Protein AF-A0A0D2I7X1-F1 (afdb_monomer_lite)

pLDDT: mean 73.24, std 20.26, range [32.94, 96.56]

Secondary structure (DSSP, 8-state):
----PPPP-HHHHT--HHHHHHHHHHHHHHHHTS----------------------------------TTSHHHHHHHHHHHHHHHHHHHHHHHHHHHHHHHHHHHHHHHHHHHHS-GGGSS-TTS--------TTTHHHHHHHHHHHHHHHHHHHHHHHHHHHHHHHHHHHHHHHHHHHHHHHHHHHHHHHHHHHHHHHHHHHHHS-------------------------------------PPPHHHHEEEETTTTEEEETTT--B--GGGHHHHHHSTTT---HHHHHHHHHHHHTSTT----HHHHHHHHTSS-B---TTSPPPEEEEEE-SSTTT---EESSHHHHHHHHHHHSTT-----SS--S---------SS-SEEEEEEEES-SSSTT--EEEEPPP--TT----

Sequence (417 aa):
VMHGLPRPDIDLAFLRSEQIIERLDDLEEVENDHDVDDTTEDEDDVDIEGLDEGAIVADNYSEDSSVWDSDDSQLTEYHDRRRLREEEKEHQRRRERLRILRRSLRIEQQAFYKSIPRSVVATDSIHNNDDDDDDGKTRRHEDLDEVIRRYDERLARIDEEEKEHAQVVSRLVNRRYHSVLRIRLRQRERRVLEARARAEEARIQREPTIRPEESFISRENHRVPSPEMRSLEMAPANNNMEVRRPNVDEVWEYCSPIQLPVCRICHHCVWPDGIRRHLQTRPHRWARRDAQQMQDAIQTWPNLRRDRDHIDRWCQQPARDPIASLPPPVQGVRCDIYPDQCRYICRDETSMKVHFARRHPGSRGPCGARCHTQRELPAPPARPLWQTVFCQQLFPRGPGSLYFEVHAPVDETTPPA

Organism: NCBI:txid1442369

Radius of gyration: 36.91 Å; chains: 1; bounding box: 100×66×123 Å

Structure (mmCIF, N/CA/C/O backbone):
data_AF-A0A0D2I7X1-F1
#
_entry.id   AF-A0A0D2I7X1-F1
#
loop_
_atom_site.group_PDB
_atom_site.id
_atom_site.type_symbol
_atom_site.label_atom_id
_atom_site.label_alt_id
_atom_site.label_comp_id
_atom_site.label_asym_id
_atom_site.label_entity_id
_atom_site.label_seq_id
_atom_site.pdbx_PDB_ins_code
_atom_site.Cartn_x
_atom_site.Cartn_y
_atom_site.Cartn_z
_atom_site.occupancy
_atom_site.B_iso_or_equiv
_atom_site.auth_seq_id
_atom_site.auth_c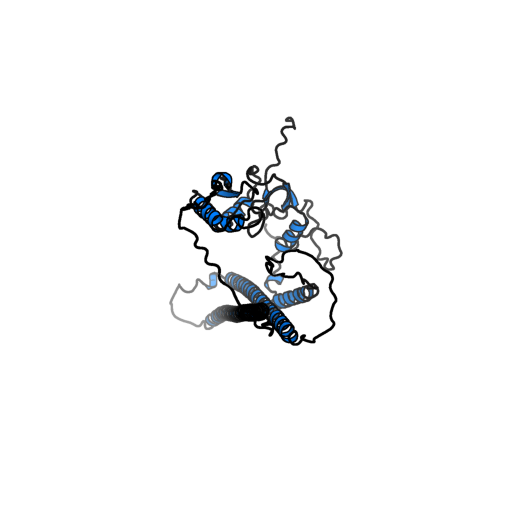omp_id
_atom_site.auth_asym_id
_atom_site.auth_atom_id
_atom_site.pdbx_PDB_model_num
ATOM 1 N N . VAL A 1 1 ? 21.737 1.757 -45.252 1.00 39.91 1 VAL A N 1
ATOM 2 C CA . VAL A 1 1 ? 21.385 3.102 -44.740 1.00 39.91 1 VAL A CA 1
ATOM 3 C C . VAL A 1 1 ? 20.669 2.940 -43.404 1.00 39.91 1 VAL A C 1
ATOM 5 O O . VAL A 1 1 ? 19.455 2.926 -43.380 1.00 39.91 1 VAL A O 1
ATOM 8 N N . MET A 1 2 ? 21.420 2.705 -42.324 1.00 36.44 2 MET A N 1
ATOM 9 C CA . MET A 1 2 ? 20.971 2.786 -40.920 1.00 36.44 2 MET A CA 1
ATOM 10 C C . MET A 1 2 ? 22.225 3.040 -40.058 1.00 36.44 2 MET A C 1
ATOM 12 O O . MET A 1 2 ? 22.623 2.222 -39.237 1.00 36.44 2 MET A O 1
ATOM 16 N N . HIS A 1 3 ? 22.915 4.151 -40.329 1.00 38.44 3 HIS A N 1
ATOM 17 C CA . HIS A 1 3 ? 23.921 4.729 -39.435 1.00 38.44 3 HIS A CA 1
ATOM 18 C C . HIS A 1 3 ? 23.276 5.970 -38.818 1.00 38.44 3 HIS A C 1
ATOM 20 O O . HIS A 1 3 ? 22.864 6.845 -39.574 1.00 38.44 3 HIS A O 1
ATOM 26 N N . GLY A 1 4 ? 23.162 6.046 -37.489 1.00 37.72 4 GLY A N 1
ATOM 27 C CA . GLY A 1 4 ? 22.754 7.299 -36.840 1.00 37.72 4 GLY A CA 1
ATOM 28 C C . GLY A 1 4 ? 21.870 7.216 -35.599 1.00 37.72 4 GLY A C 1
ATOM 29 O O . GLY A 1 4 ? 21.430 8.263 -35.143 1.00 37.72 4 GLY A O 1
ATOM 30 N N . LEU A 1 5 ? 21.613 6.040 -35.016 1.00 34.69 5 LEU A N 1
ATOM 31 C CA . LEU A 1 5 ? 21.129 6.025 -33.633 1.00 34.69 5 LEU A CA 1
ATOM 32 C C . LEU A 1 5 ? 22.333 6.248 -32.706 1.00 34.69 5 LEU A C 1
ATOM 34 O O . LEU A 1 5 ? 23.317 5.510 -32.842 1.00 34.69 5 LEU A O 1
ATOM 38 N N . PRO A 1 6 ? 22.301 7.242 -31.797 1.00 34.66 6 PRO A N 1
ATOM 39 C CA . PRO A 1 6 ? 23.317 7.350 -30.764 1.00 34.66 6 PRO A CA 1
ATOM 40 C C . PRO A 1 6 ? 23.329 6.027 -29.998 1.00 34.66 6 PRO A C 1
ATOM 42 O O . PRO A 1 6 ? 22.284 5.534 -29.565 1.00 34.66 6 PRO A O 1
ATOM 45 N N . ARG A 1 7 ? 24.509 5.406 -29.903 1.00 39.56 7 ARG A N 1
ATOM 46 C CA . ARG A 1 7 ? 24.702 4.263 -29.012 1.00 39.56 7 ARG A CA 1
ATOM 47 C C . ARG A 1 7 ? 24.246 4.709 -27.616 1.00 39.56 7 ARG A C 1
ATOM 49 O O . ARG A 1 7 ? 24.593 5.826 -27.236 1.00 39.56 7 ARG A O 1
ATOM 56 N N . PRO A 1 8 ? 23.470 3.897 -26.876 1.00 37.41 8 PRO A N 1
ATOM 57 C CA . PRO A 1 8 ? 23.226 4.192 -25.470 1.00 37.41 8 PRO A CA 1
ATOM 58 C C . PRO A 1 8 ? 24.586 4.385 -24.802 1.00 37.41 8 PRO A C 1
ATOM 60 O O . PRO A 1 8 ? 25.483 3.576 -25.047 1.00 37.41 8 PRO A O 1
ATOM 63 N N . ASP A 1 9 ? 24.739 5.479 -24.052 1.00 32.94 9 ASP A N 1
ATOM 64 C CA . ASP A 1 9 ? 25.959 5.820 -23.320 1.00 32.94 9 ASP A CA 1
ATOM 65 C C . ASP A 1 9 ? 26.456 4.579 -22.577 1.00 32.94 9 ASP A C 1
ATOM 67 O O . ASP A 1 9 ? 25.883 4.151 -21.570 1.00 32.94 9 ASP A O 1
ATOM 71 N N . ILE A 1 10 ? 27.511 3.970 -23.117 1.00 42.75 10 ILE A N 1
ATOM 72 C CA . ILE A 1 10 ? 28.158 2.795 -22.534 1.00 42.75 10 ILE A CA 1
ATOM 73 C C . ILE A 1 10 ? 28.721 3.168 -21.153 1.00 42.75 10 ILE A C 1
ATOM 75 O O . ILE A 1 10 ? 28.781 2.322 -20.268 1.00 42.75 10 ILE A O 1
ATOM 79 N N . ASP A 1 11 ? 28.982 4.450 -20.908 1.00 38.88 11 ASP A N 1
ATOM 80 C CA . ASP A 1 11 ? 29.536 4.961 -19.656 1.00 38.88 11 ASP A CA 1
ATOM 81 C C . ASP A 1 11 ? 28.576 4.855 -18.453 1.00 38.88 11 ASP A C 1
ATOM 83 O O . ASP A 1 11 ? 29.025 4.905 -17.310 1.00 38.88 11 ASP A O 1
ATOM 87 N N . LEU A 1 12 ? 27.271 4.619 -18.662 1.00 42.62 12 LEU A N 1
ATOM 88 C CA . LEU A 1 12 ? 26.330 4.306 -17.569 1.00 42.62 12 LEU A CA 1
ATOM 89 C C . LEU A 1 12 ? 26.247 2.808 -17.244 1.00 42.62 12 LEU A C 1
ATOM 91 O O . LEU A 1 12 ? 25.890 2.455 -16.123 1.00 42.62 12 LEU A O 1
ATOM 95 N N . ALA A 1 13 ? 26.593 1.930 -18.189 1.00 41.59 13 ALA A N 1
ATOM 96 C CA . ALA A 1 13 ? 26.665 0.484 -17.958 1.00 41.59 13 ALA A CA 1
ATOM 97 C C . ALA A 1 13 ? 27.966 0.061 -17.245 1.00 41.59 13 ALA A C 1
ATOM 99 O O . ALA A 1 13 ? 28.093 -1.092 -16.842 1.00 41.59 13 ALA A O 1
ATOM 100 N N . PHE A 1 14 ? 28.913 0.993 -17.091 1.00 41.75 14 PHE A N 1
ATOM 101 C CA . PHE A 1 14 ? 30.215 0.789 -16.455 1.00 41.75 14 PHE A CA 1
ATOM 102 C C . PHE A 1 14 ? 30.427 1.621 -15.187 1.00 41.75 14 PHE A C 1
ATOM 104 O O . PHE A 1 14 ? 31.543 1.635 -14.662 1.00 41.75 14 PHE A O 1
ATOM 111 N N . LEU A 1 15 ? 29.386 2.274 -14.651 1.00 47.41 15 LEU A N 1
ATOM 112 C CA . LEU A 1 15 ? 29.481 2.740 -13.272 1.00 47.41 15 LEU A CA 1
ATOM 113 C C . LEU A 1 15 ? 29.681 1.502 -12.402 1.00 47.41 15 LEU A C 1
ATOM 115 O O . LEU A 1 15 ? 28.811 0.632 -12.338 1.00 47.41 15 LEU A O 1
ATOM 119 N N . ARG A 1 16 ? 30.850 1.396 -11.763 1.00 54.94 16 ARG A N 1
ATOM 120 C CA . ARG A 1 16 ? 31.095 0.324 -10.797 1.00 54.94 16 ARG A CA 1
ATOM 121 C C . ARG A 1 16 ? 29.992 0.420 -9.752 1.00 54.94 16 ARG A C 1
ATOM 123 O O . ARG A 1 16 ? 29.640 1.523 -9.345 1.00 54.94 16 ARG A O 1
ATOM 130 N N . SER A 1 17 ? 29.477 -0.711 -9.281 1.00 51.91 17 SER A N 1
ATOM 131 C CA . SER A 1 17 ? 28.481 -0.768 -8.199 1.00 51.91 17 SER A CA 1
ATOM 132 C C . SER A 1 17 ? 28.807 0.159 -7.012 1.00 51.91 17 SER A C 1
ATOM 134 O O . SER A 1 17 ? 27.906 0.646 -6.346 1.00 51.91 17 SER A O 1
ATOM 136 N N . GLU A 1 18 ? 30.095 0.428 -6.776 1.00 49.44 18 GLU A N 1
ATOM 137 C CA . GLU A 1 18 ? 30.631 1.356 -5.770 1.00 49.44 18 GLU A CA 1
ATOM 138 C C . GLU A 1 18 ? 30.261 2.828 -6.037 1.00 49.44 18 GLU A C 1
ATOM 140 O O . GLU A 1 18 ? 29.866 3.529 -5.117 1.00 49.44 18 GLU A O 1
ATOM 145 N N . GLN A 1 19 ? 30.260 3.278 -7.294 1.00 63.44 19 GLN A N 1
ATOM 146 C CA . GLN A 1 19 ? 29.876 4.644 -7.685 1.00 63.44 19 GLN A CA 1
ATOM 147 C C . GLN A 1 19 ? 28.361 4.875 -7.618 1.00 63.44 19 GLN A C 1
ATOM 149 O O . GLN A 1 19 ? 27.903 6.010 -7.505 1.00 63.44 19 GLN A O 1
ATOM 154 N N . ILE A 1 20 ? 27.568 3.801 -7.709 1.00 61.34 20 ILE A N 1
ATOM 155 C CA . ILE A 1 20 ? 26.127 3.849 -7.434 1.00 61.34 20 ILE A CA 1
ATOM 156 C C . ILE A 1 20 ? 25.898 3.999 -5.924 1.00 61.34 20 ILE A C 1
ATOM 158 O O . ILE A 1 20 ? 24.991 4.725 -5.535 1.00 61.34 20 ILE A O 1
ATOM 162 N N . ILE A 1 21 ? 26.724 3.358 -5.087 1.00 57.34 21 ILE A N 1
ATOM 163 C CA . ILE A 1 21 ? 26.656 3.479 -3.622 1.00 57.34 21 ILE A CA 1
ATOM 164 C C . ILE A 1 21 ? 27.061 4.885 -3.172 1.00 57.34 21 ILE A C 1
ATOM 166 O O . ILE A 1 21 ? 26.278 5.503 -2.464 1.00 57.34 21 ILE A O 1
ATOM 170 N N . GLU A 1 22 ? 28.195 5.420 -3.637 1.00 64.94 22 GLU A N 1
ATOM 171 C CA . GLU A 1 22 ? 28.629 6.792 -3.301 1.00 64.94 22 GLU A CA 1
ATOM 172 C C . GLU A 1 22 ? 27.553 7.824 -3.665 1.00 64.94 22 GLU A C 1
ATOM 174 O O . GLU A 1 22 ? 27.198 8.674 -2.859 1.00 64.94 22 GLU A O 1
ATOM 179 N N . ARG A 1 23 ? 26.921 7.683 -4.838 1.00 61.31 23 ARG A N 1
ATOM 180 C CA . ARG A 1 23 ? 25.804 8.553 -5.238 1.00 61.31 23 ARG A CA 1
ATOM 181 C C . ARG A 1 23 ? 24.543 8.396 -4.395 1.00 61.31 23 ARG A C 1
ATOM 183 O O . ARG A 1 23 ? 23.738 9.321 -4.364 1.00 61.31 23 ARG A O 1
ATOM 190 N N . LEU A 1 24 ? 24.309 7.222 -3.814 1.00 60.09 24 LEU A N 1
ATOM 191 C CA . LEU A 1 24 ? 23.190 7.012 -2.896 1.00 60.09 24 LEU A CA 1
ATOM 192 C C . LEU A 1 24 ? 23.501 7.606 -1.518 1.00 60.09 24 LEU A C 1
ATOM 194 O O . LEU A 1 24 ? 22.595 8.165 -0.913 1.00 60.09 24 LEU A O 1
ATOM 198 N N . ASP A 1 25 ? 24.757 7.543 -1.068 1.00 62.41 25 ASP A N 1
ATOM 199 C CA . ASP A 1 25 ? 25.211 8.182 0.171 1.00 62.41 25 ASP A CA 1
ATOM 200 C C . ASP A 1 25 ? 25.137 9.722 0.065 1.00 62.41 25 ASP A C 1
ATOM 202 O O . ASP A 1 25 ? 24.561 10.359 0.946 1.00 62.41 25 ASP A O 1
ATOM 206 N N . ASP A 1 26 ? 25.561 10.312 -1.062 1.00 65.50 26 ASP A N 1
ATOM 207 C CA . ASP A 1 26 ? 25.461 11.762 -1.326 1.00 65.50 26 ASP A CA 1
ATOM 208 C C . ASP A 1 26 ? 24.008 12.282 -1.346 1.00 65.50 26 ASP A C 1
ATOM 210 O O . ASP A 1 26 ? 23.738 13.443 -1.036 1.00 65.50 26 ASP A O 1
ATOM 214 N N . LEU A 1 27 ? 23.050 11.443 -1.754 1.00 56.38 27 LEU A N 1
ATOM 215 C CA . LEU A 1 27 ? 21.626 11.797 -1.757 1.00 56.38 27 LEU A CA 1
ATOM 216 C C . LEU A 1 27 ? 20.995 11.686 -0.360 1.00 56.38 27 LEU A C 1
ATOM 218 O O . LEU A 1 27 ? 19.992 12.348 -0.104 1.00 56.38 27 LEU A O 1
ATOM 222 N N . GLU A 1 28 ? 21.576 10.884 0.533 1.00 57.22 28 GLU A N 1
ATOM 223 C CA . GLU A 1 28 ? 21.068 10.634 1.887 1.00 57.22 28 GLU A CA 1
ATOM 224 C C . GLU A 1 28 ? 21.547 11.691 2.896 1.00 57.22 28 GLU A C 1
ATOM 226 O O . GLU A 1 28 ? 20.792 12.057 3.798 1.00 57.22 28 GLU A O 1
ATOM 231 N N . GLU A 1 29 ? 22.741 12.270 2.708 1.00 57.44 29 GLU A N 1
ATOM 232 C CA . GLU A 1 29 ? 23.184 13.442 3.487 1.00 57.44 29 GLU A CA 1
ATOM 233 C C . GLU A 1 29 ? 22.230 14.637 3.322 1.00 57.44 29 GLU A C 1
ATOM 235 O O . GLU A 1 29 ? 22.018 15.396 4.262 1.00 57.44 29 GLU A O 1
ATOM 240 N N . VAL A 1 30 ? 21.575 14.757 2.162 1.00 54.84 30 VAL A N 1
ATOM 241 C CA . VAL A 1 30 ? 20.609 15.831 1.877 1.00 54.84 30 VAL A CA 1
ATOM 242 C C . VAL A 1 30 ? 19.230 15.570 2.507 1.00 54.84 30 VAL A C 1
ATOM 244 O O . VAL A 1 30 ? 18.492 16.522 2.761 1.00 54.84 30 VAL A O 1
ATOM 247 N N . GLU A 1 31 ? 18.863 14.312 2.786 1.00 53.56 31 GLU A N 1
ATOM 248 C CA . GLU A 1 31 ? 17.580 13.970 3.429 1.00 53.56 31 GLU A CA 1
ATOM 249 C C . GLU A 1 31 ? 17.639 14.074 4.965 1.00 53.56 31 GLU A C 1
ATOM 251 O O . GLU A 1 31 ? 16.639 14.443 5.579 1.00 53.56 31 GLU A O 1
ATOM 256 N N . ASN A 1 32 ? 18.804 13.856 5.592 1.00 50.81 32 ASN A N 1
ATOM 257 C CA . ASN A 1 32 ? 18.957 13.990 7.051 1.00 50.81 32 ASN A CA 1
ATOM 258 C C . ASN A 1 32 ? 18.778 15.433 7.568 1.00 50.81 32 ASN A C 1
ATOM 260 O O . ASN A 1 32 ? 18.419 15.618 8.729 1.00 50.81 32 ASN A O 1
ATOM 264 N N . ASP A 1 33 ? 18.960 16.448 6.719 1.00 48.31 33 ASP A N 1
ATOM 265 C CA . ASP A 1 33 ? 18.765 17.857 7.095 1.00 48.31 33 ASP A CA 1
ATOM 266 C C . ASP A 1 33 ? 17.293 18.318 7.010 1.00 48.31 33 ASP A C 1
ATOM 268 O O . ASP A 1 33 ? 16.980 19.463 7.350 1.00 48.31 33 ASP A O 1
ATOM 272 N N . HIS A 1 34 ? 16.368 17.457 6.557 1.00 47.56 34 HIS A N 1
ATOM 273 C CA . HIS A 1 34 ? 14.939 17.788 6.439 1.00 47.56 34 HIS A CA 1
ATOM 274 C C . HIS A 1 34 ? 14.004 17.022 7.381 1.00 47.56 34 HIS A C 1
ATOM 276 O O . HIS A 1 34 ? 12.812 17.325 7.403 1.00 47.56 34 HIS A O 1
ATOM 282 N N . ASP A 1 35 ? 14.529 16.145 8.240 1.00 46.06 35 ASP A N 1
ATOM 283 C CA . ASP A 1 35 ? 13.783 15.551 9.361 1.00 46.06 35 ASP A CA 1
ATOM 284 C C . ASP A 1 35 ? 13.718 16.527 10.560 1.00 46.06 35 ASP A C 1
ATOM 286 O O . ASP A 1 35 ? 13.948 16.170 11.720 1.00 46.06 35 ASP A O 1
ATOM 290 N N . VAL A 1 36 ? 13.407 17.798 10.273 1.00 50.34 36 VAL A N 1
ATOM 291 C CA . VAL A 1 36 ? 12.967 18.765 11.281 1.00 50.34 36 VAL A CA 1
ATOM 292 C C . VAL A 1 36 ? 11.603 18.298 11.769 1.00 50.34 36 VAL A C 1
ATOM 294 O O . VAL A 1 36 ? 10.582 18.568 11.148 1.00 50.34 36 VAL A O 1
ATOM 297 N N . ASP A 1 37 ? 11.633 17.585 12.890 1.00 45.84 37 ASP A N 1
ATOM 298 C CA . ASP A 1 37 ? 10.550 17.537 13.866 1.00 45.84 37 ASP A CA 1
ATOM 299 C C . ASP A 1 37 ? 9.180 17.139 13.287 1.00 45.84 37 ASP A C 1
ATOM 301 O O . ASP A 1 37 ? 8.188 17.840 13.467 1.00 45.84 37 ASP A O 1
ATOM 305 N N . ASP A 1 38 ? 9.093 15.974 12.631 1.00 46.44 38 ASP A N 1
ATOM 306 C CA . ASP A 1 38 ? 7.803 15.283 12.475 1.00 46.44 38 ASP A CA 1
ATOM 307 C C . ASP A 1 38 ? 7.447 14.611 13.816 1.00 46.44 38 ASP A C 1
ATOM 309 O O . ASP A 1 38 ? 7.390 13.390 13.970 1.00 46.44 38 ASP A O 1
ATOM 313 N N . THR A 1 39 ? 7.284 15.455 14.838 1.00 48.19 39 THR A N 1
ATOM 314 C CA . THR A 1 39 ? 6.583 15.184 16.094 1.00 48.19 39 THR A CA 1
ATOM 315 C C . THR A 1 39 ? 5.078 15.273 15.886 1.00 48.19 39 THR A C 1
ATOM 317 O O . THR A 1 39 ? 4.348 15.597 16.817 1.00 48.19 39 THR A O 1
ATOM 320 N N . THR A 1 40 ? 4.557 14.887 14.715 1.00 49.78 40 THR A N 1
ATOM 321 C CA . THR A 1 40 ? 3.189 14.370 14.662 1.00 49.78 40 THR A CA 1
ATOM 322 C C . THR A 1 40 ? 3.187 13.045 15.420 1.00 49.78 40 THR A C 1
ATOM 324 O O . THR A 1 40 ? 3.290 11.971 14.835 1.00 49.78 40 THR A O 1
ATOM 327 N N . GLU A 1 41 ? 3.241 13.128 16.751 1.00 48.41 41 GLU A N 1
ATOM 328 C CA . GLU A 1 41 ? 2.142 12.687 17.586 1.00 48.41 41 GLU A CA 1
ATOM 329 C C . GLU A 1 41 ? 1.311 11.615 16.874 1.00 48.41 41 GLU A C 1
ATOM 331 O O . GLU A 1 41 ? 0.177 11.824 16.454 1.00 48.41 41 GLU A O 1
ATOM 336 N N . ASP A 1 42 ? 1.894 10.416 16.788 1.00 44.97 42 ASP A N 1
ATOM 337 C CA . ASP A 1 42 ? 1.149 9.196 17.059 1.00 44.97 42 ASP A CA 1
ATOM 338 C C . ASP A 1 42 ? 0.619 9.342 18.502 1.00 44.97 42 ASP A C 1
ATOM 340 O O . ASP A 1 42 ? 1.106 8.705 19.442 1.00 44.97 42 ASP A O 1
ATOM 344 N N . GLU A 1 43 ? -0.339 10.254 18.695 1.00 50.47 43 GLU A N 1
ATOM 345 C CA . GLU A 1 43 ? -1.371 10.116 19.697 1.00 50.47 43 GLU A CA 1
ATOM 346 C C . GLU A 1 43 ? -2.037 8.791 19.344 1.00 50.47 43 GLU A C 1
ATOM 348 O O . GLU A 1 43 ? -2.937 8.695 18.512 1.00 50.47 43 GLU A O 1
ATOM 353 N N . ASP A 1 44 ? -1.504 7.714 19.923 1.00 44.75 44 ASP A N 1
ATOM 354 C CA . ASP A 1 44 ? -2.314 6.557 20.233 1.00 44.75 44 ASP A CA 1
ATOM 355 C C . ASP A 1 44 ? -3.572 7.140 20.885 1.00 44.75 44 ASP A C 1
ATOM 357 O O . ASP A 1 44 ? -3.486 7.629 22.010 1.00 44.75 44 ASP A O 1
ATOM 361 N N . ASP A 1 45 ? -4.686 7.154 20.143 1.00 43.41 45 ASP A N 1
ATOM 362 C CA . ASP A 1 45 ? -6.041 7.413 20.619 1.00 43.41 45 ASP A CA 1
ATOM 363 C C . ASP A 1 45 ? -6.247 6.563 21.882 1.00 43.41 45 ASP A C 1
ATOM 365 O O . ASP A 1 45 ? -6.655 5.396 21.845 1.00 43.41 45 ASP A O 1
ATOM 369 N N . VAL A 1 46 ? -5.875 7.116 23.034 1.00 47.78 46 VAL A N 1
ATOM 370 C CA . VAL A 1 46 ? -6.277 6.587 24.319 1.00 47.78 46 VAL A CA 1
ATOM 371 C C . VAL A 1 46 ? -7.720 7.030 24.410 1.00 47.78 46 VAL A C 1
ATOM 373 O O . VAL A 1 46 ? -7.990 8.180 24.736 1.00 47.78 46 VAL A O 1
ATOM 376 N N . ASP A 1 47 ? -8.639 6.135 24.055 1.00 44.94 47 ASP A N 1
ATOM 377 C CA . ASP A 1 47 ? -10.063 6.298 24.320 1.00 44.94 47 ASP A CA 1
ATOM 378 C C . ASP A 1 47 ? -10.243 6.554 25.832 1.00 44.94 47 ASP A C 1
ATOM 380 O O . ASP A 1 47 ? -10.381 5.630 26.640 1.00 44.94 47 ASP A O 1
ATOM 384 N N . ILE A 1 48 ? -10.194 7.826 26.238 1.00 44.06 48 ILE A N 1
ATOM 385 C CA . ILE A 1 48 ? -10.674 8.317 27.528 1.00 44.06 48 ILE A CA 1
ATOM 386 C C . ILE A 1 48 ? -12.195 8.378 27.384 1.00 44.06 48 ILE A C 1
ATOM 388 O O . ILE A 1 48 ? -12.811 9.433 27.266 1.00 44.06 48 ILE A O 1
ATOM 392 N N . GLU A 1 49 ? -12.823 7.208 27.324 1.00 49.34 49 GLU A N 1
ATOM 393 C CA . GLU A 1 49 ? -14.257 7.109 27.540 1.00 49.34 49 GLU A CA 1
ATOM 394 C C . GLU A 1 49 ? -14.515 7.239 29.048 1.00 49.34 49 GLU A C 1
ATOM 396 O O . GLU A 1 49 ? -14.153 6.360 29.833 1.00 49.34 49 GLU A O 1
ATOM 401 N N . GLY A 1 50 ? -15.162 8.337 29.449 1.00 50.12 50 GLY A N 1
ATOM 402 C CA . GLY A 1 50 ? -15.932 8.384 30.693 1.00 50.12 50 GLY A CA 1
ATOM 403 C C . GLY A 1 50 ? -15.378 9.241 31.831 1.00 50.12 50 GLY A C 1
ATOM 404 O O . GLY A 1 50 ? -15.283 8.752 32.955 1.00 50.12 50 GLY A O 1
ATOM 405 N N . LEU A 1 51 ? -15.099 10.524 31.589 1.00 44.34 51 LEU A N 1
ATOM 406 C CA . LEU A 1 51 ? -15.165 11.522 32.660 1.00 44.34 51 LEU A CA 1
ATOM 407 C C . LEU A 1 51 ? -16.263 12.533 32.333 1.00 44.34 51 LEU A C 1
ATOM 409 O O . LEU A 1 51 ? -16.159 13.318 31.398 1.00 44.34 51 LEU A O 1
ATOM 413 N N . ASP A 1 52 ? -17.342 12.409 33.099 1.00 45.19 52 ASP A N 1
ATOM 414 C CA . ASP A 1 52 ? -18.507 13.283 33.137 1.00 45.19 52 ASP A CA 1
ATOM 415 C C . ASP A 1 52 ? -18.048 14.723 33.426 1.00 45.19 52 ASP A C 1
ATOM 417 O O . ASP A 1 52 ? -17.439 14.996 34.465 1.00 45.19 52 ASP A O 1
ATOM 421 N N . GLU A 1 53 ? -18.323 15.647 32.505 1.00 49.31 53 GLU A N 1
ATOM 422 C CA . GLU A 1 53 ? -18.119 17.086 32.693 1.00 49.31 53 GLU A CA 1
ATOM 423 C C . GLU A 1 53 ? -19.183 17.621 33.665 1.00 49.31 53 GLU A C 1
ATOM 425 O O . GLU A 1 53 ? -20.195 18.206 33.282 1.00 49.31 53 GLU A O 1
ATOM 430 N N . GLY A 1 54 ? -18.967 17.379 34.957 1.00 49.06 54 GLY A N 1
ATOM 431 C CA . GLY A 1 54 ? -19.838 17.822 36.037 1.00 49.06 54 GLY A CA 1
ATOM 432 C C . GLY A 1 54 ? -19.080 18.627 37.087 1.00 49.06 54 GLY A C 1
ATOM 433 O O . GLY A 1 54 ? -18.431 18.053 37.951 1.00 49.06 54 GLY A O 1
ATOM 434 N N . ALA A 1 55 ? -19.262 19.949 37.043 1.00 44.91 55 ALA A N 1
ATOM 435 C CA . ALA A 1 55 ? -19.005 20.921 38.113 1.00 44.91 55 ALA A CA 1
ATOM 436 C C . ALA A 1 55 ? -17.539 21.139 38.551 1.00 44.91 55 ALA A C 1
ATOM 438 O O . ALA A 1 55 ? -17.030 20.536 39.492 1.00 44.91 55 ALA A O 1
ATOM 439 N N . ILE A 1 56 ? -16.914 22.153 37.945 1.00 40.31 56 ILE A N 1
ATOM 440 C CA . ILE A 1 56 ? -15.757 22.856 38.508 1.00 40.31 56 ILE A CA 1
ATOM 441 C C . ILE A 1 56 ? -16.245 23.653 39.730 1.00 40.31 56 ILE A C 1
ATOM 443 O O . ILE A 1 56 ? -16.809 24.739 39.591 1.00 40.31 56 ILE A O 1
ATOM 447 N N . VAL A 1 57 ? -16.049 23.101 40.928 1.00 44.22 57 VAL A N 1
ATOM 448 C CA . VAL A 1 57 ? -16.033 23.865 42.181 1.00 44.22 57 VAL A CA 1
ATOM 449 C C . VAL A 1 57 ? -14.575 24.213 42.452 1.00 44.22 57 VAL A C 1
ATOM 451 O O . VAL A 1 57 ? -13.725 23.334 42.575 1.00 44.22 57 VAL A O 1
ATOM 454 N N . ALA A 1 58 ? -14.283 25.510 42.468 1.00 49.88 58 ALA A N 1
ATOM 455 C CA . ALA A 1 58 ? -12.980 26.041 42.819 1.00 49.88 58 ALA A CA 1
ATOM 456 C C . ALA A 1 58 ? -12.773 25.908 44.331 1.00 49.88 58 ALA A C 1
ATOM 458 O O . ALA A 1 58 ? -13.258 26.750 45.079 1.00 49.88 58 ALA A O 1
ATOM 459 N N . ASP A 1 59 ? -12.046 24.879 44.763 1.00 40.03 59 ASP A N 1
ATOM 460 C CA . ASP A 1 59 ? -11.557 24.775 46.136 1.00 40.03 59 ASP A CA 1
ATOM 461 C C . ASP A 1 59 ? -10.032 24.602 46.163 1.00 40.03 59 ASP A C 1
ATOM 463 O O . ASP A 1 59 ? -9.467 23.643 45.646 1.00 40.03 59 ASP A O 1
ATOM 467 N N . ASN A 1 60 ? -9.404 25.621 46.753 1.00 45.88 60 ASN A N 1
ATOM 468 C CA . ASN A 1 60 ? -8.112 25.681 47.435 1.00 45.88 60 ASN A CA 1
ATOM 469 C C . ASN A 1 60 ? -7.092 24.565 47.151 1.00 45.88 60 ASN A C 1
ATOM 471 O O . ASN A 1 60 ? -7.107 23.498 47.765 1.00 45.88 60 ASN A O 1
ATOM 475 N N . TYR A 1 61 ? -6.100 24.915 46.328 1.00 41.53 61 TYR A N 1
ATOM 476 C CA . TYR A 1 61 ? -4.797 24.258 46.270 1.00 41.53 61 TYR A CA 1
ATOM 477 C C . TYR A 1 61 ? -4.116 24.326 47.646 1.00 41.53 61 TYR A C 1
ATOM 479 O O . TYR A 1 61 ? -3.546 25.345 48.030 1.00 41.53 61 TYR A O 1
ATOM 487 N N . SER A 1 62 ? -4.198 23.225 48.390 1.00 45.41 62 SER A N 1
ATOM 488 C CA . SER A 1 62 ? -3.320 22.942 49.520 1.00 45.41 62 SER A CA 1
ATOM 489 C C . SER A 1 62 ? -1.967 22.511 48.962 1.00 45.41 62 SER A C 1
ATOM 491 O O . SER A 1 62 ? -1.847 21.437 48.373 1.00 45.41 62 SER A O 1
ATOM 493 N N . GLU A 1 63 ? -0.960 23.364 49.128 1.00 54.88 63 GLU A N 1
ATOM 494 C CA . GLU A 1 63 ? 0.453 23.056 48.915 1.00 54.88 63 GLU A CA 1
ATOM 495 C C . GLU A 1 63 ? 0.907 22.023 49.956 1.00 54.88 63 GLU A C 1
ATOM 497 O O . GLU A 1 63 ? 1.477 22.375 50.985 1.00 54.88 63 GLU A O 1
ATOM 502 N N . ASP A 1 64 ? 0.620 20.739 49.738 1.00 47.12 64 ASP A N 1
ATOM 503 C CA . ASP A 1 64 ? 1.222 19.688 50.552 1.00 47.12 64 ASP A CA 1
ATOM 504 C C . ASP A 1 64 ? 1.499 18.409 49.747 1.00 47.12 64 ASP A C 1
ATOM 506 O O . ASP A 1 64 ? 0.654 17.901 49.013 1.00 47.12 64 ASP A O 1
ATOM 510 N N . SER A 1 65 ? 2.706 17.887 49.969 1.00 43.41 65 SER A N 1
ATOM 511 C CA . SER A 1 65 ? 3.168 16.522 49.700 1.00 43.41 65 SER A CA 1
ATOM 512 C C . SER A 1 65 ? 3.577 16.116 48.277 1.00 43.41 65 SER A C 1
ATOM 514 O O . SER A 1 65 ? 2.927 15.352 47.571 1.00 43.41 65 SER A O 1
ATOM 516 N N . SER A 1 66 ? 4.784 16.558 47.916 1.00 47.22 66 SER A N 1
ATOM 517 C CA . SER A 1 66 ? 5.970 15.711 47.659 1.00 47.22 66 SER A CA 1
ATOM 518 C C . SER A 1 66 ? 5.788 14.202 47.362 1.00 47.22 66 SER A C 1
ATOM 520 O O . SER A 1 66 ? 6.287 13.359 48.110 1.00 47.22 66 SER A O 1
ATOM 522 N N . VAL A 1 67 ? 5.181 13.838 46.229 1.00 48.38 67 VAL A N 1
ATOM 523 C CA . VAL A 1 67 ? 5.266 12.471 45.665 1.00 48.38 67 VAL A CA 1
ATOM 524 C C . VAL A 1 67 ? 5.530 12.543 44.153 1.00 48.38 67 VAL A C 1
ATOM 526 O O . VAL A 1 67 ? 4.733 12.100 43.335 1.00 48.38 67 VAL A O 1
ATOM 529 N N . TRP A 1 68 ? 6.664 13.136 43.771 1.00 46.72 68 TRP A N 1
ATOM 530 C CA . TRP A 1 68 ? 7.169 13.146 42.384 1.00 46.72 68 TRP A CA 1
ATOM 531 C C . TRP A 1 68 ? 8.271 12.095 42.146 1.00 46.72 68 TRP A C 1
ATOM 533 O O . TRP A 1 68 ? 8.994 12.147 41.155 1.00 46.72 68 TRP A O 1
ATOM 543 N N . ASP A 1 69 ? 8.382 11.097 43.026 1.00 45.69 69 ASP A N 1
ATOM 544 C CA . ASP A 1 69 ? 9.279 9.952 42.846 1.00 45.69 69 ASP A CA 1
ATOM 545 C C . ASP A 1 69 ? 8.678 8.950 41.843 1.00 45.69 69 ASP A C 1
ATOM 547 O O . ASP A 1 69 ? 8.132 7.926 42.257 1.00 45.69 69 ASP A O 1
ATOM 551 N N . SER A 1 70 ? 8.721 9.231 40.527 1.00 52.84 70 SER A N 1
ATOM 552 C CA . SER A 1 70 ? 8.617 8.199 39.458 1.00 52.84 70 SER A CA 1
ATOM 553 C C . SER A 1 70 ? 8.770 8.667 37.991 1.00 52.84 70 SER A C 1
ATOM 555 O O . SER A 1 70 ? 8.444 7.882 37.095 1.00 52.84 70 SER A O 1
ATOM 557 N N . ASP A 1 71 ? 9.265 9.871 37.682 1.00 56.88 71 ASP A N 1
ATOM 558 C CA . ASP A 1 71 ? 9.353 10.316 36.269 1.00 56.88 71 ASP A CA 1
ATOM 559 C C . ASP A 1 71 ? 10.597 9.825 35.500 1.00 56.88 71 ASP A C 1
ATOM 561 O O . ASP A 1 71 ? 10.545 9.635 34.280 1.00 56.88 71 ASP A O 1
ATOM 565 N N . ASP A 1 72 ? 11.682 9.464 36.190 1.00 66.62 72 ASP A N 1
ATOM 566 C CA . ASP A 1 72 ? 12.914 9.004 35.525 1.00 66.62 72 ASP A CA 1
ATOM 567 C C . ASP A 1 72 ? 12.735 7.668 34.773 1.00 66.62 72 ASP A C 1
ATOM 569 O O . ASP A 1 72 ? 13.389 7.403 33.757 1.00 66.62 72 ASP A O 1
ATOM 573 N N . SER A 1 73 ? 11.801 6.814 35.214 1.00 68.81 73 SER A N 1
ATOM 574 C CA . SER A 1 73 ? 11.526 5.539 34.536 1.00 68.81 73 SER A CA 1
ATOM 575 C C . SER A 1 73 ? 10.770 5.715 33.215 1.00 68.81 73 SER A C 1
ATOM 577 O O . SER A 1 73 ? 10.870 4.839 32.356 1.00 68.81 73 SER A O 1
ATOM 579 N N . GLN A 1 74 ? 9.992 6.787 33.050 1.00 73.12 74 GLN A N 1
ATOM 580 C CA . GLN A 1 74 ? 9.238 7.017 31.813 1.00 73.12 74 GLN A CA 1
ATOM 581 C C . GLN A 1 74 ? 10.127 7.644 30.742 1.00 73.12 74 GLN A C 1
ATOM 583 O O . GLN A 1 74 ? 10.053 7.265 29.571 1.00 73.12 74 GLN A O 1
ATOM 588 N N . LEU A 1 75 ? 11.018 8.547 31.159 1.00 76.00 75 LEU A N 1
ATOM 589 C CA . LEU A 1 75 ? 11.971 9.197 30.269 1.00 76.00 75 LEU A CA 1
ATOM 590 C C . LEU A 1 75 ? 12.988 8.194 29.704 1.00 76.00 75 LEU A C 1
ATOM 592 O O . LEU A 1 75 ? 13.226 8.158 28.497 1.00 76.00 75 LEU A O 1
ATOM 596 N N . THR A 1 76 ? 13.522 7.306 30.549 1.00 83.31 76 THR A N 1
ATOM 597 C CA . THR A 1 76 ? 14.423 6.222 30.111 1.00 83.31 76 THR A CA 1
ATOM 598 C C . THR A 1 76 ? 13.749 5.274 29.114 1.00 83.31 76 THR A C 1
ATOM 600 O O . THR A 1 76 ? 14.322 4.957 28.072 1.00 83.31 76 THR A O 1
ATOM 603 N N . GLU A 1 77 ? 12.494 4.893 29.355 1.00 82.50 77 GLU A N 1
ATOM 604 C CA . GLU A 1 77 ? 11.726 4.037 28.444 1.00 82.50 77 GLU A CA 1
ATOM 605 C C . GLU A 1 77 ? 11.360 4.732 27.120 1.00 82.50 77 GLU A C 1
ATOM 607 O O . GLU A 1 77 ? 11.284 4.095 26.062 1.00 82.50 77 GLU A O 1
ATOM 612 N N . TYR A 1 78 ? 11.147 6.048 27.140 1.00 83.75 78 TYR A N 1
ATOM 613 C CA . TYR A 1 78 ? 10.972 6.841 25.928 1.00 83.75 78 TYR A CA 1
ATOM 614 C C . TYR A 1 78 ? 12.243 6.858 25.070 1.00 83.75 78 TYR A C 1
ATOM 616 O O . TYR A 1 78 ? 12.176 6.535 23.879 1.00 83.75 78 TYR A O 1
ATOM 624 N N . HIS A 1 79 ? 13.400 7.152 25.669 1.00 86.25 79 HIS A N 1
ATOM 625 C CA . HIS A 1 79 ? 14.682 7.146 24.962 1.00 86.25 79 HIS A CA 1
ATOM 626 C C . HIS A 1 79 ? 15.021 5.766 24.390 1.00 86.25 79 HIS A C 1
ATOM 628 O O . HIS A 1 79 ? 15.428 5.674 23.231 1.00 86.25 79 HIS A O 1
ATOM 634 N N . ASP A 1 80 ? 14.758 4.691 25.137 1.00 86.06 80 ASP A N 1
ATOM 635 C CA . ASP A 1 80 ? 14.935 3.322 24.648 1.00 86.06 80 ASP A CA 1
ATOM 636 C C . ASP A 1 80 ? 14.047 3.024 23.429 1.00 86.06 80 ASP A C 1
ATOM 638 O O . ASP A 1 80 ? 14.508 2.437 22.447 1.00 86.06 80 ASP A O 1
ATOM 642 N N . ARG A 1 81 ? 12.774 3.449 23.437 1.00 84.12 81 ARG A N 1
ATOM 643 C CA . ARG A 1 81 ? 11.877 3.274 22.279 1.00 84.12 81 ARG A CA 1
ATOM 644 C C . ARG A 1 81 ? 12.351 4.065 21.067 1.00 84.12 81 ARG A C 1
ATOM 646 O O . ARG A 1 81 ? 12.300 3.534 19.958 1.00 84.12 81 ARG A O 1
ATOM 653 N N . ARG A 1 82 ? 12.796 5.306 21.268 1.00 87.88 82 ARG A N 1
ATOM 654 C CA . ARG A 1 82 ? 13.329 6.154 20.196 1.00 87.88 82 ARG A CA 1
ATOM 655 C C . ARG A 1 82 ? 14.565 5.516 19.565 1.00 87.88 82 ARG A C 1
ATOM 657 O O . ARG A 1 82 ? 14.575 5.298 18.356 1.00 87.88 82 ARG A O 1
ATOM 664 N N . ARG A 1 83 ? 15.525 5.097 20.390 1.00 90.62 83 ARG A N 1
ATOM 665 C CA . ARG A 1 83 ? 16.736 4.401 19.950 1.00 90.62 83 ARG A CA 1
ATOM 666 C C . ARG A 1 83 ? 16.416 3.124 19.164 1.00 90.62 83 ARG A C 1
ATOM 668 O O . ARG A 1 83 ? 16.970 2.912 18.094 1.00 90.62 83 ARG A O 1
ATOM 675 N N . LEU A 1 84 ? 15.480 2.296 19.642 1.00 88.19 84 LEU A N 1
ATOM 676 C CA . LEU A 1 84 ? 15.070 1.079 18.924 1.00 88.19 84 LEU A CA 1
ATOM 677 C C . LEU A 1 84 ? 14.451 1.379 17.548 1.00 88.19 84 LEU A C 1
ATOM 679 O O . LEU A 1 84 ? 14.647 0.597 16.620 1.00 88.19 84 LEU A O 1
ATOM 683 N N . ARG A 1 85 ? 13.702 2.482 17.400 1.00 86.00 85 ARG A N 1
ATOM 684 C CA . ARG A 1 85 ? 13.147 2.905 16.101 1.00 86.00 85 ARG A CA 1
ATOM 685 C C . ARG A 1 85 ? 14.243 3.384 15.153 1.00 86.00 85 ARG A C 1
ATOM 687 O O . ARG A 1 85 ? 14.175 3.079 13.968 1.00 86.00 85 ARG A O 1
ATOM 694 N N . GLU A 1 86 ? 15.222 4.127 15.658 1.00 89.88 86 GLU A N 1
ATOM 695 C CA . GLU A 1 86 ? 16.369 4.598 14.874 1.00 89.88 86 GLU A CA 1
ATOM 696 C C . GLU A 1 86 ? 17.215 3.411 14.378 1.00 89.88 86 GLU A C 1
ATOM 698 O O . GLU A 1 86 ? 17.444 3.301 13.173 1.00 89.88 86 GLU A O 1
ATOM 703 N N . GLU A 1 87 ? 17.546 2.454 15.257 1.00 92.00 87 GLU A N 1
ATOM 704 C CA . GLU A 1 87 ? 18.232 1.199 14.893 1.00 92.00 87 GLU A CA 1
ATOM 705 C C . GLU A 1 87 ? 17.416 0.379 13.865 1.00 92.00 87 GLU A C 1
ATOM 707 O O . GLU A 1 87 ? 17.957 -0.179 12.906 1.00 92.00 87 GLU A O 1
ATOM 712 N N . GLU A 1 88 ? 16.088 0.312 14.022 1.00 90.75 88 GLU A N 1
ATOM 713 C CA . GLU A 1 88 ? 15.206 -0.374 13.071 1.00 90.75 88 GLU A CA 1
ATOM 714 C C . GLU A 1 88 ? 15.220 0.303 11.693 1.00 90.75 88 GLU A C 1
ATOM 716 O O . GLU A 1 88 ? 15.368 -0.387 10.679 1.00 90.75 88 GLU A O 1
ATOM 721 N N . LYS A 1 89 ? 15.098 1.638 11.646 1.00 88.00 89 LYS A N 1
ATOM 722 C CA . LYS A 1 89 ? 15.161 2.433 10.410 1.00 88.00 89 LYS A CA 1
ATOM 723 C C . LYS A 1 89 ? 16.499 2.235 9.701 1.00 88.00 89 LYS A C 1
ATOM 725 O O . LYS A 1 89 ? 16.512 2.011 8.493 1.00 88.00 89 LYS A O 1
ATOM 730 N N . GLU A 1 90 ? 17.611 2.251 10.432 1.00 93.31 90 GLU A N 1
ATOM 731 C CA . GLU A 1 90 ? 18.946 2.025 9.873 1.00 93.31 90 GLU A CA 1
ATOM 732 C C . GLU A 1 90 ? 19.052 0.651 9.197 1.00 93.31 90 GLU A C 1
ATOM 734 O O . GLU A 1 90 ? 19.440 0.549 8.030 1.00 93.31 90 GLU A O 1
ATOM 739 N N . HIS A 1 91 ? 18.618 -0.415 9.875 1.00 92.19 91 HIS A N 1
ATOM 740 C CA . HIS A 1 91 ? 18.620 -1.749 9.279 1.00 92.19 91 HIS A CA 1
ATOM 741 C C . HIS A 1 91 ? 17.648 -1.884 8.101 1.00 92.19 91 HIS A C 1
ATOM 743 O O . HIS A 1 91 ? 17.941 -2.612 7.150 1.00 92.19 91 HIS A O 1
ATOM 749 N N . GLN A 1 92 ? 16.511 -1.184 8.112 1.00 86.19 92 GLN A N 1
ATOM 750 C CA . GLN A 1 92 ? 15.613 -1.130 6.956 1.00 86.19 92 GLN A CA 1
ATOM 751 C C . GLN A 1 92 ? 16.273 -0.441 5.754 1.00 86.19 92 GLN A C 1
ATOM 753 O O . GLN A 1 92 ? 16.236 -0.998 4.655 1.00 86.19 92 GLN A O 1
ATOM 758 N N . ARG A 1 93 ? 16.938 0.705 5.960 1.00 88.62 93 ARG A N 1
ATOM 759 C CA . ARG A 1 93 ? 17.701 1.406 4.913 1.00 88.62 93 ARG A CA 1
ATOM 760 C C . ARG A 1 93 ? 18.805 0.521 4.348 1.00 88.62 93 ARG A C 1
ATOM 762 O O . ARG A 1 93 ? 18.912 0.365 3.132 1.00 88.62 93 ARG A O 1
ATOM 769 N N . ARG A 1 94 ? 19.561 -0.159 5.215 1.00 90.38 94 ARG A N 1
ATOM 770 C CA . ARG A 1 94 ? 20.624 -1.085 4.798 1.00 90.38 94 ARG A CA 1
ATOM 771 C C . ARG A 1 94 ? 20.093 -2.236 3.939 1.00 90.38 94 ARG A C 1
ATOM 773 O O . ARG A 1 94 ? 20.697 -2.563 2.920 1.00 90.38 94 ARG A O 1
ATOM 780 N N . ARG A 1 95 ? 18.930 -2.805 4.278 1.00 91.81 95 ARG A N 1
ATOM 781 C CA . ARG A 1 95 ? 18.268 -3.829 3.445 1.00 91.81 95 ARG A CA 1
ATOM 782 C C . ARG A 1 95 ? 17.854 -3.296 2.084 1.00 91.81 95 ARG A C 1
ATOM 784 O O . ARG A 1 95 ? 18.020 -3.995 1.088 1.00 91.81 95 ARG A O 1
ATOM 791 N N . GLU A 1 96 ? 17.310 -2.086 2.027 1.00 89.25 96 GLU A N 1
ATOM 792 C CA . GLU A 1 96 ? 16.899 -1.497 0.755 1.00 89.25 96 GLU A CA 1
ATOM 793 C C . GLU A 1 96 ? 18.109 -1.238 -0.153 1.00 89.25 96 GLU A C 1
ATOM 795 O O . GLU A 1 96 ? 18.081 -1.607 -1.329 1.00 89.25 96 GLU A O 1
ATOM 800 N N . ARG A 1 97 ? 19.227 -0.755 0.409 1.00 86.06 97 ARG A N 1
ATOM 801 C CA . ARG A 1 97 ? 20.510 -0.644 -0.307 1.00 86.06 97 ARG A CA 1
ATOM 802 C C . ARG A 1 97 ? 20.960 -1.993 -0.881 1.00 86.06 97 ARG A C 1
ATOM 804 O O . ARG A 1 97 ? 21.278 -2.082 -2.067 1.00 86.06 97 ARG A O 1
ATOM 811 N N . LEU A 1 98 ? 20.915 -3.066 -0.087 1.00 88.31 98 LEU A N 1
ATOM 812 C CA . LEU A 1 98 ? 21.269 -4.416 -0.549 1.00 88.31 98 LEU A CA 1
ATOM 813 C C . LEU A 1 98 ? 20.348 -4.921 -1.670 1.00 88.31 98 LEU A C 1
ATOM 815 O O . LEU A 1 98 ? 20.820 -5.544 -2.622 1.00 88.31 98 LEU A O 1
ATOM 819 N N . ARG A 1 99 ? 19.048 -4.604 -1.634 1.00 88.75 99 ARG A N 1
ATOM 820 C CA . ARG A 1 99 ? 18.113 -4.952 -2.719 1.00 88.75 99 ARG A CA 1
ATOM 821 C C . ARG A 1 99 ? 18.429 -4.227 -4.018 1.00 88.75 99 ARG A C 1
ATOM 823 O O . ARG A 1 99 ? 18.361 -4.84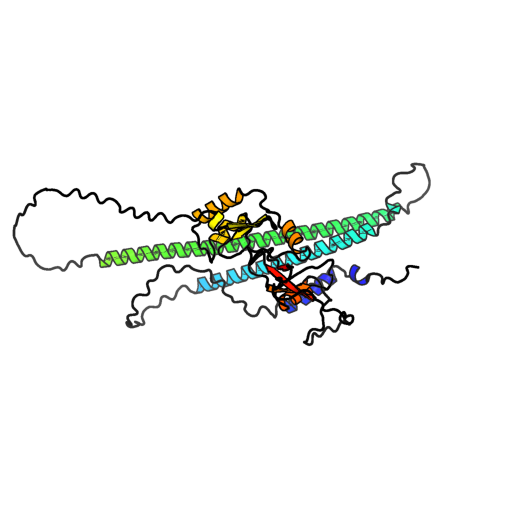9 -5.083 1.00 88.75 99 ARG A O 1
ATOM 830 N N . ILE A 1 100 ? 18.768 -2.941 -3.938 1.00 89.06 100 ILE A N 1
ATOM 831 C CA . ILE A 1 100 ? 19.192 -2.146 -5.095 1.00 89.06 100 ILE A CA 1
ATOM 832 C C . ILE A 1 100 ? 20.478 -2.739 -5.678 1.00 89.06 100 ILE A C 1
ATOM 834 O O . ILE A 1 100 ? 20.532 -3.000 -6.882 1.00 89.06 100 ILE A O 1
ATOM 838 N N . LEU A 1 101 ? 21.463 -3.052 -4.831 1.00 87.62 101 LEU A N 1
ATOM 839 C CA . LEU A 1 101 ? 22.719 -3.678 -5.250 1.00 87.62 101 LEU A CA 1
ATOM 840 C C . LEU A 1 101 ? 22.504 -5.034 -5.914 1.00 87.62 101 LEU A C 1
ATOM 842 O O . LEU A 1 101 ? 23.015 -5.266 -7.008 1.00 87.62 101 LEU A O 1
ATOM 846 N N . ARG A 1 102 ? 21.682 -5.902 -5.318 1.00 91.81 102 ARG A N 1
ATOM 847 C CA . ARG A 1 102 ? 21.313 -7.189 -5.918 1.00 91.81 102 ARG A CA 1
ATOM 848 C C . ARG A 1 102 ? 20.675 -7.005 -7.290 1.00 91.81 102 ARG A C 1
ATOM 850 O O . ARG A 1 102 ? 20.971 -7.757 -8.217 1.00 91.81 102 ARG A O 1
ATOM 857 N N . ARG A 1 103 ? 19.785 -6.018 -7.436 1.00 90.56 103 ARG A N 1
ATOM 858 C CA . ARG A 1 103 ? 19.131 -5.721 -8.715 1.00 90.56 103 ARG A CA 1
ATOM 859 C C . ARG A 1 103 ? 20.140 -5.240 -9.759 1.00 90.56 103 ARG A C 1
ATOM 861 O O . ARG A 1 103 ? 20.080 -5.738 -10.879 1.00 90.56 103 ARG A O 1
ATOM 868 N N . SER A 1 104 ? 21.049 -4.332 -9.400 1.00 88.19 104 SER A N 1
ATOM 869 C CA . SER A 1 104 ? 22.117 -3.855 -10.295 1.00 88.19 104 SER A CA 1
ATOM 870 C C . SER A 1 104 ? 23.009 -5.007 -10.746 1.00 88.19 104 SER A C 1
ATOM 872 O O . SER A 1 104 ? 23.172 -5.233 -11.942 1.00 88.19 104 SER A O 1
ATOM 874 N N . LEU A 1 105 ? 23.479 -5.818 -9.795 1.00 88.62 105 LEU A N 1
ATOM 875 C CA . LEU A 1 105 ? 24.379 -6.933 -10.067 1.00 88.62 105 LEU A CA 1
ATOM 876 C C . LEU A 1 105 ? 23.727 -7.989 -10.976 1.00 88.62 105 LEU A C 1
ATOM 878 O O . LEU A 1 105 ? 24.381 -8.521 -11.865 1.00 88.62 105 LEU A O 1
ATOM 882 N N . ARG A 1 106 ? 22.420 -8.253 -10.827 1.00 89.81 106 ARG A N 1
ATOM 883 C CA . ARG A 1 106 ? 21.679 -9.132 -11.754 1.00 89.81 106 ARG A CA 1
ATOM 884 C C . ARG A 1 106 ? 21.582 -8.557 -13.166 1.00 89.81 106 ARG A C 1
ATOM 886 O O . ARG A 1 106 ? 21.612 -9.322 -14.126 1.00 89.81 106 ARG A O 1
ATOM 893 N N . ILE A 1 107 ? 21.435 -7.241 -13.309 1.00 89.12 107 ILE A N 1
ATOM 894 C CA . ILE A 1 107 ? 21.404 -6.585 -14.624 1.00 89.12 107 ILE A CA 1
ATOM 895 C C . ILE A 1 107 ? 22.780 -6.690 -15.288 1.00 89.12 107 ILE A C 1
ATOM 897 O O . ILE A 1 107 ? 22.853 -7.081 -16.452 1.00 89.12 107 ILE A O 1
ATOM 901 N N . GLU A 1 108 ? 23.854 -6.416 -14.544 1.00 86.50 108 GLU A N 1
ATOM 902 C CA . GLU A 1 108 ? 25.241 -6.583 -15.002 1.00 86.50 108 GLU A CA 1
ATOM 903 C C . GLU A 1 108 ? 25.517 -8.031 -15.421 1.00 86.50 108 GLU A C 1
ATOM 905 O O . GLU A 1 108 ? 25.979 -8.276 -16.535 1.00 86.50 108 GLU A O 1
ATOM 910 N N . GLN A 1 109 ? 25.137 -9.000 -14.583 1.00 90.81 109 GLN A N 1
ATOM 911 C CA . GLN A 1 109 ? 25.287 -10.424 -14.874 1.00 90.81 109 GLN A CA 1
ATOM 912 C C . GLN A 1 109 ? 24.524 -10.822 -16.151 1.00 90.81 109 GLN A C 1
ATOM 914 O O . GLN A 1 109 ? 25.067 -11.502 -17.019 1.00 90.81 109 GLN A O 1
ATOM 919 N N . GLN A 1 110 ? 23.282 -10.358 -16.330 1.00 90.81 110 GLN A N 1
ATOM 920 C CA . GLN A 1 110 ? 22.511 -10.610 -17.554 1.00 90.81 110 GLN A CA 1
ATOM 921 C C . GLN A 1 110 ? 23.124 -9.949 -18.794 1.00 90.81 110 GLN A C 1
ATOM 923 O O . GLN A 1 110 ? 23.054 -10.520 -19.884 1.00 90.81 110 GLN A O 1
ATOM 928 N N . ALA A 1 111 ? 23.688 -8.748 -18.659 1.00 87.00 111 ALA A N 1
ATOM 929 C CA . ALA A 1 111 ? 24.379 -8.069 -19.749 1.00 87.00 111 ALA A CA 1
ATOM 930 C C . ALA A 1 111 ? 25.654 -8.826 -20.148 1.00 87.00 111 ALA A C 1
ATOM 932 O O . ALA A 1 111 ? 25.890 -9.023 -21.339 1.00 87.00 111 ALA A O 1
ATOM 933 N N . PHE A 1 112 ? 26.408 -9.321 -19.163 1.00 88.12 112 PHE A N 1
ATOM 934 C CA . PHE A 1 112 ? 27.572 -10.176 -19.369 1.00 88.12 112 PHE A CA 1
ATOM 935 C C . PHE A 1 112 ? 27.199 -11.480 -20.083 1.00 88.12 112 PHE A C 1
ATOM 937 O O . PHE A 1 112 ? 27.769 -11.799 -21.119 1.00 88.12 112 PHE A O 1
ATOM 944 N N . TYR A 1 113 ? 26.159 -12.187 -19.632 1.00 85.94 113 TYR A N 1
ATOM 945 C CA . TYR A 1 113 ? 25.703 -13.402 -20.317 1.00 85.94 113 TYR A CA 1
ATOM 946 C C . TYR A 1 113 ? 25.291 -13.163 -21.774 1.00 85.94 113 TYR A C 1
ATOM 948 O O . TYR A 1 113 ? 25.477 -14.027 -22.627 1.00 85.94 113 TYR A O 1
ATOM 956 N N . LYS A 1 114 ? 24.736 -11.985 -22.082 1.00 88.50 114 LYS A N 1
ATOM 957 C CA . LYS A 1 114 ? 24.357 -11.612 -23.451 1.00 88.50 114 LYS A CA 1
ATOM 958 C C . LYS A 1 114 ? 25.546 -11.213 -24.326 1.00 88.50 114 LYS A C 1
ATOM 960 O O . LYS A 1 114 ? 25.402 -11.256 -25.546 1.00 88.50 114 LYS A O 1
ATOM 965 N N . SER A 1 115 ? 26.671 -10.796 -23.742 1.00 85.31 115 SER A N 1
ATOM 966 C CA . SER A 1 115 ? 27.864 -10.402 -24.499 1.00 85.31 115 SER A CA 1
ATOM 967 C C . SER A 1 115 ? 28.733 -11.593 -24.907 1.00 85.31 115 SER A C 1
ATOM 969 O O . SER A 1 115 ? 29.516 -11.461 -25.848 1.00 85.31 115 SER A O 1
ATOM 971 N N . ILE A 1 116 ? 28.562 -12.756 -24.268 1.00 85.75 116 ILE A N 1
ATOM 972 C CA . ILE A 1 116 ? 29.240 -14.003 -24.644 1.00 85.75 116 ILE A CA 1
ATOM 973 C C . ILE A 1 116 ? 28.769 -14.421 -26.052 1.00 85.75 116 ILE A C 1
ATOM 975 O O . ILE A 1 116 ? 27.576 -14.680 -26.255 1.00 85.75 116 ILE A O 1
ATOM 979 N N . PRO A 1 117 ? 29.665 -14.491 -27.059 1.00 84.25 117 PRO A N 1
ATOM 980 C CA . PRO A 1 117 ? 29.283 -14.866 -28.415 1.00 84.25 117 PRO A CA 1
ATOM 981 C C . PRO A 1 117 ? 28.689 -16.278 -28.455 1.00 84.25 117 PRO A C 1
ATOM 983 O O . PRO A 1 117 ? 29.311 -17.237 -28.005 1.00 84.25 117 PRO A O 1
ATOM 986 N N . ARG A 1 118 ? 27.510 -16.435 -29.075 1.00 75.25 118 ARG A N 1
ATOM 987 C CA . ARG A 1 118 ? 26.837 -17.745 -29.227 1.00 75.25 118 ARG A CA 1
ATOM 988 C C . ARG A 1 118 ? 27.696 -18.803 -29.931 1.00 75.25 118 ARG A C 1
ATOM 990 O O . ARG A 1 118 ? 27.465 -19.989 -29.736 1.00 75.25 118 ARG A O 1
ATOM 997 N N . SER A 1 119 ? 28.682 -18.384 -30.727 1.00 65.50 119 SER A N 1
ATOM 998 C CA . SER A 1 119 ? 29.623 -19.276 -31.413 1.00 65.50 119 SER A CA 1
ATOM 999 C C . SER A 1 119 ? 30.574 -20.017 -30.470 1.00 65.50 119 SER A C 1
ATOM 1001 O O . SER A 1 119 ? 31.128 -21.029 -30.874 1.00 65.50 119 SER A O 1
ATOM 1003 N N . VAL A 1 120 ? 30.758 -19.532 -29.237 1.00 60.59 120 VAL A N 1
ATOM 1004 C CA . VAL A 1 120 ? 31.617 -20.156 -28.213 1.00 60.59 120 VAL A CA 1
ATOM 1005 C C . VAL A 1 120 ? 30.881 -21.275 -27.460 1.00 60.59 120 VAL A C 1
ATOM 1007 O O . VAL A 1 120 ? 31.509 -22.137 -26.867 1.00 60.59 120 VAL A O 1
ATOM 1010 N N . VAL A 1 121 ? 29.545 -21.306 -27.519 1.00 57.66 121 VAL A N 1
ATOM 1011 C CA . VAL A 1 121 ? 28.706 -22.268 -26.772 1.00 57.66 121 VAL A CA 1
ATOM 1012 C C . VAL A 1 121 ? 28.332 -23.499 -27.620 1.00 57.66 121 VAL A C 1
ATOM 1014 O O . VAL A 1 121 ? 27.799 -24.473 -27.106 1.00 57.66 121 VAL A O 1
ATOM 1017 N N . ALA A 1 122 ? 28.593 -23.479 -28.933 1.00 56.50 122 ALA A N 1
ATOM 1018 C CA . ALA A 1 122 ? 28.094 -24.491 -29.873 1.00 56.50 122 ALA A CA 1
ATOM 1019 C C . ALA A 1 122 ? 29.129 -25.543 -30.327 1.00 56.50 122 ALA A C 1
ATOM 1021 O O . ALA A 1 122 ? 28.794 -26.383 -31.161 1.00 56.50 122 ALA A O 1
ATOM 1022 N N . THR A 1 123 ? 30.372 -25.516 -29.831 1.00 55.12 123 THR A N 1
ATOM 1023 C CA . THR A 1 123 ? 31.444 -26.414 -30.313 1.00 55.12 123 THR A CA 1
ATOM 1024 C C . THR A 1 123 ? 31.592 -27.733 -29.548 1.00 55.12 123 THR A C 1
ATOM 1026 O O . THR A 1 123 ? 32.332 -28.595 -30.007 1.00 55.12 123 THR A O 1
ATOM 1029 N N . ASP A 1 124 ? 30.827 -27.974 -28.482 1.00 54.06 124 ASP A N 1
ATOM 1030 C CA . ASP A 1 124 ? 30.958 -29.180 -27.637 1.00 54.06 124 ASP A CA 1
ATOM 1031 C C . ASP A 1 124 ? 30.292 -30.453 -28.200 1.00 54.06 124 ASP A C 1
ATOM 1033 O O . ASP A 1 124 ? 29.980 -31.384 -27.461 1.00 54.06 124 ASP A O 1
ATOM 1037 N N . SER A 1 125 ? 30.003 -30.540 -29.502 1.00 56.47 125 SER A N 1
ATOM 1038 C CA . SER A 1 125 ? 29.262 -31.701 -30.037 1.00 56.47 125 SER A CA 1
ATOM 1039 C C . SER A 1 125 ? 29.772 -32.302 -31.338 1.00 56.47 125 SER A C 1
ATOM 1041 O O . SER A 1 125 ? 29.135 -33.228 -31.840 1.00 56.47 125 SER A O 1
ATOM 1043 N N . ILE A 1 126 ? 30.894 -31.851 -31.910 1.00 56.84 126 ILE A N 1
ATOM 1044 C CA . ILE A 1 126 ? 31.335 -32.393 -33.204 1.00 56.84 126 ILE A CA 1
ATOM 1045 C C . ILE A 1 126 ? 32.841 -32.685 -33.216 1.00 56.84 126 ILE A C 1
ATOM 1047 O O . ILE A 1 126 ? 33.654 -31.779 -33.328 1.00 56.84 126 ILE A O 1
ATOM 1051 N N . HIS A 1 127 ? 33.128 -33.994 -33.221 1.00 52.22 127 HIS A N 1
ATOM 1052 C CA . HIS A 1 127 ? 34.371 -34.691 -33.589 1.00 52.22 127 HIS A CA 1
ATOM 1053 C C . HIS A 1 127 ? 35.417 -34.932 -32.489 1.00 52.22 127 HIS A C 1
ATOM 1055 O O . HIS A 1 127 ? 36.396 -34.211 -32.351 1.00 52.22 127 HIS A O 1
ATOM 1061 N N . ASN A 1 128 ? 35.253 -36.083 -31.824 1.00 51.47 128 ASN A N 1
ATOM 1062 C CA . ASN A 1 128 ? 36.373 -36.922 -31.401 1.00 51.47 128 ASN A CA 1
ATOM 1063 C C . ASN A 1 128 ? 37.099 -37.402 -32.665 1.00 51.47 128 ASN A C 1
ATOM 1065 O O . ASN A 1 128 ? 36.645 -38.357 -33.287 1.00 51.47 128 ASN A O 1
ATOM 1069 N N . ASN A 1 129 ? 38.156 -36.718 -33.080 1.00 50.22 129 ASN A N 1
ATOM 1070 C CA . ASN A 1 129 ? 39.210 -37.315 -33.890 1.00 50.22 129 ASN A CA 1
ATOM 1071 C C . ASN A 1 129 ? 40.520 -36.692 -33.426 1.00 50.22 129 ASN A C 1
ATOM 1073 O O . ASN A 1 129 ? 40.749 -35.503 -33.624 1.00 50.22 129 ASN A O 1
ATOM 1077 N N . ASP A 1 130 ? 41.252 -37.534 -32.712 1.00 55.78 130 ASP A N 1
ATOM 1078 C CA . ASP A 1 130 ? 42.691 -37.646 -32.544 1.00 55.78 130 ASP A CA 1
ATOM 1079 C C . ASP A 1 130 ? 43.591 -36.535 -33.118 1.00 55.78 130 ASP A C 1
ATOM 1081 O O . ASP A 1 130 ? 43.552 -36.193 -34.301 1.00 55.78 130 ASP A O 1
ATOM 1085 N N . ASP A 1 131 ? 44.486 -36.135 -32.216 1.00 57.81 131 ASP A N 1
ATOM 1086 C CA . ASP A 1 131 ? 45.851 -35.661 -32.418 1.00 57.81 131 ASP A CA 1
ATOM 1087 C C . ASP A 1 131 ? 46.108 -34.165 -32.702 1.00 57.81 131 ASP A C 1
ATOM 1089 O O . ASP A 1 131 ? 45.548 -33.526 -33.591 1.00 57.81 131 ASP A O 1
ATOM 1093 N N . ASP A 1 132 ? 47.065 -33.677 -31.905 1.00 55.06 132 ASP A N 1
ATOM 1094 C CA . ASP A 1 132 ? 47.914 -32.491 -32.047 1.00 55.06 132 ASP A CA 1
ATOM 1095 C C . ASP A 1 132 ? 47.452 -31.149 -31.428 1.00 55.06 132 ASP A C 1
ATOM 1097 O O . ASP A 1 132 ? 46.689 -30.363 -31.988 1.00 55.06 132 ASP A O 1
ATOM 1101 N N . ASP A 1 133 ? 48.046 -30.883 -30.255 1.00 57.34 133 ASP A N 1
ATOM 1102 C CA . ASP A 1 133 ? 48.522 -29.587 -29.751 1.00 57.34 133 ASP A CA 1
ATOM 1103 C C . ASP A 1 133 ? 47.561 -28.383 -29.805 1.00 57.34 133 ASP A C 1
ATOM 1105 O O . ASP A 1 133 ? 47.699 -27.476 -30.630 1.00 57.34 133 ASP A O 1
ATOM 1109 N N . ASP A 1 134 ? 46.659 -28.277 -28.820 1.00 58.09 134 ASP A N 1
ATOM 1110 C CA . ASP A 1 134 ? 45.957 -27.014 -28.546 1.00 58.09 134 ASP A CA 1
ATOM 1111 C C . ASP A 1 134 ? 45.768 -26.727 -27.046 1.00 58.09 134 ASP A C 1
ATOM 1113 O O . ASP A 1 134 ? 44.658 -26.553 -26.540 1.00 58.09 134 ASP A O 1
ATOM 1117 N N . ASP A 1 135 ? 46.887 -26.593 -26.328 1.00 58.81 135 ASP A N 1
ATOM 1118 C CA . ASP A 1 135 ? 46.947 -26.104 -24.936 1.00 58.81 135 ASP A CA 1
ATOM 1119 C C . ASP A 1 135 ? 46.454 -24.641 -24.768 1.00 58.81 135 ASP A C 1
ATOM 1121 O O . ASP A 1 135 ? 46.461 -24.079 -23.667 1.00 58.81 135 ASP A O 1
ATOM 1125 N N . GLY A 1 136 ? 46.039 -23.972 -25.852 1.00 58.00 136 GLY A N 1
ATOM 1126 C CA . GLY A 1 136 ? 45.634 -22.565 -25.857 1.00 58.00 136 GLY A CA 1
ATOM 1127 C C . GLY A 1 136 ? 44.139 -22.309 -25.640 1.00 58.00 136 GLY A C 1
ATOM 1128 O O . GLY A 1 136 ? 43.773 -21.212 -25.202 1.00 58.00 136 GLY A O 1
ATOM 1129 N N . LYS A 1 137 ? 43.260 -23.277 -25.941 1.00 57.28 137 LYS A N 1
ATOM 1130 C CA . LYS A 1 137 ? 41.795 -23.076 -25.895 1.00 57.28 137 LYS A CA 1
ATOM 1131 C C . LYS A 1 137 ? 41.161 -23.347 -24.529 1.00 57.28 137 LYS A C 1
ATOM 1133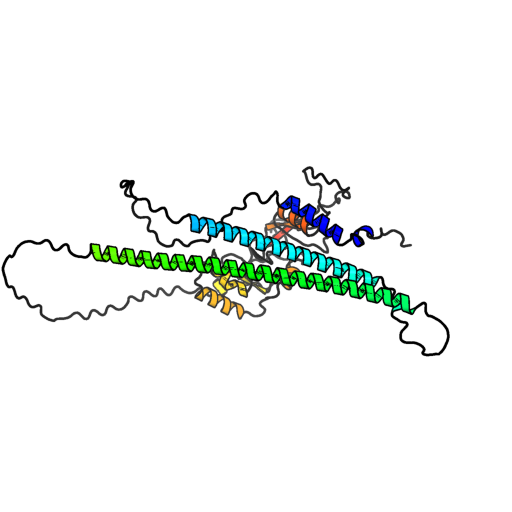 O O . LYS A 1 137 ? 40.214 -22.646 -24.173 1.00 57.28 137 LYS A O 1
ATOM 1138 N N . THR A 1 138 ? 41.703 -24.269 -23.737 1.00 57.19 138 THR A N 1
ATOM 1139 C CA . THR A 1 138 ? 41.209 -24.595 -22.382 1.00 57.19 138 THR A CA 1
ATOM 1140 C C . THR A 1 138 ? 41.321 -23.412 -21.416 1.00 57.19 138 THR A C 1
ATOM 1142 O O . THR A 1 138 ? 40.362 -23.104 -20.712 1.00 57.19 138 THR A O 1
ATOM 1145 N N . ARG A 1 139 ? 42.417 -22.641 -21.470 1.00 59.56 139 ARG A N 1
ATOM 1146 C CA . ARG A 1 139 ? 42.621 -21.471 -20.589 1.00 59.56 139 ARG A CA 1
ATOM 1147 C C . ARG A 1 139 ? 41.576 -20.357 -20.741 1.00 59.56 139 ARG A C 1
ATOM 1149 O O . ARG A 1 139 ? 41.291 -19.666 -19.774 1.00 59.56 139 ARG A O 1
ATOM 1156 N N . ARG A 1 140 ? 40.990 -20.159 -21.931 1.00 60.50 140 ARG A N 1
ATOM 1157 C CA . ARG A 1 140 ? 40.018 -19.065 -22.158 1.00 60.50 140 ARG A CA 1
ATOM 1158 C C . ARG A 1 140 ? 38.619 -19.360 -21.614 1.00 60.50 140 ARG A C 1
ATOM 1160 O O . ARG A 1 140 ? 37.873 -18.417 -21.362 1.00 60.50 140 ARG A O 1
ATOM 1167 N N . HIS A 1 141 ? 38.258 -20.633 -21.464 1.00 61.38 141 HIS A N 1
ATOM 1168 C CA . HIS A 1 141 ? 36.974 -21.029 -20.880 1.00 61.38 141 HIS A CA 1
ATOM 1169 C C . HIS A 1 141 ? 37.018 -21.012 -19.347 1.00 61.38 141 HIS A C 1
ATOM 1171 O O . HIS A 1 141 ? 36.064 -20.546 -18.728 1.00 61.38 141 HIS A O 1
ATOM 1177 N N . GLU A 1 142 ? 38.152 -21.392 -18.746 1.00 66.00 142 GLU A N 1
ATOM 1178 C CA . GLU A 1 142 ? 38.363 -21.315 -17.290 1.00 66.00 142 GLU A CA 1
ATOM 1179 C C . GLU A 1 142 ? 38.197 -19.880 -16.752 1.00 66.00 142 GLU A C 1
ATOM 1181 O O . GLU A 1 142 ? 37.597 -19.676 -15.696 1.00 66.00 142 GLU A O 1
ATOM 1186 N N . ASP A 1 143 ? 38.632 -18.871 -17.515 1.00 80.56 143 ASP A N 1
ATOM 1187 C CA . ASP A 1 143 ? 38.469 -17.458 -17.150 1.00 80.56 143 ASP A CA 1
ATOM 1188 C C . ASP A 1 143 ? 36.994 -17.004 -17.132 1.00 80.56 143 ASP A C 1
ATOM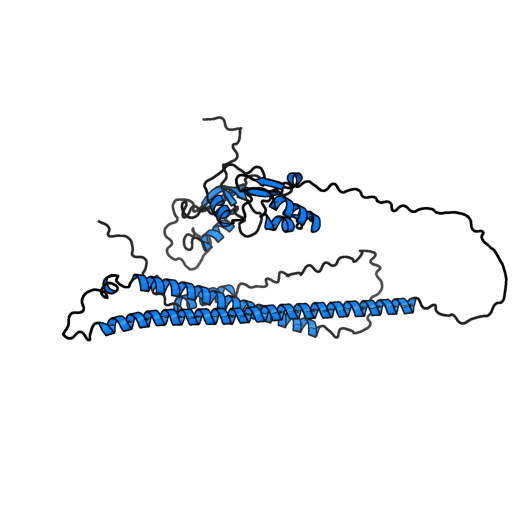 1190 O O . ASP A 1 143 ? 36.618 -16.132 -16.344 1.00 80.56 143 ASP A O 1
ATOM 1194 N N . LEU A 1 144 ? 36.139 -17.576 -17.987 1.00 83.50 144 LEU A N 1
ATOM 1195 C CA . LEU A 1 144 ? 34.725 -17.203 -18.084 1.00 83.50 144 LEU A CA 1
ATOM 1196 C C . LEU A 1 144 ? 33.904 -17.791 -16.933 1.00 83.50 144 LEU A C 1
ATOM 1198 O O . LEU A 1 144 ? 33.129 -17.071 -16.296 1.00 83.50 144 LEU A O 1
ATOM 1202 N N . ASP A 1 145 ? 34.102 -19.079 -16.657 1.00 84.19 145 ASP A N 1
ATOM 1203 C CA . ASP A 1 145 ? 33.430 -19.777 -15.561 1.00 84.19 145 ASP A CA 1
ATOM 1204 C C . ASP A 1 145 ? 33.826 -19.178 -14.208 1.00 84.19 145 ASP A C 1
ATOM 1206 O O . ASP A 1 145 ? 32.979 -18.988 -13.333 1.00 84.19 145 ASP A O 1
ATOM 1210 N N . GLU A 1 146 ? 35.088 -18.772 -14.057 1.00 89.38 146 GLU A N 1
ATOM 1211 C CA . GLU A 1 146 ? 35.567 -18.065 -12.871 1.00 89.38 146 GLU A CA 1
ATOM 1212 C C . GLU A 1 146 ? 34.870 -16.708 -12.679 1.00 89.38 146 GLU A C 1
ATOM 1214 O O . GLU A 1 146 ? 34.499 -16.345 -11.559 1.00 89.38 146 GLU A O 1
ATOM 1219 N N . VAL A 1 147 ? 34.639 -15.949 -13.756 1.00 86.38 147 VAL A N 1
ATOM 1220 C CA . VAL A 1 147 ? 33.903 -14.676 -13.682 1.00 86.38 147 VAL A CA 1
ATOM 1221 C C . VAL A 1 147 ? 32.442 -14.907 -13.294 1.00 86.38 147 VAL A C 1
ATOM 1223 O O . VAL A 1 147 ? 31.928 -14.196 -12.427 1.00 86.38 147 VAL A O 1
ATOM 1226 N N . ILE A 1 148 ? 31.781 -15.910 -13.879 1.00 87.75 148 ILE A N 1
ATOM 1227 C CA . ILE A 1 148 ? 30.405 -16.289 -13.526 1.00 87.75 148 ILE A CA 1
ATOM 1228 C C . ILE A 1 148 ? 30.317 -16.669 -12.044 1.00 87.75 148 ILE A C 1
ATOM 1230 O O . ILE A 1 148 ? 29.500 -16.104 -11.311 1.00 87.75 148 ILE A O 1
ATOM 1234 N N . ARG A 1 149 ? 31.222 -17.539 -11.584 1.00 92.38 149 ARG A N 1
ATOM 1235 C CA . ARG A 1 149 ? 31.313 -17.974 -10.187 1.00 92.38 149 ARG A CA 1
ATOM 1236 C C . ARG A 1 149 ? 31.460 -16.786 -9.237 1.00 92.38 149 ARG A C 1
ATOM 1238 O O . ARG A 1 149 ? 30.769 -16.728 -8.223 1.00 92.38 149 ARG A O 1
ATOM 1245 N N . ARG A 1 150 ? 32.284 -15.787 -9.578 1.00 90.81 150 ARG A N 1
ATOM 1246 C CA . ARG A 1 150 ? 32.437 -14.559 -8.771 1.00 90.81 150 ARG A CA 1
ATOM 1247 C C . ARG A 1 150 ? 31.156 -13.729 -8.676 1.00 90.81 150 ARG A C 1
ATOM 1249 O O . ARG A 1 150 ? 30.902 -13.153 -7.616 1.00 90.81 150 ARG A O 1
ATOM 1256 N N . TYR A 1 151 ? 30.358 -13.643 -9.744 1.00 88.44 151 TYR A N 1
ATOM 1257 C CA . TYR A 1 151 ? 29.055 -12.965 -9.691 1.00 88.44 151 TYR A CA 1
ATOM 1258 C C . TYR A 1 151 ? 28.087 -13.695 -8.762 1.00 88.44 151 TYR A C 1
ATOM 1260 O O . TYR A 1 151 ? 27.451 -13.051 -7.925 1.00 88.44 151 TYR A O 1
ATOM 1268 N N . ASP A 1 152 ? 28.017 -15.020 -8.868 1.00 89.56 152 ASP A N 1
ATOM 1269 C CA . ASP A 1 152 ? 27.129 -15.838 -8.043 1.00 89.56 152 ASP A CA 1
ATOM 1270 C C . ASP A 1 152 ? 27.530 -15.793 -6.563 1.00 89.56 152 ASP A C 1
ATOM 1272 O O . ASP A 1 152 ? 26.681 -15.576 -5.699 1.00 89.56 152 ASP A O 1
ATOM 1276 N N . GLU A 1 153 ? 28.827 -15.874 -6.253 1.00 94.06 153 GLU A N 1
ATOM 1277 C CA . GLU A 1 153 ? 29.341 -15.702 -4.887 1.00 94.06 153 GLU A CA 1
ATOM 1278 C C . GLU A 1 153 ? 29.024 -14.319 -4.318 1.00 94.06 153 GLU A C 1
ATOM 1280 O O . GLU A 1 153 ? 28.685 -14.174 -3.140 1.00 94.06 153 GLU A O 1
ATOM 1285 N N . ARG A 1 154 ? 29.117 -13.276 -5.147 1.00 92.62 154 ARG A N 1
ATOM 1286 C CA . ARG A 1 154 ? 28.790 -11.915 -4.724 1.00 92.62 154 ARG A CA 1
ATOM 1287 C C . ARG A 1 154 ? 27.291 -11.743 -4.477 1.00 92.62 154 ARG A C 1
ATOM 1289 O O . ARG A 1 154 ? 26.934 -11.115 -3.483 1.00 92.62 154 ARG A O 1
ATOM 1296 N N . LEU A 1 155 ? 26.431 -12.312 -5.324 1.00 90.81 155 LEU A N 1
ATOM 1297 C CA . LEU A 1 155 ? 24.983 -12.346 -5.098 1.00 90.81 155 LEU A CA 1
ATOM 1298 C C . LEU A 1 155 ? 24.641 -13.104 -3.810 1.00 90.81 155 LEU A C 1
ATOM 1300 O O . LEU A 1 155 ? 23.852 -12.602 -3.013 1.00 90.81 155 LEU A O 1
ATOM 1304 N N . ALA A 1 156 ? 25.277 -14.254 -3.574 1.00 93.94 156 ALA A N 1
ATOM 1305 C CA . ALA A 1 156 ? 25.066 -15.056 -2.373 1.00 93.94 156 ALA A CA 1
ATOM 1306 C C . ALA A 1 156 ? 25.439 -14.296 -1.090 1.00 93.94 156 ALA A C 1
ATOM 1308 O O . ALA A 1 156 ? 24.682 -14.337 -0.122 1.00 93.94 156 ALA A O 1
ATOM 1309 N N . ARG A 1 157 ? 26.553 -13.545 -1.091 1.00 94.62 157 ARG A N 1
ATOM 1310 C CA . ARG A 1 157 ? 26.920 -12.666 0.036 1.00 94.62 157 ARG A CA 1
ATOM 1311 C C . ARG A 1 157 ? 25.874 -11.580 0.292 1.00 94.62 157 ARG A C 1
ATOM 1313 O O . ARG A 1 157 ? 25.470 -11.400 1.433 1.00 94.62 157 ARG A O 1
ATOM 1320 N N . ILE A 1 158 ? 25.394 -10.905 -0.757 1.00 90.69 158 ILE A N 1
ATOM 1321 C CA . ILE A 1 158 ? 24.350 -9.870 -0.630 1.00 90.69 158 ILE A CA 1
ATOM 1322 C C . ILE A 1 158 ? 23.049 -10.463 -0.070 1.00 90.69 158 ILE A C 1
ATOM 1324 O O . ILE A 1 158 ? 22.403 -9.844 0.773 1.00 90.69 158 ILE A O 1
ATOM 1328 N N . ASP A 1 159 ? 22.660 -11.655 -0.527 1.00 91.94 159 ASP A N 1
ATOM 1329 C CA . ASP A 1 159 ? 21.466 -12.338 -0.029 1.00 91.94 159 ASP A CA 1
ATOM 1330 C C . ASP A 1 159 ? 21.616 -12.744 1.447 1.00 91.94 159 ASP A C 1
ATOM 1332 O O . ASP A 1 159 ? 20.646 -12.650 2.200 1.00 91.94 159 ASP A O 1
ATOM 1336 N N . GLU A 1 160 ? 22.806 -13.167 1.884 1.00 96.44 160 GLU A N 1
ATOM 1337 C CA . GLU A 1 160 ? 23.060 -13.483 3.293 1.00 96.44 160 GLU A CA 1
ATOM 1338 C C . GLU A 1 160 ? 23.036 -12.227 4.176 1.00 96.44 160 GLU A C 1
ATOM 1340 O O . GLU A 1 160 ? 22.317 -12.204 5.174 1.00 96.44 160 GLU A O 1
ATOM 1345 N N . GLU A 1 161 ? 23.682 -11.135 3.755 1.00 94.38 161 GLU A N 1
ATOM 1346 C CA . GLU A 1 161 ? 23.600 -9.841 4.450 1.00 94.38 161 GLU A CA 1
ATOM 1347 C C . GLU A 1 161 ? 22.148 -9.318 4.529 1.00 94.38 161 GLU A C 1
ATOM 1349 O O . GLU A 1 161 ? 21.709 -8.811 5.567 1.00 94.38 161 GLU A O 1
ATOM 1354 N N . GLU A 1 162 ? 21.344 -9.475 3.463 1.00 93.19 162 GLU A N 1
ATOM 1355 C CA . GLU A 1 162 ? 19.926 -9.081 3.484 1.00 93.19 162 GLU A CA 1
ATOM 1356 C C . GLU A 1 162 ? 19.145 -9.893 4.532 1.00 93.19 162 GLU A C 1
ATOM 1358 O O . GLU A 1 162 ? 18.295 -9.330 5.240 1.00 93.19 162 GLU A O 1
ATOM 1363 N N . LYS A 1 163 ? 19.426 -11.200 4.657 1.00 93.88 163 LYS A N 1
ATOM 1364 C CA . LYS A 1 163 ? 18.813 -12.063 5.680 1.00 93.88 163 LYS A CA 1
ATOM 1365 C C . LYS A 1 163 ? 19.240 -11.660 7.084 1.00 93.88 163 LYS A C 1
ATOM 1367 O O . LYS A 1 163 ? 18.373 -11.582 7.955 1.00 93.88 163 LYS A O 1
ATOM 1372 N N . GLU A 1 164 ? 20.520 -11.383 7.316 1.00 95.50 164 GLU A N 1
ATOM 1373 C CA . GLU A 1 164 ? 21.025 -10.959 8.624 1.00 95.50 164 GLU A CA 1
ATOM 1374 C C . GLU A 1 164 ? 20.318 -9.685 9.097 1.00 95.50 164 GLU A C 1
ATOM 1376 O O . GLU A 1 164 ? 19.737 -9.651 10.187 1.00 95.50 164 GLU A O 1
ATOM 1381 N N . HIS A 1 165 ? 20.246 -8.661 8.244 1.00 91.75 165 HIS A N 1
ATOM 1382 C CA . HIS A 1 165 ? 19.520 -7.438 8.577 1.00 91.75 165 HIS A CA 1
ATOM 1383 C C . HIS A 1 165 ? 18.014 -7.672 8.747 1.00 91.75 165 HIS A C 1
ATOM 1385 O O . HIS A 1 165 ? 17.391 -7.062 9.618 1.00 91.75 165 HIS A O 1
ATOM 1391 N N . ALA A 1 166 ? 17.404 -8.578 7.975 1.00 86.81 166 ALA A N 1
ATOM 1392 C CA . ALA A 1 166 ? 16.004 -8.954 8.175 1.00 86.81 166 ALA A CA 1
ATOM 1393 C C . ALA A 1 166 ? 15.772 -9.596 9.555 1.00 86.81 166 ALA A C 1
ATOM 1395 O O . ALA A 1 166 ? 14.791 -9.272 10.230 1.00 86.81 166 ALA A O 1
ATOM 1396 N N . GLN A 1 167 ? 16.687 -10.461 10.002 1.00 94.94 167 GLN A N 1
ATOM 1397 C CA . GLN A 1 167 ? 16.642 -11.066 11.333 1.00 94.94 167 GLN A CA 1
ATOM 1398 C C . GLN A 1 167 ? 16.843 -10.026 12.440 1.00 94.94 167 GLN A C 1
ATOM 1400 O O . GLN A 1 167 ? 16.186 -10.109 13.480 1.00 94.94 167 GLN A O 1
ATOM 1405 N N . VAL A 1 168 ? 17.720 -9.034 12.248 1.00 93.62 168 VAL A N 1
ATOM 1406 C CA . VAL A 1 168 ? 17.890 -7.940 13.219 1.00 93.62 168 VAL A CA 1
ATOM 1407 C C . VAL A 1 168 ? 16.618 -7.098 13.327 1.00 93.62 168 VAL A C 1
ATOM 1409 O O . VAL A 1 168 ? 16.121 -6.923 14.438 1.00 93.62 168 VAL A O 1
ATOM 1412 N N . VAL A 1 169 ? 16.025 -6.671 12.204 1.00 87.88 169 VAL A N 1
ATOM 1413 C CA . VAL A 1 169 ? 14.745 -5.935 12.207 1.00 87.88 169 VAL A CA 1
ATOM 1414 C C . VAL A 1 169 ? 13.663 -6.736 12.930 1.00 87.88 169 VAL A C 1
ATOM 1416 O O . VAL A 1 169 ? 12.980 -6.201 13.799 1.00 87.88 169 VAL A O 1
ATOM 1419 N N . SER A 1 170 ? 13.540 -8.038 12.655 1.00 88.81 170 SER A N 1
ATOM 1420 C CA . SER A 1 170 ? 12.570 -8.889 13.355 1.00 88.81 170 SER A CA 1
ATOM 1421 C C . SER A 1 170 ? 12.816 -8.939 14.871 1.00 88.81 170 SER A C 1
ATOM 1423 O O . SER A 1 170 ? 11.864 -8.842 15.651 1.00 88.81 170 SER A O 1
ATOM 1425 N N . ARG A 1 171 ? 14.079 -9.028 15.313 1.00 94.38 171 ARG A N 1
ATOM 1426 C CA . ARG A 1 171 ? 14.437 -8.978 16.741 1.00 94.38 171 ARG A CA 1
ATOM 1427 C C . ARG A 1 171 ? 14.096 -7.627 17.375 1.00 94.38 171 ARG A C 1
ATOM 1429 O O . ARG A 1 171 ? 13.575 -7.617 18.490 1.00 94.38 171 ARG A O 1
ATOM 1436 N N . LEU A 1 172 ? 14.350 -6.514 16.688 1.00 90.12 172 LEU A N 1
ATOM 1437 C CA . LEU A 1 172 ? 14.023 -5.165 17.168 1.00 90.12 172 LEU A CA 1
ATOM 1438 C C . LEU A 1 172 ? 12.509 -4.957 17.292 1.00 90.12 172 LEU A C 1
ATOM 1440 O O . LEU A 1 172 ? 12.036 -4.518 18.342 1.00 90.12 172 LEU A O 1
ATOM 1444 N N . VAL A 1 173 ? 11.736 -5.379 16.289 1.00 84.50 173 VAL A N 1
ATOM 1445 C CA . VAL A 1 173 ? 10.265 -5.334 16.322 1.00 84.50 173 VAL A CA 1
ATOM 1446 C C . VAL A 1 173 ? 9.715 -6.158 17.491 1.00 84.50 173 VAL A C 1
ATOM 1448 O O . VAL A 1 173 ? 8.865 -5.672 18.238 1.00 84.50 173 VAL A O 1
ATOM 1451 N N . ASN A 1 174 ? 10.239 -7.368 17.717 1.00 88.50 174 ASN A N 1
ATOM 1452 C CA . ASN A 1 174 ? 9.844 -8.197 18.860 1.00 88.50 174 ASN A CA 1
ATOM 1453 C C . ASN A 1 174 ? 10.202 -7.543 20.204 1.00 88.50 174 ASN A C 1
ATOM 1455 O O . ASN A 1 174 ? 9.388 -7.549 21.129 1.00 88.50 174 ASN A O 1
ATOM 1459 N N . ARG A 1 175 ? 11.388 -6.930 20.325 1.00 90.56 175 ARG A N 1
ATOM 1460 C CA . ARG A 1 175 ? 11.777 -6.175 21.531 1.00 90.56 175 ARG A CA 1
ATOM 1461 C C . ARG A 1 175 ? 10.823 -5.011 21.801 1.00 90.56 175 ARG A C 1
ATOM 1463 O O . ARG A 1 175 ? 10.396 -4.847 22.942 1.00 90.56 175 ARG A O 1
ATOM 1470 N N . ARG A 1 176 ? 10.440 -4.260 20.764 1.00 88.62 176 ARG A N 1
ATOM 1471 C CA . ARG A 1 176 ? 9.470 -3.157 20.853 1.00 88.62 176 ARG A CA 1
ATOM 1472 C C . ARG A 1 176 ? 8.080 -3.648 21.256 1.00 88.62 176 ARG A C 1
ATOM 1474 O O . ARG A 1 176 ? 7.424 -3.046 22.098 1.00 88.62 176 ARG A O 1
ATOM 1481 N N . TYR A 1 177 ? 7.636 -4.769 20.697 1.00 85.31 177 TYR A N 1
ATOM 1482 C CA . TYR A 1 177 ? 6.374 -5.391 21.089 1.00 85.31 177 TYR A CA 1
ATOM 1483 C C . TYR A 1 177 ? 6.371 -5.775 22.578 1.00 85.31 177 TYR A C 1
ATOM 1485 O O . TYR A 1 177 ? 5.438 -5.444 23.311 1.00 85.31 177 TYR A O 1
ATOM 1493 N N . HIS A 1 178 ? 7.444 -6.411 23.056 1.00 86.38 178 HIS A N 1
ATOM 1494 C CA . HIS A 1 178 ? 7.567 -6.793 24.462 1.00 86.38 178 HIS A CA 1
ATOM 1495 C C . HIS A 1 178 ? 7.741 -5.602 25.413 1.00 86.38 178 HIS A C 1
ATOM 1497 O O . HIS A 1 178 ? 7.280 -5.688 26.553 1.00 86.38 178 HIS A O 1
ATOM 1503 N N . SER A 1 179 ? 8.375 -4.497 25.002 1.00 84.31 179 SER A N 1
ATOM 1504 C CA . SER A 1 179 ? 8.409 -3.283 25.830 1.00 84.31 179 SER A CA 1
ATOM 1505 C C . SER A 1 179 ? 7.003 -2.714 26.014 1.00 84.31 179 SER A C 1
ATOM 1507 O O . SER A 1 179 ? 6.560 -2.580 27.151 1.00 84.31 179 SER A O 1
ATOM 1509 N N . VAL A 1 180 ? 6.238 -2.539 24.933 1.00 83.00 180 VAL A N 1
ATOM 1510 C CA . VAL A 1 180 ? 4.840 -2.071 25.002 1.00 83.00 180 VAL A CA 1
ATOM 1511 C C . VAL A 1 180 ? 3.969 -2.996 25.858 1.00 83.00 180 VAL A C 1
ATOM 1513 O O . VAL A 1 180 ? 3.161 -2.526 26.660 1.00 83.00 180 VAL A O 1
ATOM 1516 N N . LEU A 1 181 ? 4.144 -4.316 25.743 1.00 86.44 181 LEU A N 1
ATOM 1517 C CA . LEU A 1 181 ? 3.399 -5.272 26.562 1.00 86.44 181 LEU A CA 1
ATOM 1518 C C . LEU A 1 181 ? 3.709 -5.116 28.060 1.00 86.44 181 LEU A C 1
ATOM 1520 O O . LEU A 1 181 ? 2.788 -5.145 28.875 1.00 86.44 181 LEU A O 1
ATOM 1524 N N . ARG A 1 182 ? 4.982 -4.907 28.428 1.00 87.00 182 ARG A N 1
ATOM 1525 C CA . ARG A 1 182 ? 5.388 -4.653 29.821 1.00 87.00 182 ARG A CA 1
ATOM 1526 C C . ARG A 1 182 ? 4.770 -3.366 30.367 1.00 87.00 182 ARG A C 1
ATOM 1528 O O . ARG A 1 182 ? 4.276 -3.386 31.491 1.00 87.00 182 ARG A O 1
ATOM 1535 N N . ILE A 1 183 ? 4.725 -2.294 29.572 1.00 84.06 183 ILE A N 1
ATOM 1536 C CA . ILE A 1 183 ? 4.061 -1.034 29.952 1.00 84.06 183 ILE A CA 1
ATOM 1537 C C . ILE A 1 183 ? 2.583 -1.283 30.250 1.00 84.06 183 ILE A C 1
ATOM 1539 O O . ILE A 1 183 ? 2.095 -0.924 31.320 1.00 84.06 183 ILE A O 1
ATOM 1543 N N . ARG A 1 184 ? 1.871 -1.954 29.337 1.00 86.56 184 ARG A N 1
ATOM 1544 C CA . ARG A 1 184 ? 0.438 -2.246 29.503 1.00 86.56 184 ARG A CA 1
ATOM 1545 C C . ARG A 1 184 ? 0.158 -3.104 30.737 1.00 86.56 184 ARG A C 1
ATOM 1547 O O . ARG A 1 184 ? -0.834 -2.873 31.425 1.00 86.56 184 ARG A O 1
ATOM 1554 N N . LEU A 1 185 ? 1.028 -4.070 31.040 1.00 89.38 185 LEU A N 1
ATOM 1555 C CA . LEU A 1 185 ? 0.924 -4.876 32.259 1.00 89.38 185 LEU A CA 1
ATOM 1556 C C . LEU A 1 185 ? 1.117 -4.023 33.519 1.00 89.38 185 LEU A C 1
ATOM 1558 O O . LEU A 1 185 ? 0.258 -4.068 34.396 1.00 89.38 185 LEU A O 1
ATOM 1562 N N . ARG A 1 186 ? 2.153 -3.174 33.569 1.00 88.00 186 ARG A N 1
ATOM 1563 C CA . ARG A 1 186 ? 2.379 -2.242 34.691 1.00 88.00 186 ARG A CA 1
ATOM 1564 C C . ARG A 1 186 ? 1.212 -1.271 34.884 1.00 88.00 186 ARG A C 1
ATOM 1566 O O . ARG A 1 186 ? 0.790 -1.032 36.010 1.00 88.00 186 ARG A O 1
ATOM 1573 N N . GLN A 1 187 ? 0.655 -0.734 33.797 1.00 88.12 187 GLN A N 1
ATOM 1574 C CA . GLN A 1 187 ? -0.524 0.139 33.850 1.00 88.12 187 GLN A CA 1
ATOM 1575 C C . GLN A 1 187 ? -1.752 -0.599 34.391 1.00 88.12 187 GLN A C 1
ATOM 1577 O O . GLN A 1 187 ? -2.497 -0.053 35.202 1.00 88.12 187 GLN A O 1
ATOM 1582 N N . ARG A 1 188 ? -1.961 -1.857 33.985 1.00 91.75 188 ARG A N 1
ATOM 1583 C CA . ARG A 1 188 ? -3.047 -2.691 34.511 1.00 91.75 188 ARG A CA 1
ATOM 1584 C C . ARG A 1 188 ? -2.867 -2.981 36.001 1.00 91.75 188 ARG A C 1
ATOM 1586 O O . ARG A 1 188 ? -3.831 -2.852 36.747 1.00 91.75 188 ARG A O 1
ATOM 1593 N N . GLU A 1 189 ? -1.663 -3.347 36.433 1.00 93.94 189 GLU A N 1
ATOM 1594 C CA . GLU A 1 189 ? -1.338 -3.568 37.849 1.00 93.94 189 GLU A CA 1
ATOM 1595 C C . GLU A 1 189 ? -1.576 -2.303 38.678 1.00 93.94 189 GLU A C 1
ATOM 1597 O O . GLU A 1 189 ? -2.229 -2.370 39.718 1.00 93.94 189 GLU A O 1
ATOM 1602 N N . ARG A 1 190 ? -1.150 -1.138 38.171 1.00 91.06 190 ARG A N 1
ATOM 1603 C CA . ARG A 1 190 ? -1.404 0.161 38.805 1.00 91.06 190 ARG A CA 1
ATOM 1604 C C . ARG A 1 190 ? -2.901 0.436 38.964 1.00 91.06 190 ARG A C 1
ATOM 1606 O O . ARG A 1 190 ? -3.340 0.716 40.073 1.00 91.06 190 ARG A O 1
ATOM 1613 N N . ARG A 1 191 ? -3.702 0.253 37.907 1.00 91.50 191 ARG A N 1
ATOM 1614 C CA . ARG A 1 191 ? -5.170 0.419 37.967 1.00 91.50 191 ARG A CA 1
ATOM 1615 C C . ARG A 1 191 ? -5.824 -0.513 38.991 1.00 91.50 191 ARG A C 1
ATOM 1617 O O . ARG A 1 191 ? -6.766 -0.113 39.667 1.00 91.50 191 ARG A O 1
ATOM 1624 N N . VAL A 1 192 ? -5.334 -1.748 39.123 1.00 95.38 192 VAL A N 1
ATOM 1625 C CA . VAL A 1 192 ? -5.831 -2.704 40.129 1.00 95.38 192 VAL A CA 1
ATOM 1626 C C . VAL A 1 192 ? -5.478 -2.251 41.548 1.00 95.38 192 VAL A C 1
ATOM 1628 O O . VAL A 1 192 ? -6.332 -2.321 42.432 1.00 95.38 192 VAL A O 1
ATOM 1631 N N . LEU A 1 193 ? -4.252 -1.771 41.775 1.00 94.75 193 LEU A N 1
ATOM 1632 C CA . LEU A 1 193 ? -3.828 -1.244 43.076 1.00 94.75 193 LEU A CA 1
ATOM 1633 C C . LEU A 1 193 ? -4.612 0.015 43.462 1.00 94.75 193 LEU A C 1
ATOM 1635 O O . LEU A 1 193 ? -5.112 0.090 44.581 1.00 94.75 193 LEU A O 1
ATOM 1639 N N . GLU A 1 194 ? -4.798 0.951 42.532 1.00 93.50 194 GLU A N 1
ATOM 1640 C CA . GLU A 1 194 ? -5.617 2.151 42.737 1.00 93.50 194 GLU A CA 1
ATOM 1641 C C . GLU A 1 194 ? -7.079 1.804 43.035 1.00 93.50 194 GLU A C 1
ATOM 1643 O O . GLU A 1 194 ? -7.678 2.377 43.940 1.00 93.50 194 GLU A O 1
ATOM 1648 N N . ALA A 1 195 ? -7.665 0.848 42.309 1.00 92.81 195 ALA A N 1
ATOM 1649 C CA . ALA A 1 195 ? -9.028 0.395 42.572 1.00 92.81 195 ALA A CA 1
ATOM 1650 C C . ALA A 1 195 ? -9.155 -0.242 43.965 1.00 92.81 195 ALA A C 1
ATOM 1652 O O . ALA A 1 195 ? -10.143 -0.014 44.662 1.00 92.81 195 ALA A O 1
ATOM 1653 N N . ARG A 1 196 ? -8.145 -1.012 44.394 1.00 96.56 196 ARG A N 1
ATOM 1654 C CA . ARG A 1 196 ? -8.094 -1.596 45.740 1.00 96.56 196 ARG A CA 1
ATOM 1655 C C . ARG A 1 196 ? -7.957 -0.523 46.821 1.00 96.56 196 ARG A C 1
ATOM 1657 O O . ARG A 1 196 ? -8.639 -0.628 47.834 1.00 96.56 196 ARG A O 1
ATOM 1664 N N . ALA A 1 197 ? -7.121 0.491 46.602 1.00 94.75 197 ALA A N 1
ATOM 1665 C CA . ALA A 1 197 ? -6.972 1.623 47.515 1.00 94.75 197 ALA A CA 1
ATOM 1666 C C . ALA A 1 197 ? -8.291 2.398 47.659 1.00 94.75 197 ALA A C 1
ATOM 1668 O O . ALA A 1 197 ? -8.781 2.557 48.772 1.00 94.75 197 ALA A O 1
ATOM 1669 N N . ARG A 1 198 ? -8.945 2.743 46.539 1.00 95.44 198 ARG A N 1
ATOM 1670 C CA . ARG A 1 198 ? -10.265 3.400 46.543 1.00 95.44 198 ARG A CA 1
ATOM 1671 C C . ARG A 1 198 ? -11.336 2.572 47.257 1.00 95.44 198 ARG A C 1
ATOM 1673 O O . ARG A 1 198 ? -12.176 3.119 47.966 1.00 95.44 198 ARG A O 1
ATOM 1680 N N . ALA A 1 199 ? -11.328 1.251 47.077 1.00 95.81 199 ALA A N 1
ATOM 1681 C CA . ALA A 1 199 ? -12.261 0.362 47.767 1.00 95.81 199 ALA A CA 1
ATOM 1682 C C . ALA A 1 199 ? -12.021 0.330 49.288 1.00 95.81 199 ALA A C 1
ATOM 1684 O O . ALA A 1 199 ? -12.982 0.274 50.054 1.00 95.81 199 ALA A O 1
ATOM 1685 N N . GLU A 1 200 ? -10.761 0.382 49.721 1.00 95.88 200 GLU A N 1
ATOM 1686 C CA . GLU A 1 200 ? -10.387 0.435 51.135 1.00 95.88 200 GLU A CA 1
ATOM 1687 C C . GLU A 1 200 ? -10.753 1.785 51.769 1.00 95.88 200 GLU A C 1
ATOM 1689 O O . GLU A 1 200 ? -11.361 1.813 52.836 1.00 95.88 200 GLU A O 1
ATOM 1694 N N . GLU A 1 201 ? -10.489 2.899 51.084 1.00 94.44 201 GLU A N 1
ATOM 1695 C CA . GLU A 1 201 ? -10.927 4.238 51.504 1.00 94.44 201 GLU A CA 1
ATOM 1696 C C . GLU A 1 201 ? -12.451 4.307 51.651 1.00 94.44 201 GLU A C 1
ATOM 1698 O O . GLU A 1 201 ? -12.965 4.755 52.677 1.00 94.44 201 GLU A O 1
ATOM 1703 N N . ALA A 1 202 ? -13.192 3.777 50.672 1.00 93.69 202 ALA A N 1
ATOM 1704 C CA . ALA A 1 202 ? -14.648 3.692 50.736 1.00 93.69 202 ALA A CA 1
ATOM 1705 C C . ALA A 1 202 ? -15.138 2.798 51.889 1.00 93.69 202 ALA A C 1
ATOM 1707 O O . ALA A 1 202 ? -16.222 3.030 52.430 1.00 93.69 202 ALA A O 1
ATOM 1708 N N . ARG A 1 203 ? -14.365 1.775 52.278 1.00 95.12 203 ARG A N 1
ATOM 1709 C CA . ARG A 1 203 ? -14.665 0.929 53.441 1.00 95.12 203 ARG A CA 1
ATOM 1710 C C . ARG A 1 203 ? -14.497 1.709 54.743 1.00 95.12 203 ARG A C 1
ATOM 1712 O O . ARG A 1 203 ? -15.411 1.679 55.559 1.00 95.12 203 ARG A O 1
ATOM 1719 N N . ILE A 1 204 ? -13.388 2.435 54.897 1.00 92.44 204 ILE A N 1
ATOM 1720 C CA . ILE A 1 204 ? -13.102 3.276 56.072 1.00 92.44 204 ILE A CA 1
ATOM 1721 C C . ILE A 1 204 ? -14.169 4.371 56.225 1.00 92.44 204 ILE A C 1
ATOM 1723 O O . ILE A 1 204 ? -14.683 4.583 57.317 1.00 92.44 204 ILE A O 1
ATOM 1727 N N . GLN A 1 205 ? -14.579 5.017 55.128 1.00 89.88 205 GLN A N 1
ATOM 1728 C CA . GLN A 1 205 ? -15.627 6.049 55.154 1.00 89.88 205 GLN A CA 1
ATOM 1729 C C . GLN A 1 205 ? -17.013 5.515 55.548 1.00 89.88 205 GLN A C 1
ATOM 1731 O O . GLN A 1 205 ? -17.844 6.267 56.053 1.00 89.88 205 GLN A O 1
ATOM 1736 N N . ARG A 1 206 ? -17.290 4.230 55.294 1.00 89.38 206 ARG A N 1
ATOM 1737 C CA . ARG A 1 206 ? -18.562 3.583 55.652 1.00 89.38 206 ARG A CA 1
ATOM 1738 C C . ARG A 1 206 ? -18.583 3.038 57.073 1.00 89.38 206 ARG A C 1
ATOM 1740 O O . ARG A 1 206 ? -19.659 2.656 57.529 1.00 89.38 206 ARG A O 1
ATOM 1747 N N . GLU A 1 207 ? -17.442 2.959 57.751 1.00 84.75 207 GLU A N 1
ATOM 1748 C CA . GLU A 1 207 ? -17.374 2.450 59.114 1.00 84.75 207 GLU A CA 1
ATOM 1749 C C . GLU A 1 207 ? -18.018 3.490 60.048 1.00 84.75 207 GLU A C 1
ATOM 1751 O O . GLU A 1 207 ? -17.502 4.603 60.187 1.00 84.75 207 GLU A O 1
ATOM 1756 N N . PRO A 1 208 ? -19.203 3.201 60.626 1.00 77.06 208 PRO A N 1
ATOM 1757 C CA . PRO A 1 208 ? -19.918 4.182 61.420 1.00 77.06 208 PRO A CA 1
ATOM 1758 C C . PRO A 1 208 ? -19.043 4.537 62.613 1.00 77.06 208 PRO A C 1
ATOM 1760 O O . PRO A 1 208 ? -18.661 3.665 63.391 1.00 77.06 208 PRO A O 1
ATOM 1763 N N . THR A 1 209 ? -18.725 5.822 62.760 1.00 68.50 209 THR A N 1
ATOM 1764 C CA . THR A 1 209 ? -18.055 6.334 63.949 1.00 68.50 209 THR A CA 1
ATOM 1765 C C . THR A 1 209 ? -18.972 6.028 65.128 1.00 68.50 209 THR A C 1
ATOM 1767 O O . THR A 1 209 ? -19.975 6.713 65.335 1.00 68.50 209 THR A O 1
ATOM 1770 N N . ILE A 1 210 ? -18.689 4.943 65.853 1.00 60.97 210 ILE A N 1
ATOM 1771 C CA . ILE A 1 210 ? -19.394 4.590 67.080 1.00 60.97 210 ILE A CA 1
ATOM 1772 C C . ILE A 1 210 ? -19.099 5.737 68.039 1.00 60.97 210 ILE A C 1
ATOM 1774 O O . ILE A 1 210 ? -18.035 5.792 68.649 1.00 60.97 210 ILE A O 1
ATOM 1778 N N . ARG A 1 211 ? -20.019 6.703 68.112 1.00 54.53 211 ARG A N 1
ATOM 1779 C CA . ARG A 1 211 ? -20.022 7.701 69.172 1.00 54.53 211 ARG A CA 1
ATOM 1780 C C . ARG A 1 211 ? -20.263 6.933 70.469 1.00 54.53 211 ARG A C 1
ATOM 1782 O O . ARG A 1 211 ? -21.317 6.304 70.592 1.00 54.53 211 ARG A O 1
ATOM 1789 N N . PRO A 1 212 ? -19.317 6.935 71.416 1.00 65.44 212 PRO A N 1
ATOM 1790 C CA . PRO A 1 212 ? -19.619 6.460 72.744 1.00 65.44 212 PRO A CA 1
ATOM 1791 C C . PRO A 1 212 ? -20.469 7.554 73.380 1.00 65.44 212 PRO A C 1
ATOM 1793 O O . PRO A 1 212 ? -19.943 8.628 73.625 1.00 65.44 212 PRO A O 1
ATOM 1796 N N . GLU A 1 213 ? -21.768 7.325 73.564 1.00 53.84 213 GLU A N 1
ATOM 1797 C CA . GLU A 1 213 ? -22.448 7.731 74.796 1.00 53.84 213 GLU A CA 1
ATOM 1798 C C . GLU A 1 213 ? -23.904 7.248 74.876 1.00 53.84 213 GLU A C 1
ATOM 1800 O O . GLU A 1 213 ? -24.704 7.376 73.954 1.00 53.84 213 GLU A O 1
ATOM 1805 N N . GLU A 1 214 ? -24.175 6.716 76.068 1.00 47.03 214 GLU A N 1
ATOM 1806 C CA . GLU A 1 214 ? -25.435 6.732 76.806 1.00 47.03 214 GLU A CA 1
ATOM 1807 C C . GLU A 1 214 ? -26.554 5.746 76.436 1.00 47.03 214 GLU A C 1
ATOM 1809 O O . GLU A 1 214 ? -27.396 5.916 75.558 1.00 47.03 214 GLU A O 1
ATOM 1814 N N . SER A 1 215 ? -26.593 4.717 77.285 1.00 59.44 215 SER A N 1
ATOM 1815 C CA . SER A 1 215 ? -27.783 4.052 77.799 1.00 59.44 215 SER A CA 1
ATOM 1816 C C . SER A 1 215 ? -29.042 4.930 77.812 1.00 59.44 215 SER A C 1
ATOM 1818 O O . SER A 1 215 ? -29.151 5.844 78.629 1.00 59.44 215 SER A O 1
ATOM 1820 N N . PHE A 1 216 ? -30.063 4.553 77.043 1.00 41.16 216 PHE A N 1
ATOM 1821 C CA . PHE A 1 216 ? -31.438 4.856 77.425 1.00 41.16 216 PHE A CA 1
ATOM 1822 C C . PHE A 1 216 ? -32.395 3.723 77.045 1.00 41.16 216 PHE A C 1
ATOM 1824 O O . PHE A 1 216 ? -32.314 3.109 75.985 1.00 41.16 216 PHE A O 1
ATOM 1831 N N . ILE A 1 217 ? -33.251 3.413 78.011 1.00 47.16 217 ILE A N 1
ATOM 1832 C CA . ILE A 1 217 ? -34.067 2.214 78.172 1.00 47.16 217 ILE A CA 1
ATOM 1833 C C . ILE A 1 217 ? -35.431 2.364 77.478 1.00 47.16 217 ILE A C 1
ATOM 1835 O O . ILE A 1 217 ? -36.057 3.414 77.587 1.00 47.16 217 ILE A O 1
ATOM 1839 N N . SER A 1 218 ? -35.941 1.232 76.961 1.00 44.84 218 SER A N 1
ATOM 1840 C CA . SER A 1 218 ? -37.357 0.919 76.648 1.00 44.84 218 SER A CA 1
ATOM 1841 C C . SER A 1 218 ? -37.969 1.651 75.438 1.00 44.84 218 SER A C 1
ATOM 1843 O O . SER A 1 218 ? -37.669 2.801 75.174 1.00 44.84 218 SER A O 1
ATOM 1845 N N . ARG A 1 219 ? -38.884 1.075 74.650 1.00 39.53 219 ARG A N 1
ATOM 1846 C CA . ARG A 1 219 ? -39.986 0.171 75.007 1.00 39.53 219 ARG A CA 1
ATOM 1847 C C . ARG A 1 219 ? -40.603 -0.446 73.742 1.00 39.53 219 ARG A C 1
ATOM 1849 O O . ARG A 1 219 ? -40.450 0.077 72.643 1.00 39.53 219 ARG A O 1
ATOM 1856 N N . GLU A 1 220 ? -41.332 -1.529 73.968 1.00 46.81 220 GLU A N 1
ATOM 1857 C CA . GLU A 1 220 ? -42.187 -2.284 73.051 1.00 46.81 220 GLU A CA 1
ATOM 1858 C C . GLU A 1 220 ? -42.993 -1.440 72.049 1.00 46.81 220 GLU A C 1
ATOM 1860 O O . GLU A 1 220 ? -43.595 -0.433 72.414 1.00 46.81 220 GLU A O 1
ATOM 1865 N N . ASN A 1 221 ? -43.126 -1.947 70.819 1.00 40.06 221 ASN A N 1
ATOM 1866 C CA . ASN A 1 221 ? -44.441 -2.093 70.194 1.00 40.06 221 ASN A CA 1
ATOM 1867 C C . ASN A 1 221 ? -44.405 -3.106 69.045 1.00 40.06 221 ASN A C 1
ATOM 1869 O O . ASN A 1 221 ? -43.810 -2.891 67.990 1.00 40.06 221 ASN A O 1
ATOM 1873 N N . HIS A 1 222 ? -45.101 -4.217 69.275 1.00 47.12 222 HIS A N 1
ATOM 1874 C CA . HIS A 1 222 ? -45.515 -5.172 68.262 1.00 47.12 222 HIS A CA 1
ATOM 1875 C C . HIS A 1 222 ? -46.396 -4.488 67.209 1.00 47.12 222 HIS A C 1
ATOM 1877 O O . HIS A 1 222 ? -47.425 -3.899 67.541 1.00 47.12 222 HIS A O 1
ATOM 1883 N N . ARG A 1 223 ? -46.062 -4.649 65.925 1.00 38.56 223 ARG A N 1
ATOM 1884 C CA . ARG A 1 223 ? -47.047 -4.524 64.847 1.00 38.56 223 ARG A CA 1
ATOM 1885 C C . ARG A 1 223 ? -46.715 -5.491 63.717 1.00 38.56 223 ARG A C 1
ATOM 1887 O O . ARG A 1 223 ? -45.755 -5.315 62.978 1.00 38.56 223 ARG A O 1
ATOM 1894 N N . VAL A 1 224 ? -47.526 -6.539 63.647 1.00 50.50 224 VAL A N 1
ATOM 1895 C CA . VAL A 1 224 ? -47.607 -7.509 62.552 1.00 50.50 224 VAL A CA 1
ATOM 1896 C C . VAL A 1 224 ? -48.081 -6.797 61.279 1.00 50.50 224 VAL A C 1
ATOM 1898 O O . VAL A 1 224 ? -49.034 -6.017 61.367 1.00 50.50 224 VAL A O 1
ATOM 1901 N N . PRO A 1 225 ? -47.522 -7.110 60.098 1.00 45.81 225 PRO A N 1
ATOM 1902 C CA . PRO A 1 225 ? -48.245 -6.976 58.844 1.00 45.81 225 PRO A CA 1
ATOM 1903 C C . PRO A 1 225 ? -48.617 -8.351 58.274 1.00 45.81 225 PRO A C 1
ATOM 1905 O O . PRO A 1 225 ? -47.805 -9.271 58.200 1.00 45.81 225 PRO A O 1
ATOM 1908 N N . SER A 1 226 ? -49.887 -8.440 57.892 1.00 41.50 226 SER A N 1
ATOM 1909 C CA . SER A 1 226 ? -50.551 -9.558 57.224 1.00 41.50 226 SER A CA 1
ATOM 1910 C C . SER A 1 226 ? -49.941 -9.869 55.842 1.00 41.50 226 SER A C 1
ATOM 1912 O O . SER A 1 226 ? -49.442 -8.947 55.190 1.00 41.50 226 SER A O 1
ATOM 1914 N N . PRO A 1 227 ? -50.023 -11.122 55.354 1.00 57.91 227 PRO A N 1
ATOM 1915 C CA . PRO A 1 227 ? -49.541 -11.519 54.041 1.00 57.91 227 PRO A CA 1
ATOM 1916 C C . PRO A 1 227 ? -50.689 -11.505 53.023 1.00 57.91 227 PRO A C 1
ATOM 1918 O O . PRO A 1 227 ? -51.416 -12.483 52.898 1.00 57.91 227 PRO A O 1
ATOM 1921 N N . GLU A 1 228 ? -50.844 -10.425 52.257 1.00 44.00 228 GLU A N 1
ATOM 1922 C CA . GLU A 1 228 ? -51.711 -10.438 51.074 1.00 44.00 228 GLU A CA 1
ATOM 1923 C C . GLU A 1 228 ? -51.080 -9.697 49.893 1.00 44.00 228 GLU A C 1
ATOM 1925 O O . GLU A 1 228 ? -50.824 -8.498 49.927 1.00 44.00 228 GLU A O 1
ATOM 1930 N N . MET A 1 229 ? -50.889 -10.479 48.830 1.00 49.19 229 MET A N 1
ATOM 1931 C CA . MET A 1 229 ? -51.056 -10.108 47.427 1.00 49.19 229 MET A CA 1
ATOM 1932 C C . MET A 1 229 ? -50.262 -8.916 46.884 1.00 49.19 229 MET A C 1
ATOM 1934 O O . MET A 1 229 ? -50.700 -7.770 46.935 1.00 49.19 229 MET A O 1
ATOM 1938 N N . ARG A 1 230 ? -49.196 -9.236 46.140 1.00 44.28 230 ARG A N 1
ATOM 1939 C CA . ARG A 1 230 ? -48.980 -8.680 44.792 1.00 44.28 230 ARG A CA 1
ATOM 1940 C C . ARG A 1 230 ? -47.882 -9.444 44.056 1.00 44.28 230 ARG A C 1
ATOM 1942 O O . ARG A 1 230 ? -46.720 -9.053 44.043 1.00 44.28 230 ARG A O 1
ATOM 1949 N N . SER A 1 231 ? -48.289 -10.518 43.389 1.00 47.69 231 SER A N 1
ATOM 1950 C CA . SER A 1 231 ? -47.598 -11.014 42.200 1.00 47.69 231 SER A CA 1
ATOM 1951 C C . SER A 1 231 ? -47.811 -9.986 41.087 1.00 47.69 231 SER A C 1
ATOM 1953 O O . SER A 1 231 ? -48.764 -10.073 40.319 1.00 47.69 231 SER A O 1
ATOM 1955 N N . LEU A 1 232 ? -46.981 -8.946 41.061 1.00 45.00 232 LEU A N 1
ATOM 1956 C CA . LEU A 1 232 ? -46.793 -8.124 39.873 1.00 45.00 232 LEU A CA 1
ATOM 1957 C C . LEU A 1 232 ? -45.638 -8.752 39.107 1.00 45.00 232 LEU A C 1
ATOM 1959 O O . LEU A 1 232 ? -44.469 -8.520 39.406 1.00 45.00 232 LEU A O 1
ATOM 1963 N N . GLU A 1 233 ? -46.004 -9.598 38.149 1.00 45.44 233 GLU A N 1
ATOM 1964 C CA . GLU A 1 233 ? -45.146 -9.976 37.039 1.00 45.44 233 GLU A CA 1
ATOM 1965 C C . GLU A 1 233 ? -44.654 -8.686 36.373 1.00 45.44 233 GLU A C 1
ATOM 1967 O O . GLU A 1 233 ? -45.361 -8.041 35.600 1.00 45.44 233 GLU A O 1
ATOM 1972 N N . MET A 1 234 ? -43.432 -8.273 36.707 1.00 44.16 234 MET A N 1
ATOM 1973 C CA . MET A 1 234 ? -42.693 -7.338 35.876 1.00 44.16 234 MET A CA 1
ATOM 1974 C C . MET A 1 234 ? -42.254 -8.118 34.643 1.00 44.16 234 MET A C 1
ATOM 1976 O O . MET A 1 234 ? -41.176 -8.710 34.606 1.00 44.16 234 MET A O 1
ATOM 1980 N N . ALA A 1 235 ? -43.131 -8.153 33.642 1.00 43.72 235 ALA A N 1
ATOM 1981 C CA . ALA A 1 235 ? -42.730 -8.461 32.285 1.00 43.72 235 ALA A CA 1
ATOM 1982 C C . ALA A 1 235 ? -41.539 -7.548 31.941 1.00 43.72 235 ALA A C 1
ATOM 1984 O O . ALA A 1 235 ? -41.651 -6.329 32.127 1.00 43.72 235 ALA A O 1
ATOM 1985 N N . PRO A 1 236 ? -40.395 -8.078 31.470 1.00 47.19 236 PRO A N 1
ATOM 1986 C CA . PRO A 1 236 ? -39.385 -7.210 30.903 1.00 47.19 236 PRO A CA 1
ATOM 1987 C C . PRO A 1 236 ? -40.055 -6.502 29.729 1.00 47.19 236 PRO A C 1
ATOM 1989 O O . PRO A 1 236 ? -40.545 -7.153 28.804 1.00 47.19 236 PRO A O 1
ATOM 1992 N N . ALA A 1 237 ? -40.120 -5.174 29.797 1.00 43.50 237 ALA A N 1
ATOM 1993 C CA . ALA A 1 237 ? -40.448 -4.335 28.661 1.00 43.50 237 ALA A CA 1
ATOM 1994 C C . ALA A 1 237 ? -39.384 -4.600 27.594 1.00 43.50 237 ALA A C 1
ATOM 1996 O O . ALA A 1 237 ? -38.345 -3.945 27.532 1.00 43.50 237 ALA A O 1
ATOM 1997 N N . ASN A 1 238 ? -39.627 -5.631 26.789 1.00 46.41 238 ASN A N 1
ATOM 1998 C CA . ASN A 1 238 ? -38.862 -5.961 25.613 1.00 46.41 238 ASN A CA 1
ATOM 1999 C C . ASN A 1 238 ? -39.265 -4.935 24.553 1.00 46.41 238 ASN A C 1
ATOM 2001 O O . ASN A 1 238 ? -39.973 -5.241 23.598 1.00 46.41 238 ASN A O 1
ATOM 2005 N N . ASN A 1 239 ? -38.831 -3.689 24.759 1.00 47.84 239 ASN A N 1
ATOM 2006 C CA . ASN A 1 239 ? -38.724 -2.677 23.719 1.00 47.84 239 ASN A CA 1
ATOM 2007 C C . ASN A 1 239 ? -37.594 -3.106 22.773 1.00 47.84 239 ASN A C 1
ATOM 2009 O O . ASN A 1 239 ? -36.596 -2.412 22.598 1.00 47.84 239 ASN A O 1
ATOM 2013 N N . ASN A 1 240 ? -37.761 -4.273 22.149 1.00 42.97 240 ASN A N 1
ATOM 2014 C CA . ASN A 1 240 ? -37.138 -4.589 20.883 1.00 42.97 240 ASN A CA 1
ATOM 2015 C C . ASN A 1 240 ? -37.858 -3.714 19.856 1.00 42.97 240 ASN A C 1
ATOM 2017 O O . ASN A 1 240 ? -38.746 -4.149 19.127 1.00 42.97 240 ASN A O 1
ATOM 2021 N N . MET A 1 241 ? -37.476 -2.439 19.824 1.00 40.66 241 MET A N 1
ATOM 2022 C CA . MET A 1 241 ? -37.520 -1.687 18.587 1.00 40.66 241 MET A CA 1
ATOM 2023 C C . MET A 1 241 ? -36.553 -2.450 17.683 1.00 40.66 241 MET A C 1
ATOM 2025 O O . MET A 1 241 ? -35.343 -2.252 17.770 1.00 40.66 241 MET A O 1
ATOM 2029 N N . GLU A 1 242 ? -37.059 -3.452 16.955 1.00 45.41 242 GLU A N 1
ATOM 2030 C CA . GLU A 1 242 ? -36.294 -4.164 15.941 1.00 45.41 242 GLU A CA 1
ATOM 2031 C C . GLU A 1 242 ? -35.801 -3.091 14.981 1.00 45.41 242 GLU A C 1
ATOM 2033 O O . GLU A 1 242 ? -36.534 -2.614 14.114 1.00 45.41 242 GLU A O 1
ATOM 2038 N N . VAL A 1 243 ? -34.568 -2.634 15.204 1.00 57.94 243 VAL A N 1
ATOM 2039 C CA . VAL A 1 243 ? -33.868 -1.752 14.288 1.00 57.94 243 VAL A CA 1
ATOM 2040 C C . VAL A 1 243 ? -33.812 -2.545 12.999 1.00 57.94 243 VAL A C 1
ATOM 2042 O O . VAL A 1 243 ? -33.073 -3.528 12.898 1.00 57.94 243 VAL A O 1
ATOM 2045 N N . ARG A 1 244 ? -34.688 -2.176 12.062 1.00 64.06 244 ARG A N 1
ATOM 2046 C CA . ARG A 1 244 ? -34.807 -2.819 10.763 1.00 64.06 244 ARG A CA 1
ATOM 2047 C C . ARG A 1 244 ? -33.416 -2.808 10.150 1.00 64.06 244 ARG A C 1
ATOM 2049 O O . ARG A 1 244 ? -32.885 -1.746 9.831 1.00 64.06 244 ARG A O 1
ATOM 2056 N N . ARG A 1 245 ? -32.794 -3.985 10.078 1.00 67.56 245 ARG A N 1
ATOM 2057 C CA . ARG A 1 245 ? -31.454 -4.110 9.512 1.00 67.56 245 ARG A CA 1
ATOM 2058 C C . ARG A 1 245 ? -31.569 -3.786 8.026 1.00 67.56 245 ARG A C 1
ATOM 2060 O O . ARG A 1 245 ? -32.434 -4.380 7.376 1.00 67.56 245 ARG A O 1
ATOM 2067 N N . PRO A 1 246 ? -30.760 -2.854 7.505 1.00 75.50 246 PRO A N 1
ATOM 2068 C CA . PRO A 1 246 ? -30.813 -2.527 6.093 1.00 75.50 246 PRO A CA 1
ATOM 2069 C C . PRO A 1 246 ? -30.435 -3.757 5.269 1.00 75.50 246 PRO A C 1
ATOM 2071 O O . PRO A 1 246 ? -29.553 -4.527 5.661 1.00 75.50 246 PRO A O 1
ATOM 2074 N N . ASN A 1 247 ? -31.129 -3.965 4.155 1.00 87.38 247 ASN A N 1
ATOM 2075 C CA . ASN A 1 247 ? -30.815 -5.052 3.230 1.00 87.38 247 ASN A CA 1
ATOM 2076 C C . ASN A 1 247 ? -29.500 -4.747 2.485 1.00 87.38 247 ASN A C 1
ATOM 2078 O O . ASN A 1 247 ? -29.105 -3.589 2.349 1.00 87.38 247 ASN A O 1
ATOM 2082 N N . VAL A 1 248 ? -28.824 -5.775 1.968 1.00 89.06 248 VAL A N 1
ATOM 2083 C CA . VAL A 1 248 ? -27.574 -5.632 1.204 1.00 89.06 248 VAL A CA 1
ATOM 2084 C C . VAL A 1 248 ? -27.760 -4.656 0.039 1.00 89.06 248 VAL A C 1
ATOM 2086 O O . VAL A 1 248 ? -26.955 -3.742 -0.111 1.00 89.06 248 VAL A O 1
ATOM 2089 N N . ASP A 1 249 ? -28.860 -4.778 -0.707 1.00 89.50 249 ASP A N 1
ATOM 2090 C CA . ASP A 1 249 ? -29.162 -3.949 -1.888 1.00 89.50 249 ASP A CA 1
ATOM 2091 C C . ASP A 1 249 ? -29.502 -2.480 -1.551 1.00 89.50 249 ASP A C 1
ATOM 2093 O O . ASP A 1 249 ? -29.475 -1.592 -2.411 1.00 89.50 249 ASP A O 1
ATOM 2097 N N . GLU A 1 250 ? -29.826 -2.189 -0.286 1.00 90.19 250 GLU A N 1
ATOM 2098 C CA . GLU A 1 250 ? -30.049 -0.816 0.185 1.00 90.19 250 GLU A CA 1
ATOM 2099 C C . GLU A 1 250 ? -28.720 -0.082 0.400 1.00 90.19 250 GLU A C 1
ATOM 2101 O O . GLU A 1 250 ? -28.649 1.136 0.249 1.00 90.19 250 GLU A O 1
ATOM 2106 N N . VAL A 1 251 ? -27.653 -0.819 0.720 1.00 92.81 251 VAL A N 1
ATOM 2107 C CA . VAL A 1 251 ? -26.346 -0.249 1.081 1.00 92.81 251 VAL A CA 1
ATOM 2108 C C . VAL A 1 251 ? -25.319 -0.421 -0.027 1.00 92.81 251 VAL A C 1
ATOM 2110 O O . VAL A 1 251 ? -24.418 0.408 -0.159 1.00 92.81 251 VAL A O 1
ATOM 2113 N N . TRP A 1 252 ? -25.464 -1.455 -0.847 1.00 95.25 252 TRP A N 1
ATOM 2114 C CA . TRP A 1 252 ? -24.481 -1.845 -1.842 1.00 95.25 252 TRP A CA 1
ATOM 2115 C C . TRP A 1 252 ? -25.091 -1.971 -3.222 1.00 95.25 252 TRP A C 1
ATOM 2117 O O . TRP A 1 252 ? -26.208 -2.442 -3.403 1.00 95.25 252 TRP A O 1
ATOM 2127 N N . GLU A 1 253 ? -24.302 -1.575 -4.205 1.00 95.25 253 GLU A N 1
ATOM 2128 C CA . GLU A 1 253 ? -24.626 -1.698 -5.612 1.00 95.25 253 GLU A CA 1
ATOM 2129 C C . GLU A 1 253 ? -23.512 -2.471 -6.314 1.00 95.25 253 GLU A C 1
ATOM 2131 O O . GLU A 1 253 ? -22.325 -2.186 -6.126 1.00 95.25 253 GLU A O 1
ATOM 2136 N N . TYR A 1 254 ? -23.880 -3.472 -7.112 1.00 94.88 254 TYR A N 1
ATOM 2137 C CA . TYR A 1 254 ? -22.923 -4.174 -7.958 1.00 94.88 254 TYR A CA 1
ATOM 2138 C C . TYR A 1 254 ? -22.633 -3.347 -9.210 1.00 94.88 254 TYR A C 1
ATOM 2140 O O . TYR A 1 254 ? -23.494 -3.180 -10.075 1.00 94.88 254 TYR A O 1
ATOM 2148 N N . CYS A 1 255 ? -21.400 -2.864 -9.339 1.00 92.31 255 CYS A N 1
ATOM 2149 C CA . CYS A 1 255 ? -20.988 -2.087 -10.498 1.00 92.31 255 CYS A CA 1
ATOM 2150 C C . CYS A 1 255 ? -20.433 -3.012 -11.588 1.00 92.31 255 CYS A C 1
ATOM 2152 O O . CYS A 1 255 ? -19.262 -3.393 -11.559 1.00 92.31 255 CYS A O 1
ATOM 2154 N N . SER A 1 256 ? -21.271 -3.374 -12.565 1.00 90.50 256 SER A N 1
ATOM 2155 C CA . SER A 1 256 ? -20.917 -4.313 -13.645 1.00 90.50 256 SER A CA 1
ATOM 2156 C C . SER A 1 256 ? -19.642 -3.952 -14.437 1.00 90.50 256 SER A C 1
ATOM 2158 O O . SER A 1 256 ? -18.876 -4.872 -14.723 1.00 90.50 256 SER A O 1
ATOM 2160 N N . PRO A 1 257 ? -19.354 -2.678 -14.791 1.00 88.19 257 PRO A N 1
ATOM 2161 C CA . PRO A 1 257 ? -18.156 -2.322 -15.567 1.00 88.19 257 PRO A CA 1
ATOM 2162 C C . PRO A 1 257 ? -16.821 -2.679 -14.903 1.00 88.19 257 PRO A C 1
ATOM 2164 O O . PRO A 1 257 ? -15.854 -2.986 -15.599 1.00 88.19 257 PRO A O 1
ATOM 2167 N N . ILE A 1 258 ? -16.774 -2.631 -13.570 1.00 89.44 258 ILE A N 1
ATOM 2168 C CA . ILE A 1 258 ? -15.578 -2.903 -12.754 1.00 89.44 258 ILE A CA 1
ATOM 2169 C C . ILE A 1 258 ? -15.716 -4.176 -11.915 1.00 89.44 258 ILE A C 1
ATOM 2171 O O . ILE A 1 258 ? -14.747 -4.622 -11.311 1.00 89.44 258 ILE A O 1
ATOM 2175 N N . GLN A 1 259 ? -16.910 -4.774 -11.901 1.00 93.06 259 GLN A N 1
ATOM 2176 C CA . GLN A 1 259 ? -17.256 -5.997 -11.182 1.00 93.06 259 GLN A CA 1
ATOM 2177 C C . GLN A 1 259 ? -16.941 -5.930 -9.677 1.00 93.06 259 GLN A C 1
ATOM 2179 O O . GLN A 1 259 ? -16.478 -6.903 -9.072 1.00 93.06 259 GLN A O 1
ATOM 2184 N N . LEU A 1 260 ? -17.177 -4.760 -9.082 1.00 93.19 260 LEU A N 1
ATOM 2185 C CA . LEU A 1 260 ? -16.887 -4.451 -7.684 1.00 93.19 260 LEU A CA 1
ATOM 2186 C C . LEU A 1 260 ? -18.110 -3.839 -6.986 1.00 93.19 260 LEU A C 1
ATOM 2188 O O . LEU A 1 260 ? -18.963 -3.242 -7.651 1.00 93.19 260 LEU A O 1
ATOM 2192 N N . PRO A 1 261 ? -18.203 -3.974 -5.652 1.00 95.25 261 PRO A N 1
ATOM 2193 C CA . PRO A 1 261 ? -19.270 -3.370 -4.878 1.00 95.25 261 PRO A CA 1
ATOM 2194 C C . PRO A 1 261 ? -18.993 -1.880 -4.633 1.00 95.25 261 PRO A C 1
ATOM 2196 O O . PRO A 1 261 ? -17.891 -1.479 -4.242 1.00 95.25 261 PRO A O 1
ATOM 2199 N N . VAL A 1 262 ? -20.026 -1.065 -4.830 1.00 95.25 262 VAL A N 1
ATOM 2200 C CA . VAL A 1 262 ? -20.026 0.373 -4.550 1.00 95.25 262 VAL A CA 1
ATOM 2201 C C . VAL A 1 262 ? -20.999 0.649 -3.409 1.00 95.25 262 VAL A C 1
ATOM 2203 O O . VAL A 1 262 ? -22.144 0.201 -3.435 1.00 95.25 262 VAL A O 1
ATOM 2206 N N . CYS A 1 263 ? -20.537 1.362 -2.384 1.00 94.94 263 CYS A N 1
ATOM 2207 C CA . CYS A 1 263 ? -21.377 1.757 -1.258 1.00 94.94 263 CYS A CA 1
ATOM 2208 C C . CYS A 1 263 ? -22.304 2.901 -1.684 1.00 94.94 263 CYS A C 1
ATOM 2210 O O . CYS A 1 263 ? -21.828 3.964 -2.074 1.00 94.94 263 CYS A O 1
ATOM 2212 N N . ARG A 1 264 ? -23.621 2.724 -1.563 1.00 93.94 264 ARG A N 1
ATOM 2213 C CA . ARG A 1 264 ? -24.633 3.710 -1.990 1.00 93.94 264 ARG A CA 1
ATOM 2214 C C . ARG A 1 264 ? -24.709 4.935 -1.081 1.00 93.94 264 ARG A C 1
ATOM 2216 O O . ARG A 1 264 ? -25.241 5.961 -1.474 1.00 93.94 264 ARG A O 1
ATOM 2223 N N . ILE A 1 265 ? -24.178 4.828 0.136 1.00 92.00 265 ILE A N 1
ATOM 2224 C CA . ILE A 1 265 ? -24.219 5.903 1.135 1.00 92.00 265 ILE A CA 1
ATOM 2225 C C . ILE A 1 265 ? -23.065 6.894 0.927 1.00 92.00 265 ILE A C 1
ATOM 2227 O O . ILE A 1 265 ? -23.245 8.094 1.100 1.00 92.00 265 ILE A O 1
ATOM 2231 N N . CYS A 1 266 ? -21.865 6.406 0.596 1.00 92.00 266 CYS A N 1
ATOM 2232 C CA . CYS A 1 266 ? -20.679 7.255 0.421 1.00 92.00 266 CYS A CA 1
ATOM 2233 C C . CYS A 1 266 ? -20.105 7.247 -1.002 1.00 92.00 266 CYS A C 1
ATOM 2235 O O . CYS A 1 266 ? -19.086 7.887 -1.239 1.00 92.00 266 CYS A O 1
ATOM 2237 N N . HIS A 1 267 ? -20.732 6.524 -1.932 1.00 92.50 267 HIS A N 1
ATOM 2238 C CA . HIS A 1 267 ? -20.319 6.386 -3.332 1.00 92.50 267 HIS A CA 1
ATOM 2239 C C . HIS A 1 267 ? -18.887 5.863 -3.524 1.00 92.50 267 HIS A C 1
ATOM 2241 O O . HIS A 1 267 ? -18.253 6.101 -4.547 1.00 92.50 267 HIS A O 1
ATOM 2247 N N . HIS A 1 268 ? -18.348 5.128 -2.549 1.00 90.94 268 HIS A N 1
ATOM 2248 C CA . HIS A 1 268 ? -17.003 4.568 -2.643 1.00 90.94 268 HIS A CA 1
ATOM 2249 C C . HIS A 1 268 ? -17.029 3.134 -3.162 1.00 90.94 268 HIS A C 1
ATOM 2251 O O . HIS A 1 268 ? -17.776 2.292 -2.657 1.00 90.94 268 HIS A O 1
ATOM 2257 N N . CYS A 1 269 ? -16.150 2.837 -4.120 1.00 92.25 269 CYS A N 1
ATOM 2258 C CA . CYS A 1 269 ? -15.837 1.462 -4.474 1.00 92.25 269 CYS A CA 1
ATOM 2259 C C . CYS A 1 269 ? -14.996 0.830 -3.360 1.00 92.25 269 CYS A C 1
ATOM 2261 O O . CYS A 1 269 ? -14.067 1.451 -2.833 1.00 92.25 269 CYS A O 1
ATOM 2263 N N . VAL A 1 270 ? -15.305 -0.414 -2.997 1.00 92.25 270 VAL A N 1
ATOM 2264 C CA . VAL A 1 270 ? -14.612 -1.134 -1.922 1.00 92.25 270 VAL A CA 1
ATOM 2265 C C . VAL A 1 270 ? -14.247 -2.531 -2.405 1.00 92.25 270 VAL A C 1
ATOM 2267 O O . VAL A 1 270 ? -15.016 -3.186 -3.097 1.00 92.25 270 VAL A O 1
ATOM 2270 N N . TRP A 1 271 ? -13.059 -3.015 -2.048 1.00 92.38 271 TRP A N 1
ATOM 2271 C CA . TRP A 1 271 ? -12.704 -4.409 -2.311 1.00 92.38 271 TRP A CA 1
ATOM 2272 C C . TRP A 1 271 ? -13.588 -5.353 -1.483 1.00 92.38 271 TRP A C 1
ATOM 2274 O O . TRP A 1 271 ? -13.843 -5.037 -0.319 1.00 92.38 271 TRP A O 1
ATOM 2284 N N . PRO A 1 272 ? -13.991 -6.531 -2.000 1.00 91.81 272 PRO A N 1
ATOM 2285 C CA . PRO A 1 272 ? -14.854 -7.462 -1.266 1.00 91.81 272 PRO A CA 1
ATOM 2286 C C . PRO A 1 272 ? -14.349 -7.804 0.146 1.00 91.81 272 PRO A C 1
ATOM 2288 O O . PRO A 1 272 ? -15.122 -7.856 1.098 1.00 91.81 272 PRO A O 1
ATOM 2291 N N . ASP A 1 273 ? -13.034 -7.947 0.313 1.00 91.25 273 ASP A N 1
ATOM 2292 C CA . ASP A 1 273 ? -12.414 -8.260 1.609 1.00 91.25 273 ASP A CA 1
ATOM 2293 C C . ASP A 1 273 ? -12.319 -7.047 2.555 1.00 91.25 273 ASP A C 1
ATOM 2295 O O . ASP A 1 273 ? -12.053 -7.187 3.750 1.00 91.25 273 ASP A O 1
ATOM 2299 N N . GLY A 1 274 ? -12.525 -5.840 2.024 1.00 91.00 274 GLY A N 1
ATOM 2300 C CA . GLY A 1 274 ? -12.477 -4.570 2.745 1.00 91.00 274 GLY A CA 1
ATOM 2301 C C . GLY A 1 274 ? -13.832 -4.074 3.254 1.00 91.00 274 GLY A C 1
ATOM 2302 O O . GLY A 1 274 ? -13.856 -3.097 4.001 1.00 91.00 274 GLY A O 1
ATOM 2303 N N . ILE A 1 275 ? -14.937 -4.734 2.893 1.00 93.69 275 ILE A N 1
ATOM 2304 C CA . ILE A 1 275 ? -16.314 -4.308 3.201 1.00 93.69 275 ILE A CA 1
ATOM 2305 C C . ILE A 1 275 ? -16.533 -4.116 4.701 1.00 93.69 275 ILE A C 1
ATOM 2307 O O . ILE A 1 275 ? -16.983 -3.050 5.123 1.00 93.69 275 ILE A O 1
ATOM 2311 N N . ARG A 1 276 ? -16.151 -5.097 5.531 1.00 95.19 276 ARG A N 1
ATOM 2312 C CA . ARG A 1 276 ? -16.312 -4.981 6.986 1.00 95.19 276 ARG A CA 1
ATOM 2313 C C . ARG A 1 276 ? -15.568 -3.774 7.540 1.00 95.19 276 ARG A C 1
ATOM 2315 O O . ARG A 1 276 ? -16.121 -3.030 8.342 1.00 95.19 276 ARG A O 1
ATOM 2322 N N . ARG A 1 277 ? -14.316 -3.578 7.112 1.00 94.00 277 ARG A N 1
ATOM 2323 C CA . ARG A 1 277 ? -13.491 -2.452 7.570 1.00 94.00 277 ARG A CA 1
ATOM 2324 C C . ARG A 1 277 ? -14.120 -1.124 7.154 1.00 94.00 277 ARG A C 1
ATOM 2326 O O . ARG A 1 277 ? -14.206 -0.223 7.976 1.00 94.00 277 ARG A O 1
ATOM 2333 N N . HIS A 1 278 ? -14.596 -1.031 5.914 1.00 93.56 278 HIS A N 1
ATOM 2334 C CA . HIS A 1 278 ? -15.266 0.156 5.397 1.00 93.56 278 HIS A CA 1
ATOM 2335 C C . HIS A 1 278 ? -16.502 0.537 6.228 1.00 93.56 278 HIS A C 1
ATOM 2337 O O . HIS A 1 278 ? -16.609 1.679 6.675 1.00 93.56 278 HIS A O 1
ATOM 2343 N N . LEU A 1 279 ? -17.388 -0.427 6.502 1.00 94.56 279 LEU A N 1
ATOM 2344 C CA . LEU A 1 279 ? -18.600 -0.200 7.297 1.00 94.56 279 LEU A CA 1
ATOM 2345 C C . LEU A 1 279 ? -18.300 0.147 8.765 1.00 94.56 279 LEU A C 1
ATOM 2347 O O . LEU A 1 279 ? -19.080 0.849 9.397 1.00 94.56 279 LEU A O 1
ATOM 2351 N N . GLN A 1 280 ? -17.177 -0.310 9.319 1.00 93.81 280 GLN A N 1
ATOM 2352 C CA . GLN A 1 280 ? -16.759 0.033 10.685 1.00 93.81 280 GLN A CA 1
ATOM 2353 C C . GLN A 1 280 ? -16.182 1.448 10.801 1.00 93.81 280 GLN A C 1
ATOM 2355 O O . GLN A 1 280 ? -16.235 2.053 11.869 1.00 93.81 280 GLN A O 1
ATOM 2360 N N . THR A 1 281 ? -15.630 1.987 9.717 1.00 91.62 281 THR A N 1
ATOM 2361 C CA . THR A 1 281 ? -15.063 3.339 9.700 1.00 91.62 281 THR A CA 1
ATOM 2362 C C . THR A 1 281 ? -16.125 4.411 9.441 1.00 91.62 281 THR A C 1
ATOM 2364 O O . THR A 1 281 ? -17.260 4.117 9.054 1.00 91.62 281 THR A O 1
ATOM 2367 N N . ARG A 1 282 ? -15.773 5.688 9.652 1.00 85.94 282 ARG A N 1
ATOM 2368 C CA . ARG A 1 282 ? -16.618 6.810 9.207 1.00 85.94 282 ARG A CA 1
ATOM 2369 C C . ARG A 1 282 ? -16.795 6.736 7.675 1.00 85.94 282 ARG A C 1
ATOM 2371 O O . ARG A 1 282 ? -15.812 6.458 6.988 1.00 85.94 282 ARG A O 1
ATOM 2378 N N . PRO A 1 283 ? -18.001 6.987 7.133 1.00 86.69 283 PRO A N 1
ATOM 2379 C CA . PRO A 1 283 ? -19.170 7.577 7.797 1.00 86.69 283 PRO A CA 1
ATOM 2380 C C . PRO A 1 283 ? -20.153 6.570 8.428 1.00 86.69 283 PRO A C 1
ATOM 2382 O O . PRO A 1 283 ? -21.146 6.997 9.003 1.00 86.69 283 PRO A O 1
ATOM 2385 N N . HIS A 1 284 ? -19.904 5.260 8.345 1.00 90.19 284 HIS A N 1
ATOM 2386 C CA . HIS A 1 284 ? -20.908 4.240 8.670 1.00 90.19 284 HIS A CA 1
ATOM 2387 C C . HIS A 1 284 ? -20.917 3.833 10.150 1.00 90.19 284 HIS A C 1
ATOM 2389 O O . HIS A 1 284 ? -21.986 3.803 10.750 1.00 90.19 284 HIS A O 1
ATOM 2395 N N . ARG A 1 285 ? -19.751 3.558 10.756 1.00 91.81 285 ARG A N 1
ATOM 2396 C CA . ARG A 1 285 ? -19.614 3.130 12.170 1.00 91.81 285 ARG A CA 1
ATOM 2397 C C . ARG A 1 285 ? -20.522 1.952 12.576 1.00 91.81 285 ARG A C 1
ATOM 2399 O O . ARG A 1 285 ? -21.074 1.921 13.673 1.00 91.81 285 ARG A O 1
ATOM 2406 N N . TRP A 1 286 ? -20.693 0.974 11.695 1.00 91.94 286 TRP A N 1
ATOM 2407 C CA . TRP A 1 286 ? -21.520 -0.200 11.964 1.00 91.94 286 TRP A CA 1
ATOM 2408 C C . TRP A 1 286 ? -20.886 -1.131 12.997 1.00 91.94 286 TRP A C 1
ATOM 2410 O O . TRP A 1 286 ? -19.663 -1.297 13.059 1.00 91.94 286 TRP A O 1
ATOM 2420 N N . ALA A 1 287 ? -21.739 -1.828 13.751 1.00 92.44 287 ALA A N 1
ATOM 2421 C CA . ALA A 1 287 ? -21.305 -2.885 14.649 1.00 92.44 287 ALA A CA 1
ATOM 2422 C C . ALA A 1 287 ? -20.596 -4.006 13.870 1.00 92.44 287 ALA A C 1
ATOM 2424 O O . ALA A 1 287 ? -20.998 -4.399 12.772 1.00 92.44 287 ALA A O 1
ATOM 2425 N N . ARG A 1 288 ? -19.544 -4.580 14.469 1.00 92.06 288 ARG A N 1
ATOM 2426 C CA . ARG A 1 288 ? -18.703 -5.611 13.834 1.00 92.06 288 ARG A CA 1
ATOM 2427 C C . ARG A 1 288 ? -19.493 -6.804 13.299 1.00 92.06 288 ARG A C 1
ATOM 2429 O O . ARG A 1 288 ? -19.131 -7.334 12.252 1.00 92.06 288 ARG A O 1
ATOM 2436 N N . ARG A 1 289 ? -20.538 -7.227 14.013 1.00 92.12 289 ARG A N 1
ATOM 2437 C CA . ARG A 1 289 ? -21.377 -8.363 13.617 1.00 92.12 289 ARG A CA 1
ATOM 2438 C C . ARG A 1 289 ? -22.148 -8.071 12.330 1.00 92.12 289 ARG A C 1
ATOM 2440 O O . ARG A 1 289 ? -22.119 -8.895 11.424 1.00 92.12 289 ARG A O 1
ATOM 2447 N N . ASP A 1 290 ? -22.778 -6.906 12.234 1.00 90.62 290 ASP A N 1
ATOM 2448 C CA . ASP A 1 290 ? -23.598 -6.543 11.074 1.00 90.62 290 ASP A CA 1
ATOM 2449 C C . ASP A 1 290 ? -22.721 -6.242 9.851 1.00 90.62 290 ASP A C 1
ATOM 2451 O O . ASP A 1 290 ? -23.012 -6.691 8.745 1.00 90.62 290 ASP A O 1
ATOM 2455 N N . ALA A 1 291 ? -21.573 -5.590 10.061 1.00 93.50 291 ALA A N 1
ATOM 2456 C CA . ALA A 1 291 ? -20.575 -5.384 9.014 1.00 93.50 291 ALA A CA 1
ATOM 2457 C C . ALA A 1 291 ? -20.010 -6.709 8.462 1.00 93.50 291 ALA A C 1
ATOM 2459 O O . ALA A 1 291 ? -19.751 -6.815 7.263 1.00 93.50 291 ALA A O 1
ATOM 2460 N N . GLN A 1 292 ? -19.828 -7.726 9.317 1.00 94.00 292 GLN A N 1
ATOM 2461 C CA . GLN A 1 292 ? -19.411 -9.062 8.880 1.00 94.00 292 GLN A CA 1
ATOM 2462 C C . GLN A 1 292 ? -20.513 -9.752 8.068 1.00 94.00 292 GLN A C 1
ATOM 2464 O O . GLN A 1 292 ? -20.219 -10.265 6.997 1.00 94.00 292 GLN A O 1
ATOM 2469 N N . GLN A 1 293 ? -21.772 -9.697 8.517 1.00 92.56 293 GLN A N 1
ATOM 2470 C CA . GLN A 1 293 ? -22.897 -10.273 7.769 1.00 92.56 293 GLN A CA 1
ATOM 2471 C C . GLN A 1 293 ? -23.035 -9.667 6.366 1.00 92.56 293 GLN A C 1
ATOM 2473 O O . GLN A 1 293 ? -23.255 -10.402 5.407 1.00 92.56 293 GLN A O 1
ATOM 2478 N N . MET A 1 294 ? -22.855 -8.348 6.227 1.00 93.75 294 MET A N 1
ATOM 2479 C CA . MET A 1 294 ? -22.847 -7.689 4.914 1.00 93.75 294 MET A CA 1
ATOM 2480 C C . MET A 1 294 ? -21.715 -8.183 4.023 1.00 93.75 294 MET A C 1
ATOM 2482 O O . MET A 1 294 ? -21.933 -8.465 2.847 1.00 93.75 294 MET A O 1
ATOM 2486 N N . GLN A 1 295 ? -20.505 -8.291 4.577 1.00 95.25 295 GLN A N 1
ATOM 2487 C CA . GLN A 1 295 ? -19.368 -8.813 3.831 1.00 95.25 295 GLN A CA 1
ATOM 2488 C C . GLN A 1 295 ? -19.636 -10.245 3.357 1.00 95.25 295 GLN A C 1
ATOM 2490 O O . GLN A 1 295 ? -19.421 -10.533 2.183 1.00 95.25 295 GLN A O 1
ATOM 2495 N N . ASP A 1 296 ? -20.139 -11.111 4.236 1.00 94.12 296 ASP A N 1
ATOM 2496 C CA . ASP A 1 296 ? -20.438 -12.504 3.904 1.00 94.12 296 ASP A CA 1
ATOM 2497 C C . ASP A 1 296 ? -21.495 -12.587 2.793 1.00 94.12 296 ASP A C 1
ATOM 2499 O O . ASP A 1 296 ? -21.328 -13.341 1.836 1.00 94.12 296 ASP A O 1
ATOM 2503 N N . ALA A 1 297 ? -22.544 -11.761 2.863 1.00 93.69 297 ALA A N 1
ATOM 2504 C CA . ALA A 1 297 ? -23.581 -11.715 1.840 1.00 93.69 297 ALA A CA 1
ATOM 2505 C C . ALA A 1 297 ? -23.040 -11.230 0.485 1.00 93.69 297 ALA A C 1
ATOM 2507 O O . ALA A 1 297 ? -23.281 -11.869 -0.537 1.00 93.69 297 ALA A O 1
ATOM 2508 N N . ILE A 1 298 ? -22.250 -10.154 0.459 1.00 94.50 298 ILE A N 1
ATOM 2509 C CA . ILE A 1 298 ? -21.675 -9.625 -0.787 1.00 94.50 298 ILE A CA 1
ATOM 2510 C C . ILE A 1 298 ? -20.678 -10.606 -1.386 1.00 94.50 298 ILE A C 1
ATOM 2512 O O . ILE A 1 298 ? -20.638 -10.765 -2.597 1.00 94.50 298 ILE A O 1
ATOM 2516 N N . GLN A 1 299 ? -19.916 -11.337 -0.570 1.00 93.62 299 GLN A N 1
ATOM 2517 C CA . GLN A 1 299 ? -18.992 -12.356 -1.070 1.00 93.62 299 GLN A CA 1
ATOM 2518 C C . GLN A 1 299 ? -19.681 -13.484 -1.858 1.00 93.62 299 GLN A C 1
ATOM 2520 O O . GLN A 1 299 ? -18.997 -14.167 -2.621 1.00 93.62 299 GLN A O 1
ATOM 2525 N N . THR A 1 300 ? -21.001 -13.660 -1.719 1.00 92.94 300 THR A N 1
ATOM 2526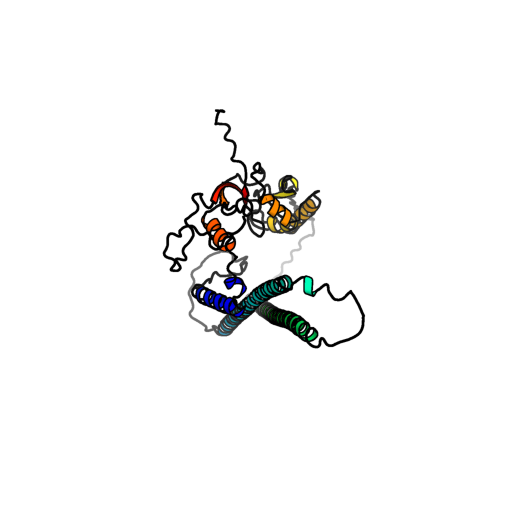 C CA . THR A 1 300 ? -21.786 -14.606 -2.531 1.00 92.94 300 THR A CA 1
ATOM 2527 C C . THR A 1 300 ? -22.164 -14.072 -3.916 1.00 92.94 300 THR A C 1
ATOM 2529 O O . THR A 1 300 ? -22.629 -14.844 -4.754 1.00 92.94 300 THR A O 1
ATOM 2532 N N . TRP A 1 301 ? -21.958 -12.778 -4.190 1.00 93.44 301 TRP A N 1
ATOM 2533 C CA . TRP A 1 301 ? -22.285 -12.188 -5.484 1.00 93.44 301 TRP A CA 1
ATOM 2534 C C . TRP A 1 301 ? -21.457 -12.815 -6.615 1.00 93.44 301 TRP A C 1
ATOM 2536 O O . TRP A 1 301 ? -20.234 -12.971 -6.489 1.00 93.44 301 TRP A O 1
ATOM 2546 N N . PRO A 1 302 ? -22.092 -13.153 -7.752 1.00 89.56 302 PRO A N 1
ATOM 2547 C CA . PRO A 1 302 ? -21.387 -13.732 -8.882 1.00 89.56 302 PRO A CA 1
ATOM 2548 C C . PRO A 1 302 ? -20.432 -12.709 -9.506 1.00 89.56 302 PRO A C 1
ATOM 2550 O O . PRO A 1 302 ? -20.707 -11.512 -9.554 1.00 89.56 302 PRO A O 1
ATOM 2553 N N . ASN A 1 303 ? -19.317 -13.200 -10.047 1.00 90.38 303 ASN A N 1
ATOM 2554 C CA . ASN A 1 303 ? -18.353 -12.408 -10.818 1.00 90.38 303 ASN A CA 1
ATOM 2555 C C . ASN A 1 303 ? -17.673 -11.261 -10.054 1.00 90.38 303 ASN A C 1
ATOM 2557 O O . ASN A 1 303 ? -17.181 -10.333 -10.690 1.00 90.38 303 ASN A O 1
ATOM 2561 N N . LEU A 1 304 ? -17.607 -11.298 -8.720 1.00 91.56 304 LEU A N 1
ATOM 2562 C CA . LEU A 1 304 ? -16.819 -10.319 -7.971 1.00 91.56 304 LEU A CA 1
ATOM 2563 C C . LEU A 1 304 ? -15.327 -10.422 -8.296 1.00 91.56 304 LEU A C 1
ATOM 2565 O O . LEU A 1 304 ? -14.708 -11.482 -8.156 1.00 91.56 304 LEU A O 1
ATOM 2569 N N . ARG A 1 305 ? -14.724 -9.293 -8.673 1.00 88.62 305 ARG A N 1
ATOM 2570 C CA . ARG A 1 305 ? -13.282 -9.212 -8.909 1.00 88.62 305 ARG A CA 1
ATOM 2571 C C . ARG A 1 305 ? -12.510 -9.077 -7.600 1.00 88.62 305 ARG A C 1
ATOM 2573 O O . ARG A 1 305 ? -12.857 -8.299 -6.717 1.00 88.62 305 ARG A O 1
ATOM 2580 N N . ARG A 1 306 ? -11.410 -9.828 -7.517 1.00 86.44 306 ARG A N 1
ATOM 2581 C CA . ARG A 1 306 ? -10.393 -9.739 -6.449 1.00 86.44 306 ARG A CA 1
ATOM 2582 C C . ARG A 1 306 ? -8.985 -9.478 -6.994 1.00 86.44 306 ARG A C 1
ATOM 2584 O O . ARG A 1 306 ? -8.043 -9.333 -6.226 1.00 86.44 306 ARG A O 1
ATOM 2591 N N . ASP A 1 307 ? -8.848 -9.440 -8.319 1.00 85.88 307 ASP A N 1
ATOM 2592 C CA . ASP A 1 307 ? -7.581 -9.192 -8.999 1.00 85.88 307 ASP A CA 1
ATOM 2593 C C . ASP A 1 307 ? -7.356 -7.686 -9.149 1.00 85.88 307 ASP A C 1
ATOM 2595 O O . ASP A 1 307 ? -8.100 -6.991 -9.848 1.00 85.88 307 ASP A O 1
ATOM 2599 N N . ARG A 1 308 ? -6.312 -7.194 -8.488 1.00 84.44 308 ARG A N 1
ATOM 2600 C CA . ARG A 1 308 ? -5.932 -5.787 -8.511 1.00 84.44 308 ARG A CA 1
ATOM 2601 C C . ARG A 1 308 ? -5.298 -5.372 -9.834 1.00 84.44 308 ARG A C 1
ATOM 2603 O O . ARG A 1 308 ? -5.616 -4.297 -10.336 1.00 84.44 308 ARG A O 1
ATOM 2610 N N . ASP A 1 309 ? -4.479 -6.231 -10.433 1.00 85.44 309 ASP A N 1
ATOM 2611 C CA . ASP A 1 309 ? -3.783 -5.924 -11.687 1.00 85.44 309 ASP A CA 1
ATOM 2612 C C . ASP A 1 309 ? -4.778 -5.758 -12.840 1.00 85.44 309 ASP A C 1
ATOM 2614 O O . ASP A 1 309 ? -4.527 -5.059 -13.825 1.00 85.44 309 ASP A O 1
ATOM 2618 N N . HIS A 1 310 ? -5.937 -6.410 -12.740 1.00 86.31 310 HIS A N 1
ATOM 2619 C CA . HIS A 1 310 ? -7.045 -6.184 -13.655 1.00 86.31 310 HIS A CA 1
ATOM 2620 C C . HIS A 1 310 ? -7.598 -4.758 -13.557 1.00 86.31 310 HIS A C 1
ATOM 2622 O O . HIS A 1 310 ? -7.748 -4.112 -14.591 1.00 86.31 310 HIS A O 1
ATOM 2628 N N . ILE A 1 311 ? -7.864 -4.253 -12.347 1.00 87.88 311 ILE A N 1
ATOM 2629 C CA . ILE A 1 311 ? -8.391 -2.894 -12.153 1.00 87.88 311 ILE A CA 1
ATOM 2630 C C . ILE A 1 311 ? -7.362 -1.844 -12.567 1.00 87.88 311 ILE A C 1
ATOM 2632 O O . ILE A 1 311 ? -7.702 -0.909 -13.287 1.00 87.88 311 ILE A O 1
ATOM 2636 N N . ASP A 1 312 ? -6.093 -2.039 -12.212 1.00 84.50 312 ASP A N 1
ATOM 2637 C CA . ASP A 1 312 ? -5.025 -1.118 -12.600 1.00 84.50 312 ASP A CA 1
ATOM 2638 C C . ASP A 1 312 ? -4.905 -1.018 -14.135 1.00 84.50 312 ASP A C 1
ATOM 2640 O O . ASP A 1 312 ? -4.744 0.079 -14.673 1.00 84.50 312 ASP A O 1
ATOM 2644 N N . ARG A 1 313 ? -5.060 -2.138 -14.860 1.00 86.19 313 ARG A N 1
ATOM 2645 C CA . ARG A 1 313 ? -5.137 -2.154 -16.334 1.00 86.19 313 ARG A CA 1
ATOM 2646 C C . ARG A 1 313 ? -6.434 -1.551 -16.866 1.00 86.19 313 ARG A C 1
ATOM 2648 O O . ARG A 1 313 ? -6.404 -0.874 -17.890 1.00 86.19 313 ARG A O 1
ATOM 2655 N N . TRP A 1 314 ? -7.561 -1.788 -16.198 1.00 87.69 314 TRP A N 1
ATOM 2656 C CA . TRP A 1 314 ? -8.865 -1.247 -16.582 1.00 87.69 314 TRP A CA 1
ATOM 2657 C C . TRP A 1 314 ? -8.870 0.288 -16.553 1.00 87.69 314 TRP A C 1
ATOM 2659 O O . TRP A 1 314 ? -9.381 0.892 -17.498 1.00 87.69 314 TRP A O 1
ATOM 2669 N N . CYS A 1 315 ? -8.234 0.898 -15.542 1.00 85.19 315 CYS A N 1
ATOM 2670 C CA . CYS A 1 315 ? -8.079 2.352 -15.392 1.00 85.19 315 CYS A CA 1
ATOM 2671 C C . CYS A 1 315 ? -7.163 2.993 -16.443 1.00 85.19 315 CYS A C 1
ATOM 2673 O O . CYS A 1 315 ? -7.258 4.191 -16.683 1.00 85.19 315 CYS A O 1
ATOM 2675 N N . GLN A 1 316 ? -6.264 2.214 -17.054 1.00 83.12 316 GLN A N 1
ATOM 2676 C CA . GLN A 1 316 ? -5.344 2.685 -18.099 1.00 83.12 316 GLN A CA 1
ATOM 2677 C C . GLN A 1 316 ? -5.963 2.631 -19.505 1.00 83.12 316 GLN A C 1
ATOM 2679 O O . GLN A 1 316 ? -5.351 3.074 -20.481 1.00 83.12 316 GLN A O 1
ATOM 2684 N N . GLN A 1 317 ? -7.166 2.073 -19.649 1.00 83.38 317 GLN A N 1
ATOM 2685 C CA . GLN A 1 317 ? -7.874 2.076 -20.929 1.00 83.38 317 GLN A CA 1
ATOM 2686 C C . GLN A 1 317 ? -8.343 3.499 -21.295 1.00 83.38 317 GLN A C 1
ATOM 2688 O O . GLN A 1 317 ? -8.312 4.386 -20.444 1.00 83.38 317 GLN A O 1
ATOM 2693 N N . PRO A 1 318 ? -8.689 3.763 -22.572 1.00 81.38 318 PRO A N 1
ATOM 2694 C CA . PRO A 1 318 ? -9.160 5.082 -22.999 1.00 81.38 318 PRO A CA 1
ATOM 2695 C C . PRO A 1 318 ? -10.416 5.534 -22.243 1.00 81.38 318 PRO A C 1
ATOM 2697 O O . PRO A 1 318 ? -11.046 4.725 -21.561 1.00 81.38 318 PRO A O 1
ATOM 2700 N N . ALA A 1 319 ? -10.777 6.809 -22.423 1.00 79.88 319 ALA A N 1
ATOM 2701 C CA . ALA A 1 319 ? -11.979 7.411 -21.853 1.00 79.88 319 ALA A CA 1
ATOM 2702 C C . ALA A 1 319 ? -13.218 6.512 -22.005 1.00 79.88 319 ALA A C 1
ATOM 2704 O O . ALA A 1 319 ? -13.420 5.886 -23.050 1.00 79.88 319 ALA A O 1
ATOM 2705 N N . ARG A 1 320 ? -14.020 6.451 -20.939 1.00 85.88 320 ARG A N 1
ATOM 2706 C CA . ARG A 1 320 ? -15.259 5.666 -20.850 1.00 85.88 320 ARG A CA 1
ATOM 2707 C C . ARG A 1 320 ? -16.433 6.539 -20.436 1.00 85.88 320 ARG A C 1
ATOM 2709 O O . ARG A 1 320 ? -16.250 7.669 -19.992 1.00 85.88 320 ARG A O 1
ATOM 2716 N N . ASP A 1 321 ? -17.628 5.973 -20.477 1.00 89.56 321 ASP A N 1
ATOM 2717 C CA . ASP A 1 321 ? -18.785 6.599 -19.850 1.00 89.56 321 ASP A CA 1
ATOM 2718 C C . ASP A 1 321 ? -18.593 6.716 -18.324 1.00 89.56 321 ASP A C 1
ATOM 2720 O O . ASP A 1 321 ? -18.059 5.790 -17.695 1.00 89.56 321 ASP A O 1
ATOM 2724 N N . PRO A 1 322 ? -19.023 7.836 -17.712 1.00 91.19 322 PRO A N 1
ATOM 2725 C CA . PRO A 1 322 ? -19.051 7.982 -16.264 1.00 91.19 322 PRO A CA 1
ATOM 2726 C C . PRO A 1 322 ? -19.835 6.862 -15.574 1.00 91.19 322 PRO A C 1
ATOM 2728 O O . PRO A 1 322 ? -20.929 6.484 -15.993 1.00 91.19 322 PRO A O 1
ATOM 2731 N N . ILE A 1 323 ? -19.308 6.366 -14.457 1.00 91.12 323 ILE A N 1
ATOM 2732 C CA . ILE A 1 323 ? -20.014 5.416 -13.598 1.00 91.12 323 ILE A CA 1
ATOM 2733 C C . ILE A 1 323 ? -20.952 6.208 -12.687 1.00 91.12 323 ILE A C 1
ATOM 2735 O O . ILE A 1 323 ? -20.493 6.948 -11.816 1.00 91.12 323 ILE A O 1
ATOM 2739 N N . ALA A 1 324 ? -22.260 6.023 -12.870 1.00 90.25 324 ALA A N 1
ATOM 2740 C CA . ALA A 1 324 ? -23.297 6.750 -12.131 1.00 90.25 324 ALA A CA 1
ATOM 2741 C C . ALA A 1 324 ? -23.269 6.495 -10.613 1.00 90.25 324 ALA A C 1
ATOM 2743 O O . ALA A 1 324 ? -23.624 7.373 -9.833 1.00 90.25 324 ALA A O 1
ATOM 2744 N N . SER A 1 325 ? -22.835 5.307 -10.183 1.00 89.50 325 SER A N 1
ATOM 2745 C CA . SER A 1 325 ? -22.770 4.933 -8.765 1.00 89.50 325 SER A CA 1
ATOM 2746 C C . SER A 1 325 ? -21.597 5.596 -8.020 1.00 89.50 325 SER A C 1
ATOM 2748 O O . SER A 1 325 ? -21.574 5.578 -6.788 1.00 89.50 325 SER A O 1
ATOM 2750 N N . LEU A 1 326 ? -20.625 6.165 -8.748 1.00 91.19 326 LEU A N 1
ATOM 2751 C CA . LEU A 1 326 ? -19.467 6.886 -8.208 1.00 91.19 326 LEU A CA 1
ATOM 2752 C C . LEU A 1 326 ? -19.732 8.401 -8.142 1.00 91.19 326 LEU A C 1
ATOM 2754 O O . LEU A 1 326 ? -20.675 8.888 -8.768 1.00 91.19 326 LEU A O 1
ATOM 2758 N N . PRO A 1 327 ? -18.895 9.177 -7.423 1.00 90.12 327 PRO A N 1
ATOM 2759 C CA . PRO A 1 327 ? -19.020 10.627 -7.398 1.00 90.12 327 PRO A CA 1
ATOM 2760 C C . PRO A 1 327 ? -18.955 11.224 -8.813 1.00 90.12 327 PRO A C 1
ATOM 2762 O O . PRO A 1 327 ? -18.283 10.653 -9.682 1.00 90.12 327 PRO A O 1
ATOM 2765 N N . PRO A 1 328 ? -19.605 12.377 -9.054 1.00 90.94 328 PRO A N 1
ATOM 2766 C CA . PRO A 1 328 ? -19.604 13.023 -10.361 1.00 90.94 328 PRO A CA 1
ATOM 2767 C C . PRO A 1 328 ? -18.189 13.219 -10.927 1.00 90.94 328 PRO A C 1
ATOM 2769 O O . PRO A 1 328 ? -17.255 13.457 -10.153 1.00 90.94 328 PRO A O 1
ATOM 2772 N N . PRO A 1 329 ? -18.016 13.143 -12.260 1.00 92.62 329 PRO A N 1
ATOM 2773 C CA . PRO A 1 329 ? -16.746 13.446 -12.902 1.00 92.62 329 PRO A CA 1
ATOM 2774 C C . PRO A 1 329 ? -16.205 14.808 -12.484 1.00 92.62 329 PRO A C 1
ATOM 2776 O O . PRO A 1 329 ? -16.927 15.804 -12.464 1.00 92.62 329 PRO A O 1
ATOM 2779 N N . VAL A 1 330 ? -14.910 14.853 -12.193 1.00 92.25 330 VAL A N 1
ATOM 2780 C CA . VAL A 1 330 ? -14.188 16.085 -11.883 1.00 92.25 330 VAL A CA 1
ATOM 2781 C C . VAL A 1 330 ? -13.106 16.327 -12.920 1.00 92.25 330 VAL A C 1
ATOM 2783 O O . VAL A 1 330 ? -12.586 15.396 -13.540 1.00 92.25 330 VAL A O 1
ATOM 2786 N N . GLN A 1 331 ? -12.747 17.590 -13.106 1.00 93.06 331 GLN A N 1
ATOM 2787 C CA . GLN A 1 331 ? -11.611 17.950 -13.939 1.00 93.06 331 GLN A CA 1
ATOM 2788 C C . GLN A 1 331 ? -10.308 17.509 -13.257 1.00 93.06 331 GLN A C 1
ATOM 2790 O O . GLN A 1 331 ? -10.110 17.731 -12.062 1.00 93.06 331 GLN A O 1
ATOM 2795 N N . GLY A 1 332 ? -9.432 16.879 -14.028 1.00 92.50 332 GLY A N 1
ATOM 2796 C CA . GLY A 1 332 ? -8.108 16.443 -13.609 1.00 92.50 332 GLY A CA 1
ATOM 2797 C C . GLY A 1 332 ? -7.091 16.585 -14.736 1.00 92.50 332 GLY A C 1
ATOM 2798 O O . GLY A 1 332 ? -7.346 17.206 -15.772 1.00 92.50 332 GLY A O 1
ATOM 2799 N N . VAL A 1 333 ? -5.918 15.999 -14.527 1.00 91.75 333 VAL A N 1
ATOM 2800 C CA . VAL A 1 333 ? -4.789 16.039 -15.456 1.00 91.75 333 VAL A CA 1
ATOM 2801 C C . VAL A 1 333 ? -4.269 14.632 -15.738 1.00 91.75 333 VAL A C 1
ATOM 2803 O O . VAL A 1 333 ? -4.067 13.828 -14.826 1.00 91.75 333 VAL A O 1
ATOM 2806 N N . ARG A 1 334 ? -4.026 14.339 -17.017 1.00 92.19 334 ARG A N 1
ATOM 2807 C CA . ARG A 1 334 ? -3.430 13.095 -17.514 1.00 92.19 334 ARG A CA 1
ATOM 2808 C C . ARG A 1 334 ? -2.005 13.350 -17.984 1.00 92.19 334 ARG A C 1
ATOM 2810 O O . ARG A 1 334 ? -1.759 14.326 -18.685 1.00 92.19 334 ARG A O 1
ATOM 2817 N N . CYS A 1 335 ? -1.080 12.460 -17.641 1.00 89.88 335 CYS A N 1
ATOM 2818 C CA . CYS A 1 335 ? 0.279 12.473 -18.176 1.00 89.88 335 CYS A CA 1
ATOM 2819 C C . CYS A 1 335 ? 0.260 12.299 -19.706 1.00 89.88 335 CYS A C 1
ATOM 2821 O O . CYS A 1 335 ? -0.465 11.445 -20.216 1.00 89.88 335 CYS A O 1
ATOM 2823 N N . ASP A 1 336 ? 1.057 13.094 -20.426 1.00 87.88 336 ASP A N 1
ATOM 2824 C CA . ASP A 1 336 ? 1.158 13.050 -21.895 1.00 87.88 336 ASP A CA 1
ATOM 2825 C C . ASP A 1 336 ? 2.608 12.881 -22.391 1.00 87.88 336 ASP A C 1
ATOM 2827 O O . ASP A 1 336 ? 2.893 13.031 -23.575 1.00 87.88 336 ASP A O 1
ATOM 2831 N N . ILE A 1 337 ? 3.546 12.550 -21.492 1.00 82.75 337 ILE A N 1
ATOM 2832 C CA . ILE A 1 337 ? 4.974 12.380 -21.826 1.00 82.75 337 ILE A CA 1
ATOM 2833 C C . ILE A 1 337 ? 5.181 11.184 -22.769 1.00 82.75 337 ILE A C 1
ATOM 2835 O O . ILE A 1 337 ? 5.911 11.281 -23.752 1.00 82.75 337 ILE A O 1
ATOM 2839 N N . TYR A 1 338 ? 4.520 10.062 -22.476 1.00 83.94 338 TYR A N 1
ATOM 2840 C CA . TYR A 1 338 ? 4.512 8.861 -23.313 1.00 83.94 338 TYR A CA 1
ATOM 2841 C C . TYR A 1 338 ? 3.072 8.337 -23.396 1.00 83.94 338 TYR A C 1
ATOM 2843 O O . TYR A 1 338 ? 2.724 7.443 -22.626 1.00 83.94 338 TYR A O 1
ATOM 2851 N N . PRO A 1 339 ? 2.214 8.879 -24.277 1.00 77.44 339 PRO A N 1
ATOM 2852 C CA . PRO A 1 339 ? 0.766 8.624 -24.255 1.00 77.44 339 PRO A CA 1
ATOM 2853 C C . PRO A 1 339 ? 0.383 7.141 -24.425 1.00 77.44 339 PRO A C 1
ATOM 2855 O O . PRO A 1 339 ? -0.667 6.711 -23.941 1.00 77.44 339 PRO A O 1
ATOM 2858 N N . ASP A 1 340 ? 1.261 6.348 -25.047 1.00 79.38 340 ASP A N 1
ATOM 2859 C CA . ASP A 1 340 ? 1.083 4.903 -25.234 1.00 79.38 340 ASP A CA 1
ATOM 2860 C C . ASP A 1 340 ? 1.565 4.060 -24.038 1.00 79.38 340 ASP A C 1
ATOM 2862 O O . ASP A 1 340 ? 1.232 2.881 -23.938 1.00 79.38 340 ASP A O 1
ATOM 2866 N N . GLN A 1 341 ? 2.362 4.636 -23.130 1.00 80.62 341 GLN A N 1
ATOM 2867 C CA . GLN A 1 341 ? 3.022 3.911 -22.029 1.00 80.62 341 GLN A CA 1
ATOM 2868 C C . GLN A 1 341 ? 2.645 4.438 -20.641 1.00 80.62 341 GLN A C 1
ATOM 2870 O O . GLN A 1 341 ? 2.729 3.706 -19.655 1.00 80.62 341 GLN A O 1
ATOM 2875 N N . CYS A 1 342 ? 2.238 5.702 -20.541 1.00 85.75 342 CYS A N 1
ATOM 2876 C CA . CYS A 1 342 ? 1.860 6.349 -19.300 1.00 85.75 342 CYS A CA 1
ATOM 2877 C C . CYS A 1 342 ? 0.528 7.072 -19.464 1.00 85.75 342 CYS A C 1
ATOM 2879 O O . CYS A 1 342 ? 0.438 8.129 -20.078 1.00 85.75 342 CYS A O 1
ATOM 2881 N N . ARG A 1 343 ? -0.505 6.496 -18.851 1.00 86.38 343 ARG A N 1
ATOM 2882 C CA . ARG A 1 343 ? -1.854 7.068 -18.761 1.00 86.38 343 ARG A CA 1
ATOM 2883 C C . ARG A 1 343 ? -2.227 7.402 -17.327 1.00 86.38 343 ARG A C 1
ATOM 2885 O O . ARG A 1 343 ? -3.356 7.211 -16.894 1.00 86.38 343 ARG A O 1
ATOM 2892 N N . TYR A 1 344 ? -1.237 7.838 -16.557 1.00 89.25 344 TYR A N 1
ATOM 2893 C CA . TYR A 1 344 ? -1.465 8.248 -15.184 1.00 89.25 344 TYR A CA 1
ATOM 2894 C C . TYR A 1 344 ? -2.352 9.494 -15.145 1.00 89.25 344 TYR A C 1
ATOM 2896 O O . TYR A 1 344 ? -2.091 10.460 -15.864 1.00 89.25 344 TYR A O 1
ATOM 2904 N N . ILE A 1 345 ? -3.373 9.465 -14.293 1.00 91.44 345 ILE A N 1
ATOM 2905 C CA . ILE A 1 345 ? -4.313 10.564 -14.084 1.00 91.44 345 ILE A CA 1
ATOM 2906 C C . ILE A 1 345 ? -4.302 10.925 -12.605 1.00 91.44 345 ILE A C 1
ATOM 2908 O O . ILE A 1 345 ? -4.292 10.052 -11.734 1.00 91.44 345 ILE A O 1
ATOM 2912 N N . CYS A 1 346 ? -4.322 12.218 -12.320 1.00 90.50 346 CYS A N 1
ATOM 2913 C CA . CYS A 1 346 ? -4.550 12.735 -10.982 1.00 90.50 346 CYS A CA 1
ATOM 2914 C C . CYS A 1 346 ? -5.371 14.019 -11.037 1.00 90.50 346 CYS A C 1
ATOM 2916 O O . CYS A 1 346 ? -5.562 14.609 -12.097 1.00 90.50 346 CYS A O 1
ATOM 2918 N N . ARG A 1 347 ? -5.857 14.453 -9.877 1.00 90.00 347 ARG A N 1
ATOM 2919 C CA . ARG A 1 347 ? -6.666 15.665 -9.763 1.00 90.00 347 ARG A CA 1
ATOM 2920 C C . ARG A 1 347 ? -5.845 16.936 -9.986 1.00 90.00 347 ARG A C 1
ATOM 2922 O O . ARG A 1 347 ? -6.254 17.800 -10.749 1.00 90.00 347 ARG A O 1
ATOM 2929 N N . ASP A 1 348 ? -4.668 17.005 -9.365 1.00 86.31 348 ASP A N 1
ATOM 2930 C CA . ASP A 1 348 ? -3.915 18.253 -9.237 1.00 86.31 348 ASP A CA 1
ATOM 2931 C C . ASP A 1 348 ? -2.536 18.179 -9.907 1.00 86.31 348 ASP A C 1
ATOM 2933 O O . ASP A 1 348 ? -1.875 17.134 -9.926 1.00 86.31 348 ASP A O 1
ATOM 2937 N N . GLU A 1 349 ? -2.046 19.322 -10.390 1.00 86.25 349 GLU A N 1
ATOM 2938 C CA . GLU A 1 349 ? -0.721 19.435 -11.013 1.00 86.25 349 GLU A CA 1
ATOM 2939 C C . GLU A 1 349 ? 0.421 19.066 -10.058 1.00 86.25 349 GLU A C 1
ATOM 2941 O O . GLU A 1 349 ? 1.442 18.522 -10.480 1.00 86.25 349 GLU A O 1
ATOM 2946 N N . THR A 1 350 ? 0.266 19.322 -8.757 1.00 85.19 350 THR A N 1
ATOM 2947 C CA . THR A 1 350 ? 1.269 18.962 -7.743 1.00 85.19 350 THR A CA 1
ATOM 2948 C C . THR A 1 350 ? 1.497 17.452 -7.709 1.00 85.19 350 THR A C 1
ATOM 2950 O O . THR A 1 350 ? 2.642 16.996 -7.732 1.00 85.19 350 THR A O 1
ATOM 2953 N N . SER A 1 351 ? 0.424 16.657 -7.747 1.00 85.88 351 SER A N 1
ATOM 2954 C CA . SER A 1 351 ? 0.520 15.197 -7.841 1.00 85.88 351 SER A CA 1
ATOM 2955 C C . SER A 1 351 ? 1.142 14.753 -9.166 1.00 85.88 351 SER A C 1
ATOM 2957 O O . SER A 1 351 ? 1.899 13.780 -9.188 1.00 85.88 351 SER A O 1
ATOM 2959 N N . MET A 1 352 ? 0.895 15.488 -10.255 1.00 88.50 352 MET A N 1
ATOM 2960 C CA . MET A 1 352 ? 1.517 15.219 -11.553 1.00 88.50 352 MET A CA 1
ATOM 2961 C C . MET A 1 352 ? 3.032 15.474 -11.525 1.00 88.50 352 MET A C 1
ATOM 2963 O O . MET A 1 352 ? 3.807 14.666 -12.034 1.00 88.50 352 MET A O 1
ATOM 2967 N N . LYS A 1 353 ? 3.493 16.531 -10.845 1.00 83.94 353 LYS A N 1
ATOM 2968 C CA . LYS A 1 353 ? 4.930 16.805 -10.651 1.00 83.94 353 LYS A CA 1
ATOM 2969 C C . LYS A 1 353 ? 5.625 15.683 -9.875 1.00 83.94 353 LYS A C 1
ATOM 2971 O O . LYS A 1 353 ? 6.722 15.264 -10.254 1.00 83.94 353 LYS A O 1
ATOM 2976 N N . VAL A 1 354 ? 4.983 15.162 -8.825 1.00 85.06 354 VAL A N 1
ATOM 2977 C CA . VAL A 1 354 ? 5.483 13.995 -8.072 1.00 85.06 354 VAL A CA 1
ATOM 2978 C C . VAL A 1 354 ? 5.532 12.755 -8.965 1.00 85.06 354 VAL A C 1
ATOM 2980 O O . VAL A 1 354 ? 6.522 12.022 -8.956 1.00 85.06 354 VAL A O 1
ATOM 2983 N N . HIS A 1 355 ? 4.496 12.534 -9.776 1.00 87.31 355 HIS A N 1
ATOM 2984 C CA . HIS A 1 355 ? 4.473 11.449 -10.750 1.00 87.31 355 HIS A CA 1
ATOM 2985 C C . HIS A 1 355 ? 5.638 11.553 -11.748 1.00 87.31 355 HIS A C 1
ATOM 2987 O O . HIS A 1 355 ? 6.356 10.570 -11.932 1.00 87.31 355 HIS A O 1
ATOM 2993 N N . PHE A 1 356 ? 5.901 12.735 -12.315 1.00 85.44 356 PHE A N 1
ATOM 2994 C CA . PHE A 1 356 ? 7.033 12.957 -13.220 1.00 85.44 356 PHE A CA 1
ATOM 2995 C C . PHE A 1 356 ? 8.371 12.652 -12.557 1.00 85.44 356 PHE A C 1
ATOM 2997 O O . PHE A 1 356 ? 9.177 11.929 -13.133 1.00 85.44 356 PHE A O 1
ATOM 3004 N N . ALA A 1 357 ? 8.592 13.124 -11.328 1.00 79.31 357 ALA A N 1
ATOM 3005 C CA . ALA A 1 357 ? 9.830 12.845 -10.603 1.00 79.31 357 ALA A CA 1
ATOM 3006 C C . ALA A 1 357 ? 10.075 11.336 -10.416 1.00 79.31 357 ALA A C 1
ATOM 3008 O O . ALA A 1 357 ? 11.211 10.882 -10.512 1.00 79.31 357 ALA A O 1
ATOM 3009 N N . ARG A 1 358 ? 9.009 10.557 -10.186 1.00 79.56 358 ARG A N 1
ATOM 3010 C CA . ARG A 1 358 ? 9.100 9.115 -9.911 1.00 79.56 358 ARG A CA 1
ATOM 3011 C C . ARG A 1 358 ? 9.121 8.236 -11.161 1.00 79.56 358 ARG A C 1
ATOM 3013 O O . ARG A 1 358 ? 9.753 7.185 -11.150 1.00 79.56 358 ARG A O 1
ATOM 3020 N N . ARG A 1 359 ? 8.369 8.597 -12.203 1.00 81.50 359 ARG A N 1
ATOM 3021 C CA . ARG A 1 359 ? 8.122 7.740 -13.380 1.00 81.50 359 ARG A CA 1
ATOM 3022 C C . ARG A 1 359 ? 8.769 8.253 -14.661 1.00 81.50 359 ARG A C 1
ATOM 3024 O O . ARG A 1 359 ? 8.989 7.458 -15.569 1.00 81.50 359 ARG A O 1
ATOM 3031 N N . HIS A 1 360 ? 9.113 9.537 -14.712 1.00 83.69 360 HIS A N 1
ATOM 3032 C CA . HIS A 1 360 ? 9.730 10.192 -15.865 1.00 83.69 360 HIS A CA 1
ATOM 3033 C C . HIS A 1 360 ? 10.924 11.067 -15.435 1.00 83.69 360 HIS A C 1
ATOM 3035 O O . HIS A 1 360 ? 10.924 12.284 -15.668 1.00 83.69 360 HIS A O 1
ATOM 3041 N N . PRO A 1 361 ? 11.946 10.484 -14.774 1.00 70.81 361 PRO A N 1
ATOM 3042 C CA . PRO A 1 361 ? 13.117 11.244 -14.354 1.00 70.81 361 PRO A CA 1
ATOM 3043 C C . PRO A 1 361 ? 13.774 11.912 -15.573 1.00 70.81 361 PRO A C 1
ATOM 3045 O O . PRO A 1 361 ? 14.022 11.269 -16.589 1.00 70.81 361 PRO A O 1
ATOM 3048 N N . GLY A 1 362 ? 14.015 13.224 -15.486 1.00 66.81 362 GLY A N 1
ATOM 3049 C CA . GLY A 1 362 ? 14.607 14.025 -16.568 1.00 66.81 362 GLY A CA 1
ATOM 3050 C C . GLY A 1 362 ? 13.614 14.701 -17.523 1.00 66.81 362 GLY A C 1
ATOM 3051 O O . GLY A 1 362 ? 14.023 15.561 -18.289 1.00 66.81 362 GLY A O 1
ATOM 3052 N N . SER A 1 363 ? 12.312 14.405 -17.447 1.00 63.16 363 SER A N 1
ATOM 3053 C CA . SER A 1 363 ? 11.275 15.059 -18.274 1.00 63.16 363 SER A CA 1
ATOM 3054 C C . SER A 1 363 ? 10.666 16.313 -17.623 1.00 63.16 363 SER A C 1
ATOM 3056 O O . SER A 1 363 ? 9.548 16.710 -17.948 1.00 63.16 363 SER A O 1
ATOM 3058 N N . ARG A 1 364 ? 11.363 16.933 -16.659 1.00 56.88 364 ARG A N 1
ATOM 3059 C CA . ARG A 1 364 ? 10.875 18.145 -15.986 1.00 56.88 364 ARG A CA 1
ATOM 3060 C C . ARG A 1 364 ? 10.858 19.309 -16.982 1.00 56.88 364 ARG A C 1
ATOM 3062 O O . ARG A 1 364 ? 11.898 19.671 -17.521 1.00 56.88 364 ARG A O 1
ATOM 3069 N N . GLY A 1 365 ? 9.690 19.924 -17.173 1.00 51.41 365 GLY A N 1
ATOM 3070 C CA . GLY A 1 365 ? 9.607 21.281 -17.717 1.00 51.41 365 GLY A CA 1
ATOM 3071 C C . GLY A 1 365 ? 10.338 22.288 -16.810 1.00 51.41 365 GLY A C 1
ATOM 3072 O O . GLY A 1 365 ? 10.701 21.935 -15.682 1.00 51.41 365 GLY A O 1
ATOM 3073 N N . PRO A 1 366 ? 10.568 23.530 -17.276 1.00 39.59 366 PRO A N 1
ATOM 3074 C CA . PRO A 1 366 ? 11.345 24.524 -16.541 1.00 39.59 366 PRO A CA 1
ATOM 3075 C C . PRO A 1 366 ? 10.725 24.757 -15.160 1.00 39.59 366 PRO A C 1
ATOM 3077 O O . PRO A 1 366 ? 9.624 25.286 -15.026 1.00 39.59 366 PRO A O 1
ATOM 3080 N N . CYS A 1 367 ? 11.421 24.311 -14.117 1.00 39.62 367 CYS A N 1
ATOM 3081 C CA . CYS A 1 367 ? 11.020 24.567 -12.745 1.00 39.62 367 CYS A CA 1
ATOM 3082 C C . CYS A 1 367 ? 11.309 26.044 -12.449 1.00 39.62 367 CYS A C 1
ATOM 3084 O O . CYS A 1 367 ? 12.432 26.504 -12.642 1.00 39.62 367 CYS A O 1
ATOM 3086 N N . GLY A 1 368 ? 10.304 26.793 -11.992 1.00 36.84 368 GLY A N 1
ATOM 3087 C CA . GLY A 1 368 ? 10.383 28.235 -11.716 1.00 36.84 368 GLY A CA 1
ATOM 3088 C C . GLY A 1 368 ? 11.262 28.641 -10.525 1.00 36.84 368 GLY A C 1
ATOM 3089 O O . GLY A 1 368 ? 11.076 29.722 -9.979 1.00 36.84 368 GLY A O 1
ATOM 3090 N N . ALA A 1 369 ? 12.212 27.811 -10.098 1.00 38.06 369 ALA A N 1
ATOM 3091 C CA . ALA A 1 369 ? 13.154 28.149 -9.041 1.00 38.06 369 ALA A CA 1
ATOM 3092 C C . ALA A 1 369 ? 14.518 27.511 -9.315 1.00 38.06 369 ALA A C 1
ATOM 3094 O O . ALA A 1 369 ? 14.609 26.393 -9.822 1.00 38.06 369 ALA A O 1
ATOM 3095 N N . ARG A 1 370 ? 15.570 28.269 -8.989 1.00 40.91 370 ARG A N 1
ATOM 3096 C CA . ARG A 1 370 ? 16.986 27.993 -9.258 1.00 40.91 370 ARG A CA 1
ATOM 3097 C C . ARG A 1 370 ? 17.416 26.662 -8.628 1.00 40.91 370 ARG A C 1
ATOM 3099 O O . ARG A 1 370 ? 17.818 26.630 -7.473 1.00 40.91 370 ARG A O 1
ATOM 3106 N N . CYS A 1 371 ? 17.361 25.568 -9.384 1.00 37.59 371 CYS A N 1
ATOM 3107 C CA . CYS A 1 371 ? 18.106 24.356 -9.061 1.00 37.59 371 CYS A CA 1
ATOM 3108 C C . CYS A 1 371 ? 19.485 24.438 -9.735 1.00 37.59 371 CYS A C 1
ATOM 3110 O O . CYS A 1 371 ? 19.577 24.622 -10.948 1.00 37.59 371 CYS A O 1
ATOM 3112 N N . HIS A 1 372 ? 20.555 24.319 -8.947 1.00 39.50 372 HIS A N 1
ATOM 3113 C CA . HIS A 1 372 ? 21.953 24.515 -9.364 1.00 39.50 372 HIS A CA 1
ATOM 3114 C C . HIS A 1 372 ? 22.513 23.447 -10.322 1.00 39.50 372 HIS A C 1
ATOM 3116 O O . HIS A 1 372 ? 23.682 23.494 -10.692 1.00 39.50 372 HIS A O 1
ATOM 3122 N N . THR A 1 373 ? 21.685 22.520 -10.793 1.00 37.00 373 THR A N 1
ATOM 3123 C CA . THR A 1 373 ? 22.036 21.542 -11.821 1.00 37.00 373 THR A CA 1
ATOM 3124 C C . THR A 1 373 ? 21.304 21.872 -13.120 1.00 37.00 373 THR A C 1
ATOM 3126 O O . THR A 1 373 ? 20.382 21.174 -13.540 1.00 37.00 373 THR A O 1
ATOM 3129 N N . GLN A 1 374 ? 21.732 22.950 -13.791 1.00 38.94 374 GLN A N 1
ATOM 3130 C CA . GLN A 1 374 ? 21.465 23.135 -15.222 1.00 38.94 374 GLN A CA 1
ATOM 3131 C C . GLN A 1 374 ? 22.251 22.074 -16.000 1.00 38.94 374 GLN A C 1
ATOM 3133 O O . GLN A 1 374 ? 23.300 22.330 -16.580 1.00 38.94 374 GLN A O 1
ATOM 3138 N N . ARG A 1 375 ? 21.745 20.842 -15.987 1.00 41.81 375 ARG A N 1
ATOM 3139 C CA . ARG A 1 375 ? 22.000 19.918 -17.084 1.00 41.81 375 ARG A CA 1
ATOM 3140 C C . ARG A 1 375 ? 21.236 20.492 -18.272 1.00 41.81 375 ARG A C 1
ATOM 3142 O O . ARG A 1 375 ? 20.082 20.881 -18.095 1.00 41.81 375 ARG A O 1
ATOM 3149 N N . GLU A 1 376 ? 21.878 20.600 -19.430 1.00 39.03 376 GLU A N 1
ATOM 3150 C CA . GLU A 1 376 ? 21.236 21.019 -20.678 1.00 39.03 376 GLU A CA 1
ATOM 3151 C C . GLU A 1 376 ? 20.039 20.097 -20.945 1.00 39.03 376 GLU A C 1
ATOM 3153 O O . GLU A 1 376 ? 20.173 18.979 -21.440 1.00 39.03 376 GLU A O 1
ATOM 3158 N N . LEU A 1 377 ? 18.859 20.529 -20.505 1.00 48.03 377 LEU A N 1
ATOM 3159 C CA . LEU A 1 377 ? 17.616 19.835 -20.775 1.00 48.03 377 LEU A CA 1
ATOM 3160 C C . LEU A 1 377 ? 17.306 20.070 -22.257 1.00 48.03 377 LEU A C 1
ATOM 3162 O O . LEU A 1 377 ? 17.402 21.215 -22.714 1.00 48.03 377 LEU A O 1
ATOM 3166 N N . PRO A 1 378 ? 16.934 19.027 -23.019 1.00 43.59 378 PRO A N 1
ATOM 3167 C CA . PRO A 1 378 ? 16.401 19.230 -24.357 1.00 43.59 378 PRO A CA 1
ATOM 3168 C C . PRO A 1 378 ? 15.242 20.229 -24.276 1.00 43.59 378 PRO A C 1
ATOM 3170 O O . PRO A 1 378 ? 14.493 20.236 -23.295 1.00 43.59 378 PRO A O 1
ATOM 3173 N N . ALA A 1 379 ? 15.141 21.100 -25.286 1.00 47.94 379 ALA A N 1
ATOM 3174 C CA . ALA A 1 379 ? 14.122 22.142 -25.356 1.00 47.94 379 ALA A CA 1
ATOM 3175 C C . ALA A 1 379 ? 12.744 21.583 -24.950 1.00 47.94 379 ALA A C 1
ATOM 3177 O O . ALA A 1 379 ? 12.419 20.456 -25.346 1.00 47.94 379 ALA A O 1
ATOM 3178 N N . PRO A 1 380 ? 11.947 22.329 -24.156 1.00 48.66 380 PRO A N 1
ATOM 3179 C CA . PRO A 1 380 ? 10.649 21.847 -23.708 1.00 48.66 380 PRO A CA 1
ATOM 3180 C C . PRO A 1 380 ? 9.849 21.386 -24.930 1.00 48.66 380 PRO A C 1
ATOM 3182 O O . PRO A 1 380 ? 9.837 22.098 -25.942 1.00 48.66 380 PRO A O 1
ATOM 3185 N N . PRO A 1 381 ? 9.224 20.196 -24.887 1.00 52.00 381 PRO A N 1
ATOM 3186 C CA . PRO A 1 381 ? 8.421 19.743 -26.007 1.00 52.00 381 PRO A CA 1
ATOM 3187 C C . PRO A 1 381 ? 7.375 20.815 -26.316 1.00 52.00 381 PRO A C 1
ATOM 3189 O O . PRO A 1 381 ? 6.776 21.393 -25.413 1.00 52.00 381 PRO A O 1
ATOM 3192 N N . ALA A 1 382 ? 7.136 21.078 -27.602 1.00 57.25 382 ALA A N 1
ATOM 3193 C CA . ALA A 1 382 ? 6.140 22.056 -28.053 1.00 57.25 382 ALA A CA 1
ATOM 3194 C C . ALA A 1 382 ? 4.697 21.705 -27.622 1.00 57.25 382 ALA A C 1
ATOM 3196 O O . ALA A 1 382 ? 3.767 22.468 -27.870 1.00 57.25 382 ALA A O 1
ATOM 3197 N N . ARG A 1 383 ? 4.507 20.534 -27.002 1.00 62.28 383 ARG A N 1
ATOM 3198 C CA . ARG A 1 383 ? 3.248 20.036 -26.459 1.00 62.28 383 ARG A CA 1
ATOM 3199 C C . ARG A 1 383 ? 3.286 20.079 -24.932 1.00 62.28 383 ARG A C 1
ATOM 3201 O O . ARG A 1 383 ? 4.336 19.796 -24.351 1.00 62.28 383 ARG A O 1
ATOM 3208 N N . PRO A 1 384 ? 2.157 20.394 -24.277 1.00 71.00 384 PRO A N 1
ATOM 3209 C CA . PRO A 1 384 ? 2.081 20.328 -22.827 1.00 71.00 384 PRO A CA 1
ATOM 3210 C C . PRO A 1 384 ? 2.377 18.897 -22.352 1.00 71.00 384 PRO A C 1
ATOM 3212 O O . PRO A 1 384 ? 1.953 17.927 -22.972 1.00 71.00 384 PRO A O 1
ATOM 3215 N N . LEU A 1 385 ? 3.118 18.763 -21.248 1.00 82.75 385 LEU A N 1
ATOM 3216 C CA . LEU A 1 385 ? 3.513 17.463 -20.675 1.00 82.75 385 LEU A CA 1
ATOM 3217 C C . LEU A 1 385 ? 2.330 16.698 -20.049 1.00 82.75 385 LEU A C 1
ATOM 3219 O O . LEU A 1 385 ? 2.471 15.543 -19.641 1.00 82.75 385 LEU A O 1
ATOM 3223 N N . TRP A 1 386 ? 1.177 17.356 -19.938 1.00 88.81 386 TRP A N 1
ATOM 3224 C CA . TRP A 1 386 ? -0.078 16.797 -19.466 1.00 88.81 386 TRP A CA 1
ATOM 3225 C C . TRP A 1 386 ? -1.259 17.387 -20.237 1.00 88.81 386 TRP A C 1
ATOM 3227 O O . TRP A 1 386 ? -1.178 18.485 -20.787 1.00 88.81 386 TRP A O 1
ATOM 3237 N N . GLN A 1 387 ? -2.375 16.666 -20.233 1.00 89.38 387 GLN A N 1
ATOM 3238 C CA . GLN A 1 387 ? -3.643 17.096 -20.812 1.00 89.38 387 GLN A CA 1
ATOM 3239 C C . GLN A 1 387 ? -4.711 17.182 -19.727 1.00 89.38 387 GLN A C 1
ATOM 3241 O O . GLN A 1 387 ? -4.773 16.337 -18.834 1.00 89.38 387 GLN A O 1
ATOM 3246 N N . THR A 1 388 ? -5.558 18.201 -19.803 1.00 91.06 388 THR A N 1
ATOM 3247 C CA . THR A 1 388 ? -6.749 18.303 -18.961 1.00 91.06 388 THR A CA 1
ATOM 3248 C C . THR A 1 388 ? -7.784 17.281 -19.415 1.00 91.06 388 THR A C 1
ATOM 3250 O O . THR A 1 388 ? -8.099 17.209 -20.601 1.00 91.06 388 THR A O 1
ATOM 3253 N N . VAL A 1 389 ? -8.323 16.511 -18.473 1.00 92.12 389 VAL A N 1
ATOM 3254 C CA . VAL A 1 389 ? -9.322 15.466 -18.734 1.00 92.12 389 VAL A CA 1
ATOM 3255 C C . VAL A 1 389 ? -10.423 15.495 -17.678 1.00 92.12 389 VAL A C 1
ATOM 3257 O O . VAL A 1 389 ? -10.214 16.005 -16.577 1.00 92.12 389 VAL A O 1
ATOM 3260 N N . PHE A 1 390 ? -11.584 14.915 -17.981 1.00 93.69 390 PHE A N 1
ATOM 3261 C CA . PHE A 1 390 ? -12.555 14.552 -16.949 1.00 93.69 390 PHE A CA 1
ATOM 3262 C C . PHE A 1 390 ? -12.196 13.182 -16.382 1.00 93.69 390 PHE A C 1
ATOM 3264 O O . PHE A 1 390 ? -11.795 12.274 -17.112 1.00 93.69 390 PHE A O 1
ATOM 3271 N N . CYS A 1 391 ? -12.308 13.031 -15.068 1.00 93.19 391 CYS A N 1
ATOM 3272 C CA . CYS A 1 391 ? -11.938 11.801 -14.390 1.00 93.19 391 CYS A CA 1
ATOM 3273 C C . CYS A 1 391 ? -12.843 11.498 -13.196 1.00 93.19 391 CYS A C 1
ATOM 3275 O O . CYS A 1 391 ? -13.421 12.394 -12.580 1.00 93.19 391 CYS A O 1
ATOM 3277 N N . GLN A 1 392 ? -12.950 10.214 -12.863 1.00 92.62 392 GLN A N 1
ATOM 3278 C CA . GLN A 1 392 ? -13.593 9.734 -11.642 1.00 92.62 392 GLN A CA 1
ATOM 3279 C C . GLN A 1 392 ? -12.596 8.921 -10.821 1.00 92.62 392 GLN A C 1
ATOM 3281 O O . GLN A 1 392 ? -11.671 8.307 -11.359 1.00 92.62 392 GLN A O 1
ATOM 3286 N N . GLN A 1 393 ? -12.786 8.924 -9.505 1.00 91.31 393 GLN A N 1
ATOM 3287 C CA . GLN A 1 393 ? -11.974 8.151 -8.574 1.00 91.31 393 GLN A CA 1
ATOM 3288 C C . GLN A 1 393 ? -12.711 6.867 -8.191 1.00 91.31 393 GLN A C 1
ATOM 3290 O O . GLN A 1 393 ? -13.852 6.919 -7.740 1.00 91.31 393 GLN A O 1
ATOM 3295 N N . LEU A 1 394 ? -12.047 5.716 -8.326 1.00 88.31 394 LEU A N 1
ATOM 3296 C CA . LEU A 1 394 ? -12.611 4.430 -7.893 1.00 88.31 394 LEU A CA 1
ATOM 3297 C C . LEU A 1 394 ? -12.555 4.270 -6.375 1.00 88.31 394 LEU A C 1
ATOM 3299 O O . LEU A 1 394 ? -13.580 4.123 -5.711 1.00 88.31 394 LEU A O 1
ATOM 3303 N N . PHE A 1 395 ? -11.341 4.301 -5.824 1.00 89.25 395 PHE A N 1
ATOM 3304 C CA . PHE A 1 395 ? -11.105 4.111 -4.397 1.00 89.25 395 PHE A CA 1
ATOM 3305 C C . PHE A 1 395 ? -10.614 5.419 -3.777 1.00 89.25 395 PHE A C 1
ATOM 3307 O O . PHE A 1 395 ? -9.641 5.993 -4.277 1.00 89.25 395 PHE A O 1
ATOM 3314 N N . PRO A 1 396 ? -11.215 5.877 -2.667 1.00 80.75 396 PRO A N 1
ATOM 3315 C CA . PRO A 1 396 ? -10.850 7.147 -2.043 1.00 80.75 396 PRO A CA 1
ATOM 3316 C C . PRO A 1 396 ? -9.422 7.142 -1.483 1.00 80.75 396 PRO A C 1
ATOM 3318 O O . PRO A 1 396 ? -8.759 8.177 -1.470 1.00 80.75 396 PRO A O 1
ATOM 3321 N N . ARG A 1 397 ? -8.934 5.989 -1.002 1.00 74.94 397 ARG A N 1
ATOM 3322 C CA . ARG A 1 397 ? -7.614 5.844 -0.373 1.00 74.94 397 ARG A CA 1
ATOM 3323 C C . ARG A 1 397 ? -7.007 4.471 -0.642 1.00 74.94 397 ARG A C 1
ATOM 3325 O O . ARG A 1 397 ? -7.723 3.487 -0.815 1.00 74.94 397 ARG A O 1
ATOM 3332 N N . GLY A 1 398 ? -5.680 4.418 -0.560 1.00 65.62 398 GLY A N 1
ATOM 3333 C CA . GLY A 1 398 ? -4.911 3.183 -0.523 1.00 65.62 398 GLY A CA 1
ATOM 3334 C C . GLY A 1 398 ? -4.474 2.661 -1.893 1.00 65.62 398 GLY A C 1
ATOM 3335 O O . GLY A 1 398 ? -4.633 3.320 -2.919 1.00 65.62 398 GLY A O 1
ATOM 3336 N N . PRO A 1 399 ? -3.868 1.467 -1.915 1.00 53.41 399 PRO A N 1
ATOM 3337 C CA . PRO A 1 399 ? -3.345 0.880 -3.135 1.00 53.41 399 PRO A CA 1
ATOM 3338 C C . PRO A 1 399 ? -4.480 0.614 -4.141 1.00 53.41 399 PRO A C 1
ATOM 3340 O O . PRO A 1 399 ? -5.396 -0.151 -3.851 1.00 53.41 399 PRO A O 1
ATOM 3343 N N . GLY A 1 400 ? -4.416 1.254 -5.313 1.00 58.88 400 GLY A N 1
ATOM 3344 C CA . GLY A 1 400 ? -5.489 1.218 -6.314 1.00 58.88 400 GLY A CA 1
ATOM 3345 C C . GLY A 1 400 ? -6.405 2.446 -6.311 1.00 58.88 400 GLY A C 1
ATOM 3346 O O . GLY A 1 400 ? -7.355 2.454 -7.081 1.00 58.88 400 GLY A O 1
ATOM 3347 N N . SER A 1 401 ? -6.126 3.494 -5.516 1.00 69.62 401 SER A N 1
ATOM 3348 C CA . SER A 1 401 ? -6.799 4.810 -5.570 1.00 69.62 401 SER A CA 1
ATOM 3349 C C . SER A 1 401 ? -6.513 5.560 -6.878 1.00 69.62 401 SER A C 1
ATOM 3351 O O . SER A 1 401 ? -5.860 6.604 -6.906 1.00 69.62 401 SER A O 1
ATOM 3353 N N . LEU A 1 402 ? -6.937 4.964 -7.982 1.00 78.56 402 LEU A N 1
ATOM 3354 C CA . LEU A 1 402 ? -6.677 5.416 -9.330 1.00 78.56 402 LEU A CA 1
ATOM 3355 C C . LEU A 1 402 ? -7.834 6.286 -9.799 1.00 78.56 402 LEU A C 1
ATOM 3357 O O . LEU A 1 402 ? -9.009 5.955 -9.605 1.00 78.56 402 LEU A O 1
ATOM 3361 N N . TYR A 1 403 ? -7.459 7.388 -10.435 1.00 90.44 403 TYR A N 1
ATOM 3362 C CA . TYR A 1 403 ? -8.348 8.119 -11.312 1.00 90.44 403 TYR A CA 1
ATOM 3363 C C . TYR A 1 403 ? -8.331 7.449 -12.682 1.00 90.44 403 TYR A C 1
ATOM 3365 O O . TYR A 1 403 ? -7.282 6.988 -13.139 1.00 90.44 403 TYR A O 1
ATOM 3373 N N . PHE A 1 404 ? -9.488 7.405 -13.329 1.00 91.44 404 PHE A N 1
ATOM 3374 C CA . PHE A 1 404 ? -9.627 6.948 -14.707 1.00 91.44 404 PHE A CA 1
ATOM 3375 C C . PHE A 1 404 ? -10.327 8.022 -15.536 1.00 91.44 404 PHE A C 1
ATOM 3377 O O . PHE A 1 404 ? -11.104 8.819 -15.005 1.00 91.44 404 PHE A O 1
ATOM 3384 N N . GLU A 1 405 ? -10.005 8.066 -16.825 1.00 92.81 405 GLU A N 1
ATOM 3385 C CA . GLU A 1 405 ? -10.545 9.052 -17.758 1.00 92.81 405 GLU A CA 1
ATOM 3386 C C . GLU A 1 405 ? -12.000 8.718 -18.088 1.00 92.81 405 GLU A C 1
ATOM 3388 O O . GLU A 1 405 ? -12.330 7.567 -18.392 1.00 92.81 405 GLU A O 1
ATOM 3393 N N . VAL A 1 406 ? -12.860 9.730 -18.062 1.00 92.94 406 VAL A N 1
ATOM 3394 C CA . VAL A 1 406 ? -14.254 9.612 -18.486 1.00 92.94 406 VAL A CA 1
ATOM 3395 C C . VAL A 1 406 ? -14.575 10.648 -19.549 1.00 92.94 406 VAL A C 1
ATOM 3397 O O . VAL A 1 406 ? -13.935 11.699 -19.628 1.00 92.94 406 VAL A O 1
ATOM 3400 N N . HIS A 1 407 ? -15.567 10.351 -20.380 1.00 89.44 407 HIS A N 1
ATOM 3401 C CA . HIS A 1 407 ? -16.113 11.320 -21.312 1.00 89.44 407 HIS A CA 1
ATOM 3402 C C . HIS A 1 407 ? -16.671 12.520 -20.549 1.00 89.44 407 HIS A C 1
ATOM 3404 O O . HIS A 1 407 ? -17.213 12.384 -19.447 1.00 89.44 407 HIS A O 1
ATOM 3410 N N . ALA A 1 408 ? -16.503 13.704 -21.141 1.00 81.69 408 ALA A N 1
ATOM 3411 C CA . ALA A 1 408 ? -17.112 14.910 -20.612 1.00 81.69 408 ALA A CA 1
ATOM 3412 C C . ALA A 1 408 ? -18.625 14.681 -20.471 1.00 81.69 408 ALA A C 1
ATOM 3414 O O . ALA A 1 408 ? -19.215 14.042 -21.351 1.00 81.69 408 ALA A O 1
ATOM 3415 N N . PRO A 1 409 ? -19.253 15.170 -19.389 1.00 72.38 409 PRO A N 1
ATOM 3416 C CA . PRO A 1 409 ? -20.704 15.161 -19.308 1.00 72.38 409 PRO A CA 1
ATOM 3417 C C . PRO A 1 409 ? -21.235 15.885 -20.548 1.00 72.38 409 PRO A C 1
ATOM 3419 O O . PRO A 1 409 ? -20.830 17.011 -20.836 1.00 72.38 409 PRO A O 1
ATOM 3422 N N . VAL A 1 410 ? -22.056 15.196 -21.340 1.00 64.50 410 VAL A N 1
ATOM 3423 C CA . VAL A 1 410 ? -22.680 15.795 -22.518 1.00 64.50 410 VAL A CA 1
ATOM 3424 C C . VAL A 1 410 ? -23.663 16.836 -21.994 1.00 64.50 410 VAL A C 1
ATOM 3426 O O . VAL A 1 410 ? -24.715 16.478 -21.473 1.00 64.50 410 VAL A O 1
ATOM 3429 N N . ASP A 1 411 ? -23.308 18.115 -22.081 1.00 55.47 411 ASP A N 1
ATOM 3430 C CA . ASP A 1 411 ? -24.259 19.196 -21.843 1.00 55.47 411 ASP A CA 1
ATOM 3431 C C . ASP A 1 411 ? -25.337 19.111 -22.933 1.00 55.47 411 ASP A C 1
ATOM 3433 O O . ASP A 1 411 ? -25.084 19.416 -24.101 1.00 55.47 411 ASP A O 1
ATOM 3437 N N . GLU A 1 412 ? -26.557 18.709 -22.563 1.00 49.16 412 GLU A N 1
ATOM 3438 C CA . GLU A 1 412 ? -27.739 18.648 -23.446 1.00 49.16 412 GLU A CA 1
ATOM 3439 C C . GLU A 1 412 ? -28.150 20.022 -24.034 1.00 49.16 412 GLU A C 1
ATOM 3441 O O . GLU A 1 412 ? -29.173 20.146 -24.705 1.00 49.16 412 GLU A O 1
ATOM 3446 N N . THR A 1 413 ? -27.365 21.078 -23.819 1.00 47.03 413 THR A N 1
ATOM 3447 C CA . THR A 1 413 ? -27.644 22.460 -24.231 1.00 47.03 413 THR A CA 1
ATOM 3448 C C . THR A 1 413 ? -26.847 22.959 -25.436 1.00 47.03 413 THR A C 1
ATOM 3450 O O . THR A 1 413 ? -27.058 24.103 -25.840 1.00 47.03 413 THR A O 1
ATOM 3453 N N . THR A 1 414 ? -25.989 22.150 -26.069 1.00 41.22 414 THR A N 1
ATOM 3454 C CA . THR A 1 414 ? -25.295 22.585 -27.299 1.00 41.22 414 THR A CA 1
ATOM 3455 C C . THR A 1 414 ? -25.958 21.976 -28.543 1.00 41.22 414 THR A C 1
ATOM 3457 O O . THR A 1 414 ? -25.854 20.765 -28.743 1.00 41.22 414 THR A O 1
ATOM 3460 N N . PRO A 1 415 ? -26.650 22.765 -29.392 1.00 34.28 415 PRO A N 1
ATOM 3461 C CA . PRO A 1 415 ? -27.233 22.243 -30.623 1.00 34.28 415 PRO A CA 1
ATOM 3462 C C . PRO A 1 415 ? -26.124 21.812 -31.602 1.00 34.28 415 PRO A C 1
ATOM 3464 O O . PRO A 1 415 ? -25.053 22.426 -31.614 1.00 34.28 415 PRO A O 1
ATOM 3467 N N . PRO A 1 416 ? -26.360 20.768 -32.419 1.00 44.66 416 PRO A N 1
ATOM 3468 C CA . PRO A 1 416 ? -25.369 20.271 -33.367 1.00 44.66 416 PRO A CA 1
ATOM 3469 C C . PRO A 1 416 ? -25.043 21.334 -34.426 1.00 44.66 416 PRO A C 1
ATOM 3471 O O . PRO A 1 416 ? -25.948 21.994 -34.942 1.00 44.66 416 P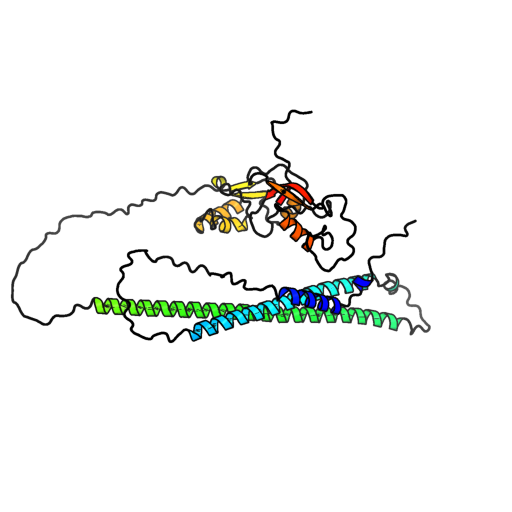RO A O 1
ATOM 3474 N N . ALA A 1 417 ? -23.748 21.484 -34.717 1.00 41.78 417 ALA A N 1
ATOM 3475 C CA . ALA A 1 417 ? -23.207 22.351 -35.764 1.00 41.78 417 ALA A CA 1
ATOM 3476 C C . ALA A 1 417 ? -23.245 21.688 -37.146 1.00 41.78 417 ALA A C 1
ATOM 3478 O O . ALA A 1 417 ? -23.056 20.449 -37.208 1.00 41.78 417 ALA A O 1
#

InterPro domains:
  IPR022698 Orsellinic acid/F9775 biosynthesis cluster protein D [PF12013] (252-360)

Foldseek 3Di:
DDPDDPDPPVVVLPPDLVNVVVVVVVVVVVVVVPPPDPPPDPVPPPPPPDDDPDDDDDDDDDPDDDDPPDPVVVVVLVVVLVVLVVLLVVLVVVLVSLVVSLVSLVVSLVVLVVVPDPVVVPPPDDDPDDDDDDPPPVVVVVVVVVVNVVSVVVSVVSVVSSVVSVVVSVVSVVVSVVSVVVVVVVVVVVVVVVVVVVVVVVVVVPPPPPDDDDDDDDDDDDDDDDDDDDPPPPDPPPPCPVPPQDDLVRQWDQQVLQRFIAGQVQLATDQLVCQLVVCCDPPRVDDSVSSVVSSVVVVPDPRRDPDLVVLVVSQLDDAAADDPSHPDWDKWKFFDQPNVPGGAIDRDVVVVVVVCVVPPPLLDDDDPDDDPDPPPRPDNPPDPRIDIFTWTFHHPDDDSRGIHGYDDDPPPPDDDD